Protein AF-A0AAW2H7B2-F1 (afdb_monomer_lite)

Radius of gyration: 36.47 Å; chains: 1; bounding box: 105×86×102 Å

pLDDT: mean 75.3, std 17.26, range [23.2, 92.69]

Sequence (728 aa):
MREEAESSTGAAVFDEYGAVTRKVAEHLLRHSHSSLSQVACATRLSHADVSAAISLLLHIRCATYARAKGGKIFYSATVHEKRLFFATYCDFVAKCLGRTHGDVFRRILVGGITNTSRIQSAESLELLAARGFVSVGSRGEVRSALLERDTGFRDAVQDGRASGAGRADAKRTKLCRDGETYAYVNYAEVEKRIFDCCFCVYLDNRYNGTMAALFLRILRLRCVAACDLPVDAGTYVEYLVADRVVESLPSGDVRLGRGWRDALKRDVLSRFLENSEGKALRRIFNTILRRGTVPDKEIARAAMVGAAQTRCLMLRLQQTGCAGVFANFVPSAFYSKANLSWRVDWARSAPKFGAAKKSPSMSVYAMEKLESICTAAAEGAKRKQETLEVQVCLKGYDLKRDKKFDGSVVLPFQKRKNERVLVVGDKKLEEMAADAGLPFVSFDEVTGKTKDKKTMKKKLAAKHHAIITTSAFHKHFEIFFFNRKRTPFYIFDANGGDLKKFYEEVARTVKFKLRQTNVVSFPAGTLDMSTAEISQNVQAGLEFLFTLLKKGAQNVDTIFLKTPMEIDIYDVEGLAIADEAGTALYHVTFSDFCPAALYRSAVQAQDEISIIDERLVLLHRLDEISVILYARDNRNEILLSRALEGFSAALQKVLKKCTKLYVLKKYDLVCLLVREFVFNGVICERNTDALVKSVPVRSFEGLETMNIPQGFLSFFADPKGSLKRRSG

Secondary structure (DSSP, 8-state):
-HHHHHHHHHHHTTGGGHHHHHHHHHHHHHSSSEEHHHHHHHHT--HHHHHHHHHHHHHTTSEEEEE-TTS-EEEEEPPTHHHHTHHHHHHHHHHHH-HHHHHHHHHHHHHSSEEGGG-S-HHHHHHHHHTTSEEEEEHHHHHHHHB---SS------------SSSSSSSS----SSS-EEEEE-HHHHHHHHHHHHHHHHHHHHS-HHHHHHHHHHHHHSEE-GGGS-TTHHHHHHHHHHTTSEEE-TTS-EEE-TTHHHHHHHHHHHHHHHHHH-HHHHHHHHHHHHHSEEEHHHHHHHHT--HHHHHHHHHHHHHTTSSEEEE---TT--STT--EEEE--HHHHS---S---------S--HHHHHHHHHHHHHT-S-TTPEEEEEEEE-S--TTTS---EEEEE-SS-S-TT--EEEEE-HHHHHHHHHTT--EEEHHHH----HHHHHHHHHHHHH-SEEEE-TTHHHH--THHHHHHT--EEE--TTT--HHHHHHHHHHEEEEE--SSSEEEEEEEETTS-HHHHHHHHHHHHHHHHHHSTTGGGGEEEEEEE-SS-S-S-S-SEEEEEETT--EEEEEESSS--THHHHHHHHHH--SEEEETTEEEEEEEETTEEEEEEEETTS-HHHHHHHHHHHHHHHHHHHSS-SHHHHHHTHHHHHHHHHHHEETTEE----HHHHHHHSPPPTTTTGGG----GGGGGGS------------

Organism: NCBI:txid328185

Foldseek 3Di:
DVVVVLLVVQLVLCVVVPPLLSLLLSVLAVDPFAFLVRSCVVSVHDSVSSVVSVVVCLQLLQKAWEAADPRTITIHGDRPVVVVCLVVLLVVVCVVPNNVLSVLLSCQNVRAKAWPVPRPDPPSLVVCVVLPQKPKDAPVVSNVVRYDPDDPRDDPDDDPDPDDPDPPPPPSPDPDPDGTMIMHGDSVSSVVVVLLVVVLVVCCVVPRNVLSVQVVVCVVVQKAQQVRDDPPCPVSLVVCVVLQQWDQDPNRMIHGGPCNSVSSLLVVLLVVQCVPPHDLLSLLLVQQAVVQKAWLVCSCVSSVHDNVVSVVSVVVCVVLQQKDWDWPDDVVDDPPDTRIMMGGDCDRNSDPDDDPPPDPDDPPDDLVRLLVVLVVVLVPDPDQQWFKKKKFFFPPDDPVPDDWDKDKDFFPDFLHPDAFEEEEEDPLVVVLCVVVVHHYDYLVQLADDDPVSLVVLLVVLQVHQEYEYAPCCVVRDDCVSNVVSVYYYDHDDSPDDRPNVVVVRRSRMDIWTDDNHSMTMDTQHGSNDRSSSSSSSVVRVLQVVLVRDPNRCVRTDDMDTDIPDDDDQALFQKKFKAFLQLHTLDIDGLDPDDCSVVSNVVSVVVDQWDQDPQKIWGWDDDPGMIMITIDHPPHDPVVVNLQSVLLVLLVCVQQVHPDSVSCVVCVVLVVQLVCCQDDSNHGNDRHSVVSNVSRDDDPPVPVVPPPDPPVVVVVPDDPPDDDDDDDD

InterPro domains:
  IPR011012 Longin-like domain superfamily [SSF64356] (605-700)
  IPR013197 RNA polymerase III subunit RPC82-related, helix-turn-helix [PF08221] (16-66)
  IPR016095 Large ribosomal subunit protein uL1, 3-layer alpha/beta-sandwich domain [G3DSA:3.40.50.790] (422-510)
  IPR023674 Ribosomal protein uL1-like [SSF56808] (368-567)
  IPR028364 Ribosomal protein uL1/ribosomal biogenesis protein [PF00687] (381-565)
  IPR036388 Winged helix-like DNA-binding domain superfamily [G3DSA:1.10.10.10] (8-78)
  IPR036388 Winged helix-like DNA-binding domain superfamily [G3DSA:1.10.10.10] (261-345)
  IPR039652 Coatomer subunit zeta [PTHR11043] (570-710)

Structure (mmCIF, N/CA/C/O backbone):
data_AF-A0AAW2H7B2-F1
#
_entry.id   AF-A0AAW2H7B2-F1
#
loop_
_atom_site.group_PDB
_atom_site.id
_atom_site.type_symbol
_atom_site.label_atom_id
_atom_site.label_alt_id
_atom_site.label_comp_id
_atom_site.label_asym_id
_atom_site.label_entity_id
_atom_site.label_seq_id
_atom_site.pdbx_PDB_ins_code
_atom_site.Cartn_x
_atom_site.Cartn_y
_atom_site.Cartn_z
_atom_site.occupancy
_atom_site.B_iso_or_equiv
_atom_site.auth_seq_id
_atom_site.auth_comp_id
_atom_site.auth_asym_id
_atom_site.auth_atom_id
_atom_site.pdbx_PDB_model_num
ATOM 1 N N . MET A 1 1 ? -17.524 -0.697 -1.406 1.00 24.98 1 MET A N 1
ATOM 2 C CA . MET A 1 1 ? -18.289 -0.853 -0.147 1.00 24.98 1 MET A CA 1
ATOM 3 C C . MET A 1 1 ? -17.512 -0.529 1.137 1.00 24.98 1 MET A C 1
ATOM 5 O O . MET A 1 1 ? -17.944 0.379 1.828 1.00 24.98 1 MET A O 1
ATOM 9 N N . ARG A 1 2 ? -16.405 -1.203 1.522 1.00 25.73 2 ARG A N 1
ATOM 10 C CA . ARG A 1 2 ? -15.700 -0.875 2.797 1.00 25.73 2 ARG A CA 1
ATOM 11 C C . ARG A 1 2 ? -14.736 0.323 2.730 1.00 25.73 2 ARG A C 1
ATOM 13 O O . ARG A 1 2 ? -14.695 1.084 3.686 1.00 25.73 2 ARG A O 1
ATOM 20 N N . GLU A 1 3 ? -14.045 0.550 1.610 1.00 27.53 3 GLU A N 1
ATOM 21 C CA . GLU A 1 3 ? -13.236 1.775 1.417 1.00 27.53 3 GLU A CA 1
ATOM 22 C C . GLU A 1 3 ? -14.108 3.038 1.304 1.00 27.53 3 GLU A C 1
ATOM 24 O O . GLU A 1 3 ? -13.737 4.103 1.791 1.00 27.53 3 GLU A O 1
ATOM 29 N N . GLU A 1 4 ? -15.324 2.910 0.763 1.00 26.75 4 GLU A N 1
ATOM 30 C CA . GLU A 1 4 ? -16.316 3.994 0.762 1.00 26.75 4 GLU A CA 1
ATOM 31 C C . GLU A 1 4 ? -16.775 4.341 2.187 1.00 26.75 4 GLU A C 1
ATOM 33 O O . GLU A 1 4 ? -16.876 5.522 2.514 1.00 26.75 4 GLU A O 1
ATOM 38 N N . ALA A 1 5 ? -16.956 3.342 3.063 1.00 28.06 5 ALA A N 1
ATOM 39 C CA . ALA A 1 5 ? -17.376 3.542 4.453 1.00 28.06 5 ALA A CA 1
ATOM 40 C C . ALA A 1 5 ? -16.299 4.231 5.320 1.00 28.06 5 ALA A C 1
ATOM 42 O O . ALA A 1 5 ? -16.622 5.126 6.110 1.00 28.06 5 ALA A O 1
ATOM 43 N N . GLU A 1 6 ? -15.020 3.886 5.132 1.00 35.09 6 GLU A N 1
ATOM 44 C CA . GLU A 1 6 ? -13.888 4.567 5.789 1.00 35.09 6 GLU A CA 1
ATOM 45 C C . GLU A 1 6 ? -13.724 6.007 5.270 1.00 35.09 6 GLU A C 1
ATOM 47 O O . GLU A 1 6 ? -13.492 6.927 6.055 1.00 35.09 6 GLU A O 1
ATOM 52 N N . SER A 1 7 ? -13.959 6.246 3.972 1.00 38.22 7 SER A N 1
ATOM 53 C CA . SER A 1 7 ? -13.943 7.604 3.408 1.00 38.22 7 SER A CA 1
ATOM 54 C C . SER A 1 7 ? -15.120 8.473 3.880 1.00 38.22 7 SER A C 1
ATOM 56 O O . SER A 1 7 ? -14.952 9.677 4.071 1.00 38.22 7 SER A O 1
ATOM 58 N N . SER A 1 8 ? -16.295 7.871 4.120 1.00 37.59 8 SER A N 1
ATOM 59 C CA . SER A 1 8 ? -17.501 8.592 4.549 1.00 37.59 8 SER A CA 1
ATOM 60 C C . SER A 1 8 ? -17.507 8.946 6.038 1.00 37.59 8 SER A C 1
ATOM 62 O O . SER A 1 8 ? -17.998 10.007 6.414 1.00 37.59 8 SER A O 1
ATOM 64 N N . THR A 1 9 ? -16.928 8.097 6.895 1.00 46.44 9 THR A N 1
ATOM 65 C CA . THR A 1 9 ? -16.899 8.327 8.351 1.00 46.44 9 THR A CA 1
ATOM 66 C C . THR A 1 9 ? -15.813 9.326 8.754 1.00 46.44 9 THR A C 1
ATOM 68 O O . THR A 1 9 ? -16.037 10.145 9.644 1.00 46.44 9 THR A O 1
ATOM 71 N N . GLY A 1 10 ? -14.671 9.338 8.057 1.00 50.69 10 GLY A N 1
ATOM 72 C CA . GLY A 1 10 ? -13.617 10.331 8.274 1.00 50.69 10 GLY A CA 1
ATOM 73 C C . GLY A 1 10 ? -13.973 11.748 7.817 1.00 50.69 10 GLY A C 1
ATOM 74 O O . GLY A 1 10 ? -13.505 12.715 8.417 1.00 50.69 10 GLY A O 1
ATOM 75 N N . ALA A 1 11 ? -14.825 11.884 6.795 1.00 50.44 11 ALA A N 1
ATOM 76 C CA . ALA A 1 11 ? -15.272 13.179 6.276 1.00 50.44 11 ALA A CA 1
ATOM 77 C C . ALA A 1 11 ? -16.211 13.920 7.248 1.00 50.44 11 ALA A C 1
ATOM 79 O O . ALA A 1 11 ? -16.080 15.135 7.405 1.00 50.44 11 ALA A O 1
ATOM 80 N N . ALA A 1 12 ? -17.079 13.189 7.959 1.00 60.56 12 ALA A N 1
ATOM 81 C CA . ALA A 1 12 ? -18.041 13.761 8.908 1.00 60.56 12 ALA A CA 1
ATOM 82 C C . ALA A 1 12 ? -17.370 14.466 10.104 1.00 60.56 12 ALA A C 1
ATOM 84 O O . ALA A 1 12 ? -17.861 15.472 10.607 1.00 60.56 12 ALA A O 1
ATOM 85 N N . VAL A 1 13 ? -16.194 13.992 10.535 1.00 67.56 13 VAL A N 1
ATOM 86 C CA . VAL A 1 13 ? -15.444 14.572 11.668 1.00 67.56 13 VAL A CA 1
ATOM 87 C C . VAL A 1 13 ? -14.987 16.012 11.392 1.00 67.56 13 VAL A C 1
ATOM 89 O O . VAL A 1 13 ? -14.764 16.786 12.323 1.00 67.56 13 VAL A O 1
ATOM 92 N N . PHE A 1 14 ? -14.840 16.392 10.121 1.00 73.56 14 PHE A N 1
ATOM 93 C CA . PHE A 1 14 ? -14.396 17.730 9.731 1.00 73.56 14 PHE A CA 1
ATOM 94 C C . PHE A 1 14 ? -15.545 18.679 9.373 1.00 73.56 14 PHE A C 1
ATOM 96 O O . PHE A 1 14 ? -15.274 19.847 9.085 1.00 73.56 14 PHE A O 1
ATOM 103 N N . ASP A 1 15 ? -16.802 18.226 9.438 1.00 74.88 15 ASP A N 1
ATOM 104 C CA . ASP A 1 15 ? -17.976 19.081 9.210 1.00 74.88 15 ASP A CA 1
ATOM 105 C C . ASP A 1 15 ? -18.040 20.237 10.224 1.00 74.88 15 ASP A C 1
ATOM 107 O O . ASP A 1 15 ? -18.359 21.367 9.852 1.00 74.88 15 ASP A O 1
ATOM 111 N N . GLU A 1 16 ? -17.618 19.996 11.472 1.00 76.94 16 GLU A N 1
ATOM 112 C CA . GLU A 1 16 ? -17.544 21.002 12.548 1.00 76.94 16 GLU A CA 1
ATOM 113 C C . GLU A 1 16 ? -16.620 22.191 12.220 1.00 76.94 16 GLU A C 1
ATOM 115 O O . GLU A 1 16 ? -16.742 23.263 12.810 1.00 76.94 16 GLU A O 1
ATOM 120 N N . TYR A 1 17 ? -15.693 22.018 11.273 1.00 80.94 17 TYR A N 1
ATOM 121 C CA . TYR A 1 17 ? -14.671 23.005 10.908 1.00 80.94 17 TYR A CA 1
ATOM 122 C C . TYR A 1 17 ? -14.946 23.724 9.584 1.00 80.94 17 TYR A C 1
ATOM 124 O O . TYR A 1 17 ? -14.090 24.461 9.079 1.00 80.94 17 TYR A O 1
ATOM 132 N N . GLY A 1 18 ? -16.138 23.516 9.025 1.00 86.75 18 GLY A N 1
ATOM 133 C CA . GLY A 1 18 ? -16.597 24.149 7.799 1.00 86.75 18 GLY A CA 1
ATOM 134 C C . GLY A 1 18 ? -16.185 23.413 6.522 1.00 86.75 18 GLY A C 1
ATOM 135 O O . GLY A 1 18 ? -15.220 22.647 6.461 1.00 86.75 18 GLY A O 1
ATOM 136 N N . ALA A 1 19 ? -16.926 23.696 5.448 1.00 86.50 19 ALA A N 1
ATOM 137 C CA . ALA A 1 19 ? -16.820 22.981 4.176 1.00 86.50 19 ALA A CA 1
ATOM 138 C C . ALA A 1 19 ? -15.434 23.087 3.509 1.00 86.50 19 ALA A C 1
ATOM 140 O O . ALA A 1 19 ? -14.999 22.152 2.835 1.00 86.50 19 ALA A O 1
ATOM 141 N N . VAL A 1 20 ? -14.732 24.211 3.696 1.00 89.00 20 VAL A N 1
ATOM 142 C CA . VAL A 1 20 ? -13.384 24.446 3.149 1.00 89.00 20 VAL A CA 1
ATOM 143 C C . VAL A 1 20 ? -12.370 23.513 3.814 1.00 89.00 20 VAL A C 1
ATOM 145 O O . VAL A 1 20 ? -11.643 22.794 3.126 1.00 89.00 20 VAL A O 1
ATOM 148 N N . THR A 1 21 ? -12.368 23.464 5.149 1.00 87.81 21 THR A N 1
ATOM 149 C CA . THR A 1 21 ? -11.468 22.611 5.935 1.00 87.81 21 THR A CA 1
ATOM 150 C C . THR A 1 21 ? -11.709 21.136 5.645 1.00 87.81 21 THR A C 1
ATOM 152 O O . THR A 1 21 ? -10.750 20.390 5.456 1.00 87.81 21 THR A O 1
ATOM 155 N N . ARG A 1 22 ? -12.978 20.729 5.518 1.00 87.75 22 ARG A N 1
ATOM 156 C CA . ARG A 1 22 ? -13.354 19.361 5.143 1.00 87.75 22 ARG A CA 1
ATOM 157 C C . ARG A 1 22 ? -12.791 18.953 3.785 1.00 87.75 22 ARG A C 1
ATOM 159 O O . ARG A 1 22 ? -12.138 17.920 3.690 1.00 87.75 22 ARG A O 1
ATOM 166 N N . LYS A 1 23 ? -12.973 19.779 2.748 1.00 87.94 23 LYS A N 1
ATOM 167 C CA . LYS A 1 23 ? -12.441 19.497 1.400 1.00 87.94 23 LYS A CA 1
ATOM 168 C C . LYS A 1 23 ? -10.919 19.336 1.401 1.00 87.94 23 LYS A C 1
ATOM 170 O O . LYS A 1 23 ? -10.392 18.443 0.740 1.00 87.94 23 LYS A O 1
ATOM 175 N N . VAL A 1 24 ? -10.215 20.181 2.156 1.00 89.25 24 VAL A N 1
ATOM 176 C CA . VAL A 1 24 ? -8.755 20.094 2.310 1.00 89.25 24 VAL A CA 1
ATOM 177 C C . VAL A 1 24 ? -8.351 18.827 3.071 1.00 89.25 24 VAL A C 1
ATOM 179 O O . VAL A 1 24 ? -7.438 18.125 2.637 1.00 89.25 24 VAL A O 1
ATOM 182 N N . ALA A 1 25 ? -9.042 18.494 4.163 1.00 86.56 25 ALA A N 1
ATOM 183 C CA . ALA A 1 25 ? -8.774 17.298 4.958 1.00 86.56 25 ALA A CA 1
ATOM 184 C C . ALA A 1 25 ? -9.026 16.002 4.167 1.00 86.56 25 ALA A C 1
ATOM 186 O O . ALA A 1 25 ? -8.167 15.124 4.160 1.00 86.56 25 ALA A O 1
ATOM 187 N N . GLU A 1 26 ? -10.143 15.900 3.440 1.00 85.62 26 GLU A N 1
ATOM 188 C CA . GLU A 1 26 ? -10.444 14.757 2.565 1.00 85.62 26 GLU A CA 1
ATOM 189 C C . GLU A 1 26 ? -9.361 14.549 1.505 1.00 85.62 26 GLU A C 1
ATOM 191 O O . GLU A 1 26 ? -8.932 13.421 1.254 1.00 85.62 26 GLU A O 1
ATOM 196 N N . HIS A 1 27 ? -8.887 15.638 0.894 1.00 87.00 27 HIS A N 1
ATOM 197 C CA . HIS A 1 27 ? -7.818 15.556 -0.091 1.00 87.00 27 HIS A CA 1
ATOM 198 C C . HIS A 1 27 ? -6.517 15.028 0.530 1.00 87.00 27 HIS A C 1
ATOM 200 O O . HIS A 1 27 ? -5.906 14.124 -0.039 1.00 87.00 27 HIS A O 1
ATOM 206 N N . LEU A 1 28 ? -6.130 15.537 1.705 1.00 86.31 28 LEU A N 1
ATOM 207 C CA . LEU A 1 28 ? -4.928 15.108 2.430 1.00 86.31 28 LEU A CA 1
ATOM 208 C C . LEU A 1 28 ? -5.020 13.677 2.987 1.00 86.31 28 LEU A C 1
ATOM 210 O O . LEU A 1 28 ? -3.985 13.037 3.165 1.00 86.31 28 LEU A O 1
ATOM 214 N N . LEU A 1 29 ? -6.229 13.177 3.266 1.00 83.94 29 LEU A N 1
ATOM 215 C CA . LEU A 1 29 ? -6.464 11.785 3.670 1.00 83.94 29 LEU A CA 1
ATOM 216 C C . LEU A 1 29 ? -6.341 10.820 2.487 1.00 83.94 29 LEU A C 1
ATOM 218 O O . LEU A 1 29 ? -5.792 9.734 2.646 1.00 83.94 29 LEU A O 1
ATOM 222 N N . ARG A 1 30 ? -6.818 11.218 1.300 1.00 82.56 30 ARG A N 1
ATOM 223 C CA . ARG A 1 30 ? -6.682 10.416 0.071 1.00 82.56 30 ARG A CA 1
ATOM 224 C C . ARG A 1 30 ? -5.263 10.471 -0.508 1.00 82.56 30 ARG A C 1
ATOM 226 O O . ARG A 1 30 ? -4.802 9.485 -1.071 1.00 82.56 30 ARG A O 1
ATOM 233 N N . HIS A 1 31 ? -4.571 11.603 -0.365 1.00 81.19 31 HIS A N 1
ATOM 234 C CA . HIS A 1 31 ? -3.246 11.844 -0.944 1.00 81.19 31 HIS A CA 1
ATOM 235 C C . HIS A 1 31 ? -2.266 12.339 0.126 1.00 81.19 31 HIS A C 1
ATOM 237 O O . HIS A 1 31 ? -2.195 13.536 0.431 1.00 81.19 31 HIS A O 1
ATOM 243 N N . SER A 1 32 ? -1.480 11.416 0.683 1.00 74.94 32 SER A N 1
ATOM 244 C CA . SER A 1 32 ? -0.434 11.755 1.649 1.00 74.94 32 SER A CA 1
ATOM 245 C C . SER A 1 32 ? 0.688 12.585 1.006 1.00 74.94 32 SER A C 1
ATOM 247 O O . SER A 1 32 ? 1.020 12.422 -0.167 1.00 74.94 32 SER A O 1
ATOM 249 N N . HIS A 1 33 ? 1.288 13.484 1.792 1.00 82.12 33 HIS A N 1
ATOM 250 C CA . HIS A 1 33 ? 2.418 14.339 1.398 1.00 82.12 33 HIS A CA 1
ATOM 251 C C . HIS A 1 33 ? 2.136 15.281 0.217 1.00 82.12 33 HIS A C 1
ATOM 253 O O . HIS A 1 33 ? 2.916 15.367 -0.733 1.00 82.12 33 HIS A O 1
ATOM 259 N N . SER A 1 34 ? 1.053 16.050 0.302 1.00 86.50 34 SER A N 1
ATOM 260 C CA . SER A 1 34 ? 0.701 17.055 -0.706 1.00 86.50 34 SER A CA 1
ATOM 261 C C . SER A 1 34 ? 1.262 18.436 -0.340 1.00 86.50 34 SER A C 1
ATOM 263 O O . SER A 1 34 ? 1.216 18.861 0.814 1.00 86.50 34 SER A O 1
ATOM 265 N N . SER A 1 35 ? 1.819 19.163 -1.313 1.00 89.44 35 SER A N 1
ATOM 266 C CA . SER A 1 35 ? 2.253 20.559 -1.125 1.00 89.44 35 SER A CA 1
ATOM 267 C C . SER A 1 35 ? 1.071 21.528 -1.195 1.00 89.44 35 SER A C 1
ATOM 269 O O . SER A 1 35 ? 0.068 21.238 -1.842 1.00 89.44 35 SER A O 1
ATOM 271 N N . LEU A 1 36 ? 1.198 22.717 -0.598 1.00 89.19 36 LEU A N 1
ATOM 272 C CA . LEU A 1 36 ? 0.113 23.710 -0.561 1.00 89.19 36 LEU A CA 1
ATOM 273 C C . LEU A 1 36 ? -0.448 24.052 -1.957 1.00 89.19 36 LEU A C 1
ATOM 275 O O . LEU A 1 36 ? -1.660 24.144 -2.127 1.00 89.19 36 LEU A O 1
ATOM 279 N N . SER A 1 37 ? 0.411 24.167 -2.976 1.00 87.25 37 SER A N 1
ATOM 280 C CA . SER A 1 37 ? -0.020 24.410 -4.362 1.00 87.25 37 SER A CA 1
ATOM 281 C C . SER A 1 37 ? -0.745 23.223 -4.995 1.00 87.25 37 SER A C 1
ATOM 283 O O . SER A 1 37 ? -1.666 23.423 -5.781 1.00 87.25 37 SER A O 1
ATOM 285 N N . GLN A 1 38 ? -0.357 21.992 -4.653 1.00 87.69 38 GLN A N 1
ATOM 286 C CA . GLN A 1 38 ? -1.050 20.792 -5.130 1.00 87.69 38 GLN A CA 1
ATOM 287 C C . GLN A 1 38 ? -2.442 20.686 -4.511 1.00 87.69 38 GLN A C 1
ATOM 289 O O . GLN A 1 38 ? -3.402 20.433 -5.233 1.00 87.69 38 GLN A O 1
ATOM 294 N N . VAL A 1 39 ? -2.560 20.964 -3.209 1.00 89.38 39 VAL A N 1
ATOM 295 C CA . VAL A 1 39 ? -3.851 20.976 -2.509 1.00 89.38 39 VAL A CA 1
ATOM 296 C C . VAL A 1 39 ? -4.772 22.048 -3.098 1.00 89.38 39 VAL A C 1
ATOM 298 O O . VAL A 1 39 ? -5.930 21.757 -3.386 1.00 89.38 39 VAL A O 1
ATOM 301 N N . ALA A 1 40 ? -4.269 23.263 -3.343 1.00 90.50 40 ALA A N 1
ATOM 302 C CA . ALA A 1 40 ? -5.054 24.340 -3.955 1.00 90.50 40 ALA A CA 1
ATOM 303 C C . ALA A 1 40 ? -5.545 23.983 -5.365 1.00 90.50 40 ALA A C 1
ATOM 305 O O . ALA A 1 40 ? -6.728 24.138 -5.663 1.00 90.50 40 ALA A O 1
ATOM 306 N N . CYS A 1 41 ? -4.671 23.413 -6.200 1.00 89.19 41 CYS A N 1
ATOM 307 C CA . CYS A 1 41 ? -5.033 22.964 -7.545 1.00 89.19 41 CYS A CA 1
ATOM 308 C C . CYS A 1 41 ? -6.093 21.848 -7.516 1.00 89.19 41 CYS A C 1
ATOM 310 O O . CYS A 1 41 ? -7.095 21.922 -8.224 1.00 89.19 41 CYS A O 1
ATOM 312 N N . ALA A 1 42 ? -5.913 20.843 -6.654 1.00 87.50 42 ALA A N 1
ATOM 313 C CA . ALA A 1 42 ? -6.816 19.699 -6.569 1.00 87.50 42 ALA A CA 1
ATOM 314 C C . ALA A 1 42 ? -8.188 20.051 -5.971 1.00 87.50 42 ALA A C 1
ATOM 316 O O . ALA A 1 42 ? -9.204 19.503 -6.391 1.00 87.50 42 ALA A O 1
ATOM 317 N N . THR A 1 43 ? -8.234 20.966 -4.998 1.00 87.62 43 THR A N 1
ATOM 318 C CA . THR A 1 43 ? -9.481 21.366 -4.321 1.00 87.62 43 THR A CA 1
ATOM 319 C C . THR A 1 43 ? -10.209 22.525 -5.007 1.00 87.62 43 THR A C 1
ATOM 321 O O . THR A 1 43 ? -11.354 22.805 -4.650 1.00 87.62 43 THR A O 1
ATOM 324 N N . ARG A 1 44 ? -9.578 23.178 -6.000 1.00 89.56 44 ARG A N 1
ATOM 325 C CA . ARG A 1 44 ? -10.060 24.404 -6.668 1.00 89.56 44 ARG A CA 1
ATOM 326 C C . ARG A 1 44 ? -10.375 25.544 -5.684 1.00 89.56 44 ARG A C 1
ATOM 328 O O . ARG A 1 44 ? -11.287 26.332 -5.913 1.00 89.56 44 ARG A O 1
ATOM 335 N N . LEU A 1 45 ? -9.639 25.606 -4.576 1.00 91.94 45 LEU A N 1
ATOM 336 C CA . LEU A 1 45 ? -9.756 26.643 -3.548 1.00 91.94 45 LEU A CA 1
ATOM 337 C C . LEU A 1 45 ? -8.636 27.677 -3.697 1.00 91.94 45 LEU A C 1
ATOM 339 O O . LEU A 1 45 ? -7.581 27.386 -4.267 1.00 91.94 45 LEU A O 1
ATOM 343 N N . SER A 1 46 ? -8.845 28.883 -3.159 1.00 92.38 46 SER A N 1
ATOM 344 C CA . SER A 1 46 ? -7.798 29.904 -3.162 1.00 92.38 46 SER A CA 1
ATOM 345 C C . SER A 1 46 ? -6.617 29.482 -2.278 1.00 92.38 46 SER A C 1
ATOM 347 O O . SER A 1 46 ? -6.764 28.752 -1.294 1.00 92.38 46 SER A O 1
ATOM 349 N N . HIS A 1 47 ? -5.418 29.969 -2.602 1.00 90.50 47 HIS A N 1
ATOM 350 C CA . HIS A 1 47 ? -4.228 29.708 -1.788 1.00 90.50 47 HIS A CA 1
ATOM 351 C C . HIS A 1 47 ? -4.378 30.199 -0.338 1.00 90.50 47 HIS A C 1
ATOM 353 O O . HIS A 1 47 ? -3.834 29.571 0.572 1.00 90.50 47 HIS A O 1
ATOM 359 N N . ALA A 1 48 ? -5.121 31.290 -0.121 1.00 92.56 48 ALA A N 1
ATOM 360 C CA . ALA A 1 48 ? -5.395 31.831 1.207 1.00 92.56 48 ALA A CA 1
ATOM 361 C C . ALA A 1 48 ? -6.301 30.891 2.016 1.00 92.56 48 ALA A C 1
ATOM 363 O O . ALA A 1 48 ? -5.962 30.547 3.149 1.00 92.56 48 ALA A O 1
ATOM 364 N N . ASP A 1 49 ? -7.380 30.398 1.405 1.00 91.75 49 ASP A N 1
ATOM 365 C CA . ASP A 1 49 ? -8.334 29.489 2.052 1.00 91.75 49 ASP A CA 1
ATOM 366 C C . ASP A 1 49 ? -7.679 28.158 2.418 1.00 91.75 49 ASP A C 1
ATOM 368 O O . ASP A 1 49 ? -7.852 27.646 3.525 1.00 91.75 49 ASP A O 1
ATOM 372 N N . VAL A 1 50 ? -6.857 27.615 1.515 1.00 91.81 50 VAL A N 1
ATOM 373 C CA . VAL A 1 50 ? -6.096 26.386 1.771 1.00 91.81 50 VAL A CA 1
ATOM 374 C C . VAL A 1 50 ? -5.072 26.599 2.883 1.00 91.81 50 VAL A C 1
ATOM 376 O O . VAL A 1 50 ? -4.929 25.744 3.755 1.00 91.81 50 VAL A O 1
ATOM 379 N N . SER A 1 51 ? -4.383 27.743 2.901 1.00 92.69 51 SER A N 1
ATOM 380 C CA . SER A 1 51 ? -3.439 28.078 3.972 1.00 92.69 51 SER A CA 1
ATOM 381 C C . SER A 1 51 ? -4.136 28.198 5.331 1.00 92.69 51 SER A C 1
ATOM 383 O O . SER A 1 51 ? -3.627 27.678 6.328 1.00 92.69 51 SER A O 1
ATOM 385 N N . ALA A 1 52 ? -5.305 28.840 5.385 1.00 92.44 52 ALA A N 1
ATOM 386 C CA . ALA A 1 52 ? -6.104 28.965 6.602 1.00 92.44 52 ALA A CA 1
ATOM 387 C C . ALA A 1 52 ? -6.605 27.596 7.091 1.00 92.44 52 ALA A C 1
ATOM 389 O O . ALA A 1 52 ? -6.426 27.257 8.263 1.00 92.44 52 ALA A O 1
ATOM 390 N N . ALA A 1 53 ? -7.132 26.770 6.183 1.00 91.19 53 ALA A N 1
ATOM 391 C CA . ALA A 1 53 ? -7.594 25.418 6.483 1.00 91.19 53 ALA A CA 1
ATOM 392 C C . ALA A 1 53 ? -6.463 24.519 7.007 1.00 91.19 53 ALA A C 1
ATOM 394 O O . ALA A 1 53 ? -6.613 23.870 8.040 1.00 91.19 53 ALA A O 1
ATOM 395 N N . ILE A 1 54 ? -5.298 24.511 6.350 1.00 91.06 54 ILE A N 1
ATOM 396 C CA . ILE A 1 54 ? -4.133 23.734 6.805 1.00 91.06 54 ILE A CA 1
ATOM 397 C C . ILE A 1 54 ? -3.634 24.245 8.162 1.00 91.06 54 ILE A C 1
ATOM 399 O O . ILE A 1 54 ? -3.290 23.444 9.030 1.00 91.06 54 ILE A O 1
ATOM 403 N N . SER A 1 55 ? -3.624 25.562 8.379 1.00 91.00 55 SER A N 1
ATOM 404 C CA . SER A 1 55 ? -3.225 26.149 9.666 1.00 91.00 55 SER A CA 1
ATOM 405 C C . SER A 1 55 ? -4.150 25.704 10.799 1.00 91.00 55 SER A C 1
ATOM 407 O O . SER A 1 55 ? -3.670 25.326 11.868 1.00 91.00 55 SER A O 1
ATOM 409 N N . LEU A 1 56 ? -5.461 25.670 10.547 1.00 90.12 56 LEU A N 1
ATOM 410 C CA . LEU A 1 56 ? -6.450 25.151 11.487 1.00 90.12 56 LEU A CA 1
ATOM 411 C C . LEU A 1 56 ? -6.230 23.657 11.766 1.00 90.12 56 LEU A C 1
ATOM 413 O O . LEU A 1 56 ? -6.194 23.259 12.929 1.00 90.12 56 LEU A O 1
ATOM 417 N N . LEU A 1 57 ? -6.002 22.844 10.727 1.00 88.69 57 LEU A N 1
ATOM 418 C CA . LEU A 1 57 ? -5.733 21.406 10.857 1.00 88.69 57 LEU A CA 1
ATOM 419 C C . LEU A 1 57 ? -4.451 21.107 11.654 1.00 88.69 57 LEU A C 1
ATOM 421 O O . LEU A 1 57 ? -4.421 20.159 12.442 1.00 88.69 57 LEU A O 1
ATOM 425 N N . LEU A 1 58 ? -3.401 21.915 11.489 1.00 88.81 58 LEU A N 1
ATOM 426 C CA . LEU A 1 58 ? -2.171 21.824 12.283 1.00 88.81 58 LEU A CA 1
ATOM 427 C C . LEU A 1 58 ? -2.411 22.234 13.740 1.00 88.81 58 LEU A C 1
ATOM 429 O O . LEU A 1 58 ? -1.923 21.570 14.654 1.00 88.81 58 LEU A O 1
ATOM 433 N N . HIS A 1 59 ? -3.188 23.297 13.962 1.00 88.19 59 HIS A N 1
ATOM 434 C CA . HIS A 1 59 ? -3.522 23.797 15.295 1.00 88.19 59 HIS A CA 1
ATOM 435 C C . HIS A 1 59 ? -4.296 22.763 16.122 1.00 88.19 59 HIS A C 1
ATOM 437 O O . HIS A 1 59 ? -3.965 22.515 17.279 1.00 88.19 59 HIS A O 1
ATOM 443 N N . ILE A 1 60 ? -5.276 22.093 15.511 1.00 86.00 60 ILE A N 1
ATOM 444 C CA . ILE A 1 60 ? -6.037 21.005 16.149 1.00 86.00 60 ILE A CA 1
ATOM 445 C C . ILE A 1 60 ? -5.293 19.659 16.140 1.00 86.00 60 ILE A C 1
ATOM 447 O O . ILE A 1 60 ? -5.794 18.677 16.684 1.00 86.00 60 ILE A O 1
ATOM 451 N N . ARG A 1 61 ? -4.093 19.605 15.543 1.00 84.88 61 ARG A N 1
ATOM 452 C CA . ARG A 1 61 ? -3.241 18.410 15.419 1.00 84.88 61 ARG A CA 1
ATOM 453 C C . ARG A 1 61 ? -3.884 17.253 14.645 1.00 84.88 61 ARG A C 1
ATOM 455 O O . ARG A 1 61 ? -3.631 16.089 14.947 1.00 84.88 61 ARG A O 1
ATOM 462 N N . CYS A 1 62 ? -4.698 17.577 13.644 1.00 83.75 62 CYS A N 1
ATOM 463 C CA . CYS A 1 62 ? -5.233 16.616 12.675 1.00 83.75 62 CYS A CA 1
ATOM 464 C C . CYS A 1 62 ? -4.364 16.507 11.415 1.00 83.75 62 CYS A C 1
ATOM 466 O O . CYS A 1 62 ? -4.502 15.545 10.663 1.00 83.75 62 CYS A O 1
ATOM 468 N N . ALA A 1 63 ? -3.461 17.462 11.194 1.00 86.38 63 ALA A N 1
ATOM 469 C CA . ALA A 1 63 ? -2.444 17.392 10.157 1.00 86.38 63 ALA A CA 1
ATOM 470 C C . ALA A 1 63 ? -1.037 17.396 10.758 1.00 86.38 63 ALA A C 1
ATOM 472 O O . ALA A 1 63 ? -0.782 17.969 11.821 1.00 86.38 63 ALA A O 1
ATOM 473 N N . THR A 1 64 ? -0.123 16.787 10.026 1.00 86.69 64 THR A N 1
ATOM 474 C CA . THR A 1 64 ? 1.319 16.810 10.235 1.00 86.69 64 THR A CA 1
ATOM 475 C C . THR A 1 64 ? 1.978 17.398 8.993 1.00 86.69 64 THR A C 1
ATOM 477 O O . THR A 1 64 ? 1.361 17.551 7.933 1.00 86.69 64 THR A O 1
ATOM 480 N N . TYR A 1 65 ? 3.238 17.800 9.128 1.00 87.81 65 TYR A N 1
ATOM 481 C CA . TYR A 1 65 ? 4.009 18.255 7.980 1.00 87.81 65 TYR A CA 1
ATOM 482 C C . TYR A 1 65 ? 5.382 17.594 7.936 1.00 87.81 65 TYR A C 1
ATOM 484 O O . TYR A 1 65 ? 5.973 17.262 8.963 1.00 87.81 65 TYR A O 1
ATOM 492 N N . ALA A 1 66 ? 5.905 17.443 6.726 1.00 83.75 66 ALA A N 1
ATOM 493 C CA . ALA A 1 66 ? 7.248 16.973 6.442 1.00 83.75 66 ALA A CA 1
ATOM 494 C C . ALA A 1 66 ? 8.000 18.048 5.652 1.00 83.75 66 ALA A C 1
ATOM 496 O O . ALA A 1 66 ? 7.438 18.721 4.783 1.00 83.75 66 ALA A O 1
ATOM 497 N N . ARG A 1 67 ? 9.286 18.230 5.953 1.00 81.19 67 ARG A N 1
ATOM 498 C CA . ARG A 1 67 ? 10.171 19.108 5.179 1.00 81.19 67 ARG A CA 1
ATOM 499 C C . ARG A 1 67 ? 11.035 18.249 4.272 1.00 81.19 67 ARG A C 1
ATOM 501 O O . ARG A 1 67 ? 11.721 17.356 4.750 1.00 81.19 67 ARG A O 1
ATOM 508 N N . ALA A 1 68 ? 11.010 18.524 2.973 1.00 75.25 68 ALA A N 1
ATOM 509 C CA . ALA A 1 68 ? 11.914 17.869 2.037 1.00 75.25 68 ALA A CA 1
ATOM 510 C C . ALA A 1 68 ? 13.211 18.666 1.858 1.00 75.25 68 ALA A C 1
ATOM 512 O O . ALA A 1 68 ? 13.233 19.896 1.983 1.00 75.25 68 ALA A O 1
ATOM 513 N N . LYS A 1 69 ? 14.280 17.962 1.469 1.00 54.75 69 LYS A N 1
ATOM 514 C CA . LYS A 1 69 ? 15.556 18.561 1.050 1.00 54.75 69 LYS A CA 1
ATOM 515 C C . LYS A 1 69 ? 15.301 19.501 -0.135 1.00 54.75 69 LYS A C 1
ATOM 517 O O . LYS A 1 69 ? 14.970 19.049 -1.229 1.00 54.75 69 LYS A O 1
ATOM 522 N N . GLY A 1 70 ? 15.372 20.808 0.123 1.00 61.91 70 GLY A N 1
ATOM 523 C CA . GLY A 1 70 ? 14.947 21.876 -0.793 1.00 61.91 70 GLY A CA 1
ATOM 524 C C . GLY A 1 70 ? 13.957 22.887 -0.194 1.00 61.91 70 GLY A C 1
ATOM 525 O O . GLY A 1 70 ? 13.469 23.748 -0.919 1.00 61.91 70 GLY A O 1
ATOM 526 N N . GLY A 1 71 ? 13.621 22.781 1.098 1.00 73.50 71 GLY A N 1
ATOM 527 C CA . GLY A 1 71 ? 12.816 23.779 1.823 1.00 73.50 71 GLY A CA 1
ATOM 528 C C . GLY A 1 71 ? 11.308 23.712 1.558 1.00 73.50 71 GLY A C 1
ATOM 529 O O . GLY A 1 71 ? 10.544 24.468 2.154 1.00 73.50 71 GLY A O 1
ATOM 530 N N . LYS A 1 72 ? 10.860 22.790 0.698 1.00 78.75 72 LYS A N 1
ATOM 531 C CA . LYS A 1 72 ? 9.436 22.561 0.428 1.00 78.75 72 LYS A CA 1
ATOM 532 C C . LYS A 1 72 ? 8.780 21.799 1.575 1.00 78.75 72 LYS A C 1
ATOM 534 O O . LYS A 1 72 ? 9.342 20.828 2.087 1.00 78.75 72 LYS A O 1
ATOM 539 N N . ILE A 1 73 ? 7.583 22.247 1.940 1.00 87.38 73 ILE A N 1
ATOM 540 C CA . ILE A 1 73 ? 6.763 21.667 3.002 1.00 87.38 73 ILE A CA 1
ATOM 541 C C . ILE A 1 73 ? 5.660 20.831 2.357 1.00 87.38 73 ILE A C 1
ATOM 543 O O . ILE A 1 73 ? 4.963 21.298 1.453 1.00 87.38 73 ILE A O 1
ATOM 547 N N . PHE A 1 74 ? 5.523 19.602 2.834 1.00 88.25 74 PHE A N 1
ATOM 548 C CA . PHE A 1 74 ? 4.463 18.678 2.466 1.00 88.25 74 PHE A CA 1
ATOM 549 C C . PHE A 1 74 ? 3.570 18.445 3.672 1.00 88.25 74 PHE A C 1
ATOM 551 O O . PHE A 1 74 ? 4.068 18.339 4.791 1.00 88.25 74 PHE A O 1
ATOM 558 N N . TYR A 1 75 ? 2.269 18.366 3.436 1.00 89.25 75 TYR A N 1
ATOM 559 C CA . TYR A 1 75 ? 1.271 18.147 4.469 1.00 89.25 75 TYR A CA 1
ATOM 560 C C . TYR A 1 75 ? 0.654 16.765 4.310 1.00 89.25 75 TYR A C 1
ATOM 562 O O . TYR A 1 75 ? 0.470 16.263 3.198 1.00 89.25 75 TYR A O 1
ATOM 570 N N . SER A 1 76 ? 0.321 16.165 5.437 1.00 85.19 76 SER A N 1
ATOM 571 C CA . SER A 1 76 ? -0.375 14.889 5.536 1.00 85.19 76 SER A CA 1
ATOM 572 C C . SER A 1 76 ? -1.430 15.018 6.623 1.00 85.19 76 SER A C 1
ATOM 574 O O . SER A 1 76 ? -1.207 15.640 7.661 1.00 85.19 76 SER A O 1
ATOM 576 N N . ALA A 1 77 ? -2.614 14.468 6.375 1.00 81.62 77 ALA A N 1
ATOM 577 C CA . ALA A 1 77 ? -3.620 14.348 7.416 1.00 81.62 77 ALA A CA 1
ATOM 578 C C . ALA A 1 77 ? -3.344 13.068 8.210 1.00 81.62 77 ALA A C 1
ATOM 580 O O . ALA A 1 77 ? -3.247 11.982 7.642 1.00 81.62 77 ALA A O 1
ATOM 581 N N . THR A 1 78 ? -3.215 13.193 9.528 1.00 68.19 78 THR A N 1
ATOM 582 C CA . THR A 1 78 ? -3.179 12.038 10.430 1.00 68.19 78 THR A CA 1
ATOM 583 C C . THR A 1 78 ? -4.595 11.593 10.763 1.00 68.19 78 THR A C 1
ATOM 585 O O . THR A 1 78 ? -5.512 12.410 10.841 1.00 68.19 78 THR A O 1
ATOM 588 N N . VAL A 1 79 ? -4.759 10.288 10.979 1.00 59.56 79 VAL A N 1
ATOM 589 C CA . VAL A 1 79 ? -6.058 9.640 11.177 1.00 59.56 79 VAL A CA 1
ATOM 590 C C . VAL A 1 79 ? -6.871 10.315 12.299 1.00 59.56 79 VAL A C 1
ATOM 592 O O . VAL A 1 79 ? -6.421 10.482 13.433 1.00 59.56 79 VAL A O 1
ATOM 595 N N . HIS A 1 80 ? -8.089 10.703 11.929 1.00 61.56 80 HIS A N 1
ATOM 596 C CA . HIS A 1 80 ? -9.105 11.501 12.632 1.00 61.56 80 HIS A CA 1
ATOM 597 C C . HIS A 1 80 ? -9.824 10.750 13.769 1.00 61.56 80 HIS A C 1
ATOM 599 O O . HIS A 1 80 ? -10.593 11.350 14.519 1.00 61.56 80 HIS A O 1
ATOM 605 N N . GLU A 1 81 ? -9.542 9.459 13.942 1.00 66.44 81 GLU A N 1
ATOM 606 C CA . GLU A 1 81 ? -10.175 8.574 14.930 1.00 66.44 81 GLU A CA 1
ATOM 607 C C . GLU A 1 81 ? -10.070 9.096 16.367 1.00 66.44 81 GLU A C 1
ATOM 609 O O . GLU A 1 81 ? -10.994 8.931 17.156 1.00 66.44 81 GLU A O 1
ATOM 614 N N . LYS A 1 82 ? -8.985 9.800 16.714 1.00 76.44 82 LYS A N 1
ATOM 615 C CA . LYS A 1 82 ? -8.780 10.324 18.076 1.00 76.44 82 LYS A CA 1
ATOM 616 C C . LYS A 1 82 ? -9.861 11.305 18.510 1.00 76.44 82 LYS A C 1
ATOM 618 O O . LYS A 1 82 ? -10.128 11.405 19.703 1.00 76.44 82 LYS A O 1
ATOM 623 N N . ARG A 1 83 ? -10.481 12.011 17.559 1.00 80.31 83 ARG A N 1
ATOM 624 C CA . ARG A 1 83 ? -11.559 12.966 17.847 1.00 80.31 83 ARG A CA 1
ATOM 625 C C . ARG A 1 83 ? -12.836 12.280 18.302 1.00 80.31 83 ARG A C 1
ATOM 627 O O . ARG A 1 83 ? -13.496 12.786 19.203 1.00 80.31 83 ARG A O 1
ATOM 634 N N . LEU A 1 84 ? -13.126 11.098 17.756 1.00 82.00 84 LEU A N 1
ATOM 635 C CA . LEU A 1 84 ? -14.274 10.284 18.165 1.00 82.00 84 LEU A CA 1
ATOM 636 C C . LEU A 1 84 ? -14.201 9.919 19.658 1.00 82.00 84 LEU A C 1
ATOM 638 O O . LEU A 1 84 ? -15.227 9.776 20.315 1.00 82.00 84 LEU A O 1
ATOM 642 N N . PHE A 1 85 ? -12.988 9.834 20.213 1.00 85.69 85 PHE A N 1
ATOM 643 C CA . PHE A 1 85 ? -12.741 9.464 21.607 1.00 85.69 85 PHE A CA 1
ATOM 644 C C . PHE A 1 85 ? -12.574 10.656 22.562 1.00 85.69 85 PHE A C 1
ATOM 646 O O . PHE A 1 85 ? -12.233 10.457 23.728 1.00 85.69 85 PHE A O 1
ATOM 653 N N . PHE A 1 86 ? -12.836 11.898 22.132 1.00 88.44 86 PHE A N 1
ATOM 654 C CA . PHE A 1 86 ? -12.668 13.079 22.994 1.00 88.44 86 PHE A CA 1
ATOM 655 C C . PHE A 1 86 ? -13.514 13.016 24.265 1.00 88.44 86 PHE A C 1
ATOM 657 O O . PHE A 1 86 ? -13.016 13.329 25.347 1.00 88.44 86 PHE A O 1
ATOM 664 N N . ALA A 1 87 ? -14.765 12.565 24.156 1.00 89.00 87 ALA A N 1
ATOM 665 C CA . ALA A 1 87 ? -15.633 12.381 25.315 1.00 89.00 87 ALA A CA 1
ATOM 666 C C . ALA A 1 87 ? -15.028 11.379 26.313 1.00 89.00 87 ALA A C 1
ATOM 668 O O . ALA A 1 87 ? -14.958 11.657 27.509 1.00 89.00 87 ALA A O 1
ATOM 669 N N . THR A 1 88 ? -14.508 10.257 25.811 1.00 90.25 88 THR A N 1
ATOM 670 C CA . THR A 1 88 ? -13.851 9.224 26.620 1.00 90.25 88 THR A CA 1
ATOM 671 C C . THR A 1 88 ? -12.587 9.749 27.298 1.00 90.25 88 THR A C 1
ATOM 673 O O . THR A 1 88 ? -12.351 9.453 28.466 1.00 90.25 88 THR A O 1
ATOM 676 N N . TYR A 1 89 ? -11.784 10.558 26.602 1.00 91.06 89 TYR A N 1
ATOM 677 C CA . TYR A 1 89 ? -10.576 11.162 27.171 1.00 91.06 89 TYR A CA 1
ATOM 678 C C . TYR A 1 89 ? -10.908 12.146 28.294 1.00 91.06 89 TYR A C 1
ATOM 680 O O . TYR A 1 89 ? -10.280 12.101 29.351 1.00 91.06 89 TYR A O 1
ATOM 688 N N . CYS A 1 90 ? -11.914 12.997 28.091 1.00 91.06 90 CYS A N 1
ATOM 689 C CA . CYS A 1 90 ? -12.374 13.940 29.107 1.00 91.06 90 CYS A CA 1
ATOM 690 C C . CYS A 1 90 ? -12.927 13.222 30.344 1.00 91.06 90 CYS A C 1
ATOM 692 O O . CYS A 1 90 ? -12.538 13.565 31.459 1.00 91.06 90 CYS A O 1
ATOM 694 N N . ASP A 1 91 ? -13.777 12.208 30.159 1.00 91.75 91 ASP A N 1
ATOM 695 C CA . ASP A 1 91 ? -14.334 11.421 31.265 1.00 91.75 91 ASP A CA 1
ATOM 696 C C . ASP A 1 91 ? -13.233 10.679 32.039 1.00 91.75 91 ASP A C 1
ATOM 698 O O . ASP A 1 91 ? -13.197 10.705 33.269 1.00 91.75 91 ASP A O 1
ATOM 702 N N . PHE A 1 92 ? -12.261 10.094 31.332 1.00 91.00 92 PHE A N 1
ATOM 703 C CA . PHE A 1 92 ? -11.126 9.420 31.961 1.00 91.00 92 PHE A CA 1
ATOM 704 C C . PHE A 1 92 ? -10.281 10.374 32.816 1.00 91.00 92 PHE A C 1
ATOM 706 O O . PHE A 1 92 ? -10.000 10.084 33.979 1.00 91.00 92 PHE A O 1
ATOM 713 N N . VAL A 1 93 ? -9.902 11.538 32.278 1.00 89.81 93 VAL A N 1
ATOM 714 C CA . VAL A 1 93 ? -9.096 12.517 33.024 1.00 89.81 93 VAL A CA 1
ATOM 715 C C . VAL A 1 93 ? -9.883 13.097 34.202 1.00 89.81 93 VAL A C 1
ATOM 717 O O . VAL A 1 93 ? -9.323 13.233 35.292 1.00 89.81 93 VAL A O 1
ATOM 720 N N . ALA A 1 94 ? -11.181 13.367 34.026 1.00 91.25 94 ALA A N 1
ATOM 721 C CA . ALA A 1 94 ? -12.052 13.835 35.102 1.00 91.25 94 ALA A CA 1
ATOM 722 C C . ALA A 1 94 ? -12.190 12.801 36.231 1.00 91.25 94 ALA A C 1
ATOM 724 O O . ALA A 1 94 ? -12.191 13.180 37.401 1.00 91.25 94 ALA A O 1
ATOM 725 N N . LYS A 1 95 ? -12.236 11.501 35.911 1.00 90.12 95 LYS A N 1
ATOM 726 C CA . LYS A 1 95 ? -12.216 10.416 36.907 1.00 90.12 95 LYS A CA 1
ATOM 727 C C . LYS A 1 95 ? -10.876 10.307 37.636 1.00 90.12 95 LYS A C 1
ATOM 729 O O . LYS A 1 95 ? -10.860 10.015 38.826 1.00 90.12 95 LYS A O 1
ATOM 734 N N . CYS A 1 96 ? -9.755 10.536 36.950 1.00 86.81 96 CYS A N 1
ATOM 735 C CA . CYS A 1 96 ? -8.425 10.402 37.551 1.00 86.81 96 CYS A CA 1
ATOM 736 C C . CYS A 1 96 ? -7.995 11.592 38.419 1.00 86.81 96 CYS A C 1
ATOM 738 O O . CYS A 1 96 ? -7.253 11.391 39.379 1.00 86.81 96 CYS A O 1
ATOM 740 N N . LEU A 1 97 ? -8.365 12.818 38.040 1.00 87.56 97 LEU A N 1
ATOM 741 C CA . LEU A 1 97 ? -7.879 14.044 38.686 1.00 87.56 97 LEU A CA 1
ATOM 742 C C . LEU A 1 97 ? -9.001 14.899 39.287 1.00 87.56 97 LEU A C 1
ATOM 744 O O . LEU A 1 97 ? -8.710 15.774 40.085 1.00 87.56 97 LEU A O 1
ATOM 748 N N . GLY A 1 98 ? -10.268 14.647 38.961 1.00 89.62 98 GLY A N 1
ATOM 749 C CA . GLY A 1 98 ? -11.400 15.474 39.382 1.00 89.62 98 GLY A CA 1
ATOM 750 C C . GLY A 1 98 ? -11.897 16.413 38.277 1.00 89.62 98 GLY A C 1
ATOM 751 O O . GLY A 1 98 ? -11.232 16.645 37.263 1.00 89.62 98 GLY A O 1
ATOM 752 N N . ARG A 1 99 ? -13.108 16.956 38.465 1.00 88.44 99 ARG A N 1
ATOM 753 C CA . ARG A 1 99 ? -13.830 17.725 37.431 1.00 88.44 99 ARG A CA 1
ATOM 754 C C . ARG A 1 99 ? -13.124 19.025 37.033 1.00 88.44 99 ARG A C 1
ATOM 756 O O . ARG A 1 99 ? -13.061 19.332 35.849 1.00 88.44 99 ARG A O 1
ATOM 763 N N . THR A 1 100 ? -12.539 19.738 37.993 1.00 87.06 100 THR A N 1
ATOM 764 C CA . THR A 1 100 ? -11.841 21.019 37.776 1.00 87.06 100 THR A CA 1
ATOM 765 C C . THR A 1 100 ? -10.671 20.879 36.799 1.00 87.06 100 THR A C 1
ATOM 767 O O . THR A 1 100 ? -10.578 21.611 35.814 1.00 87.06 100 THR A O 1
ATOM 770 N N . HIS A 1 101 ? -9.809 19.884 37.017 1.00 88.25 101 HIS A N 1
ATOM 771 C CA . HIS A 1 101 ? -8.683 19.587 36.132 1.00 88.25 101 HIS A CA 1
ATOM 772 C C . HIS A 1 101 ? -9.143 18.977 34.798 1.00 88.25 101 HIS A C 1
ATOM 774 O O . HIS A 1 101 ? -8.555 19.262 33.753 1.00 88.25 101 HIS A O 1
ATOM 780 N N . GLY A 1 102 ? -10.225 18.189 34.813 1.00 88.88 102 GLY A N 1
ATOM 781 C CA . GLY A 1 102 ? -10.873 17.670 33.606 1.00 88.88 102 GLY A CA 1
ATOM 782 C C . GLY A 1 102 ? -11.392 18.774 32.678 1.00 88.88 102 GLY A C 1
ATOM 783 O O . GLY A 1 102 ? -11.223 18.681 31.463 1.00 88.88 102 GLY A O 1
ATOM 784 N N . ASP A 1 103 ? -11.945 19.860 33.223 1.00 88.94 103 ASP A N 1
ATOM 785 C CA . ASP A 1 103 ? -12.406 21.005 32.431 1.00 88.94 103 ASP A CA 1
ATOM 786 C C . ASP A 1 103 ? -11.258 21.775 31.774 1.00 88.94 103 ASP A C 1
ATOM 788 O O . ASP A 1 103 ? -11.359 22.165 30.606 1.00 88.94 103 ASP A O 1
ATOM 792 N N . VAL A 1 104 ? -10.138 21.954 32.483 1.00 89.50 104 VAL A N 1
ATOM 793 C CA . VAL A 1 104 ? -8.920 22.543 31.903 1.00 89.50 104 VAL A CA 1
ATOM 794 C C . VAL A 1 104 ? -8.386 21.651 30.780 1.00 89.50 104 VAL A C 1
ATOM 796 O O . VAL A 1 104 ? -8.092 22.146 29.691 1.00 89.50 104 VAL A O 1
ATOM 799 N N . PHE A 1 105 ? -8.345 20.333 30.995 1.00 91.12 105 PHE A N 1
ATOM 800 C CA . PHE A 1 105 ? -7.968 19.368 29.963 1.00 91.12 105 PHE A CA 1
ATOM 801 C C . PHE A 1 105 ? -8.890 19.440 28.739 1.00 91.12 105 PHE A C 1
ATOM 803 O O . PHE A 1 105 ? -8.399 19.492 27.614 1.00 91.12 105 PHE A O 1
ATOM 810 N N . ARG A 1 106 ? -10.211 19.524 28.937 1.00 91.19 106 ARG A N 1
ATOM 811 C CA . ARG A 1 106 ? -11.201 19.671 27.859 1.00 91.19 106 ARG A CA 1
ATOM 812 C C . ARG A 1 106 ? -10.966 20.934 27.033 1.00 91.19 106 ARG A C 1
ATOM 814 O O . ARG A 1 106 ? -11.015 20.871 25.806 1.00 91.19 106 ARG A O 1
ATOM 821 N N . ARG A 1 107 ? -10.676 22.071 27.678 1.00 89.38 107 ARG A N 1
ATOM 822 C CA . ARG A 1 107 ? -10.360 23.331 26.979 1.00 89.38 107 ARG A CA 1
ATOM 823 C C . ARG A 1 107 ? -9.098 23.203 26.121 1.00 89.38 107 ARG A C 1
ATOM 825 O O . ARG A 1 107 ? -9.104 23.665 24.985 1.00 89.38 107 ARG A O 1
ATOM 832 N N . ILE A 1 108 ? -8.055 22.540 26.626 1.00 89.56 108 ILE A N 1
ATOM 833 C CA . ILE A 1 108 ? -6.821 22.274 25.863 1.00 89.56 108 ILE A CA 1
ATOM 834 C C . ILE A 1 108 ? -7.095 21.285 24.720 1.00 89.56 108 ILE A C 1
ATOM 836 O O . ILE A 1 108 ? -6.608 21.478 23.613 1.00 89.56 108 ILE A O 1
ATOM 840 N N . LEU A 1 109 ? -7.905 20.249 24.952 1.00 89.06 109 LEU A N 1
ATOM 841 C CA . LEU A 1 109 ? -8.249 19.237 23.951 1.00 89.06 109 LEU A CA 1
ATOM 842 C C . LEU A 1 109 ? -9.020 19.837 22.765 1.00 89.06 109 LEU A C 1
ATOM 844 O O . LEU A 1 109 ? -8.662 19.589 21.616 1.00 89.06 109 LEU A O 1
ATOM 848 N N . VAL A 1 110 ? -10.040 20.657 23.036 1.00 87.75 110 VAL A N 1
ATOM 849 C CA . VAL A 1 110 ? -10.826 21.354 21.999 1.00 87.75 110 VAL A CA 1
ATOM 850 C C . VAL A 1 110 ? -10.001 22.460 21.338 1.00 87.75 110 VAL A C 1
ATOM 852 O O . VAL A 1 110 ? -10.057 22.638 20.122 1.00 87.75 110 VAL A O 1
ATOM 855 N N . GLY A 1 111 ? -9.207 23.179 22.135 1.00 84.44 111 GLY A N 1
ATOM 856 C CA . GLY A 1 111 ? -8.329 24.248 21.671 1.00 84.44 111 GLY A CA 1
ATOM 857 C C . GLY A 1 111 ? -7.091 23.767 20.911 1.00 84.44 111 GLY A C 1
ATOM 858 O O . GLY A 1 111 ? -6.458 24.577 20.251 1.00 84.44 111 GLY A O 1
ATOM 859 N N . GLY A 1 112 ? -6.730 22.484 20.958 1.00 86.56 112 GLY A N 1
ATOM 860 C CA . GLY A 1 112 ? -5.557 21.945 20.270 1.00 86.56 112 GLY A CA 1
ATOM 861 C C . GLY A 1 112 ? -4.234 22.432 20.871 1.00 86.56 112 GLY A C 1
ATOM 862 O O . GLY A 1 112 ? -3.786 21.923 21.900 1.00 86.56 112 GLY A O 1
ATOM 863 N N . ILE A 1 113 ? -3.568 23.371 20.195 1.00 87.56 113 ILE A N 1
ATOM 864 C CA . ILE A 1 113 ? -2.305 23.977 20.639 1.00 87.56 113 ILE A CA 1
ATOM 865 C C . ILE A 1 113 ? -2.616 25.321 21.297 1.00 87.56 113 ILE A C 1
ATOM 867 O O . ILE A 1 113 ? -2.768 26.342 20.635 1.00 87.56 113 ILE A O 1
ATOM 871 N N . THR A 1 114 ? -2.679 25.332 22.624 1.00 87.50 114 THR A N 1
ATOM 872 C CA . THR A 1 114 ? -3.058 26.523 23.395 1.00 87.50 114 THR A CA 1
ATOM 873 C C . THR A 1 114 ? -1.843 27.175 24.041 1.00 87.50 114 THR A C 1
ATOM 875 O O . THR A 1 114 ? -1.011 26.483 24.622 1.00 87.50 114 THR A O 1
ATOM 878 N N . ASN A 1 115 ? -1.741 28.503 23.980 1.00 87.31 115 ASN A N 1
ATOM 879 C CA . ASN A 1 115 ? -0.723 29.237 24.736 1.00 87.31 115 ASN A CA 1
ATOM 880 C C . ASN A 1 115 ? -1.020 29.133 26.242 1.00 87.31 115 ASN A C 1
ATOM 882 O O . ASN A 1 115 ? -2.175 29.272 26.653 1.00 87.31 115 ASN A O 1
ATOM 886 N N . THR A 1 116 ? 0.008 28.890 27.052 1.00 83.25 116 THR A N 1
ATOM 887 C CA . THR A 1 116 ? -0.112 28.728 28.509 1.00 83.25 116 THR A CA 1
ATOM 888 C C . THR A 1 116 ? -0.672 29.971 29.202 1.00 83.25 116 THR A C 1
ATOM 890 O O . THR A 1 116 ? -1.419 29.827 30.164 1.00 83.25 116 THR A O 1
ATOM 893 N N . SER A 1 117 ? -0.429 31.174 28.668 1.00 81.75 117 SER A N 1
ATOM 894 C CA . SER A 1 117 ? -0.958 32.434 29.217 1.00 81.75 117 SER A CA 1
ATOM 895 C C . SER A 1 117 ? -2.483 32.554 29.139 1.00 81.75 117 SER A C 1
ATOM 897 O O . SER A 1 117 ? -3.090 33.281 29.919 1.00 81.75 117 SER A O 1
ATOM 899 N N . ARG A 1 118 ? -3.124 31.828 28.214 1.00 80.69 118 ARG A N 1
ATOM 900 C CA . ARG A 1 118 ? -4.588 31.822 28.049 1.00 80.69 118 ARG A CA 1
ATOM 901 C C . ARG A 1 118 ? -5.286 30.831 28.984 1.00 80.69 118 ARG A C 1
ATOM 903 O O . ARG A 1 118 ? -6.515 30.773 29.005 1.00 80.69 118 ARG A O 1
ATOM 910 N N . ILE A 1 119 ? -4.528 30.025 29.728 1.00 82.31 119 ILE A N 1
ATOM 911 C CA . ILE A 1 119 ? -5.062 28.991 30.614 1.00 82.31 119 ILE A CA 1
ATOM 912 C C . ILE A 1 119 ? -5.221 29.584 32.017 1.00 82.31 119 ILE A C 1
ATOM 914 O O . ILE A 1 119 ? -4.246 29.906 32.681 1.00 82.31 119 ILE A O 1
ATOM 918 N N . GLN A 1 120 ? -6.469 29.701 32.476 1.00 73.81 120 GLN A N 1
ATOM 919 C CA . GLN A 1 120 ? -6.828 30.390 33.726 1.00 73.81 120 GLN A CA 1
ATOM 920 C C . GLN A 1 120 ? -6.284 29.731 35.012 1.00 73.81 120 GLN A C 1
ATOM 922 O O . GLN A 1 120 ? -6.197 30.402 36.032 1.00 73.81 120 GLN A O 1
ATOM 927 N N . SER A 1 121 ? -5.937 28.437 34.998 1.00 82.38 121 SER A N 1
ATOM 928 C CA . SER A 1 121 ? -5.460 27.704 36.186 1.00 82.38 121 SER A CA 1
ATOM 929 C C . SER A 1 121 ? -4.088 27.078 35.926 1.00 82.38 121 SER A C 1
ATOM 931 O O . SER A 1 121 ? -3.990 26.024 35.291 1.00 82.38 121 SER A O 1
ATOM 933 N N . ALA A 1 122 ? -3.033 27.730 36.427 1.00 80.81 122 ALA A N 1
ATOM 934 C CA . ALA A 1 122 ? -1.651 27.259 36.316 1.00 80.81 122 ALA A CA 1
ATOM 935 C C . ALA A 1 122 ? -1.418 25.954 37.099 1.00 80.81 122 ALA A C 1
ATOM 937 O O . ALA A 1 122 ? -0.837 25.016 36.562 1.00 80.81 122 ALA A O 1
ATOM 938 N N . GLU A 1 123 ? -1.974 25.839 38.308 1.00 84.81 123 GLU A N 1
ATOM 939 C CA . GLU A 1 123 ? -1.875 24.636 39.153 1.00 84.81 123 GLU A CA 1
ATOM 940 C C . GLU A 1 123 ? -2.426 23.384 38.453 1.00 84.81 123 GLU A C 1
ATOM 942 O O . GLU A 1 123 ? -1.811 22.317 38.447 1.00 84.81 123 GLU A O 1
ATOM 947 N N . SER A 1 124 ? -3.579 23.524 37.791 1.00 84.81 124 SER A N 1
ATOM 948 C CA . SER A 1 124 ? -4.184 22.432 37.024 1.00 84.81 124 SER A CA 1
ATOM 949 C C . SER A 1 124 ? -3.308 22.005 35.851 1.00 84.81 124 SER A C 1
ATOM 951 O O . SER A 1 124 ? -3.208 20.815 35.552 1.00 84.81 124 SER A O 1
ATOM 953 N N . LEU A 1 125 ? -2.682 22.970 35.176 1.00 86.50 125 LEU A N 1
ATOM 954 C CA . LEU A 1 125 ? -1.796 22.708 34.050 1.00 86.50 125 LEU A CA 1
ATOM 955 C C . LEU A 1 125 ? -0.524 21.983 34.503 1.00 86.50 125 LEU A C 1
ATOM 957 O O . LEU A 1 125 ? -0.118 21.017 33.857 1.00 86.50 125 LEU A O 1
ATOM 961 N N . GLU A 1 126 ? 0.068 22.403 35.621 1.00 85.94 126 GLU A N 1
ATOM 962 C CA . GLU A 1 126 ? 1.238 21.753 36.213 1.00 85.94 126 GLU A CA 1
ATOM 963 C C . GLU A 1 126 ? 0.933 20.316 36.626 1.00 85.94 126 GLU A C 1
ATOM 965 O O . GLU A 1 126 ? 1.697 19.411 36.293 1.00 85.94 126 GLU A O 1
ATOM 970 N N . LEU A 1 127 ? -0.215 20.065 37.262 1.00 87.50 127 LEU A N 1
ATOM 971 C CA . LEU A 1 127 ? -0.622 18.714 37.648 1.00 87.50 127 LEU A CA 1
ATOM 972 C C . LEU A 1 127 ? -0.866 17.814 36.425 1.00 87.50 127 LEU A C 1
ATOM 974 O O . LEU A 1 127 ? -0.421 16.662 36.393 1.00 87.50 127 LEU A O 1
ATOM 978 N N . LEU A 1 128 ? -1.537 18.336 35.393 1.00 88.00 128 LEU A N 1
ATOM 979 C CA . LEU A 1 128 ? -1.763 17.624 34.131 1.00 88.00 128 LEU A CA 1
ATOM 980 C C . LEU A 1 128 ? -0.447 17.310 33.405 1.00 88.00 128 LEU A C 1
ATOM 982 O O . LEU A 1 128 ? -0.308 16.224 32.830 1.00 88.00 128 LEU A O 1
ATOM 986 N N . ALA A 1 129 ? 0.519 18.231 33.452 1.00 87.56 129 ALA A N 1
ATOM 987 C CA . ALA A 1 129 ? 1.844 18.062 32.868 1.00 87.56 129 ALA A CA 1
ATOM 988 C C . ALA A 1 129 ? 2.718 17.088 33.669 1.00 87.56 129 ALA A C 1
ATOM 990 O O . ALA A 1 129 ? 3.325 16.189 33.087 1.00 87.56 129 ALA A O 1
ATOM 991 N N . ALA A 1 130 ? 2.714 17.184 35.001 1.00 85.44 130 ALA A N 1
ATOM 992 C CA . ALA A 1 130 ? 3.417 16.270 35.900 1.00 85.44 130 ALA A CA 1
ATOM 993 C C . ALA A 1 130 ? 2.907 14.833 35.745 1.00 85.44 130 ALA A C 1
ATOM 995 O O . ALA A 1 130 ? 3.679 13.874 35.732 1.00 85.44 130 ALA A O 1
ATOM 996 N N . ARG A 1 131 ? 1.593 14.674 35.547 1.00 83.88 131 ARG A N 1
ATOM 997 C CA . ARG A 1 131 ? 0.978 13.385 35.224 1.00 83.88 131 ARG A CA 1
ATOM 998 C C . ARG A 1 131 ? 1.132 13.002 33.754 1.00 83.88 131 ARG A C 1
ATOM 1000 O O . ARG A 1 131 ? 0.715 11.905 33.415 1.00 83.88 131 ARG A O 1
ATOM 1007 N N . GLY A 1 132 ? 1.725 13.819 32.888 1.00 83.19 132 GLY A N 1
ATOM 1008 C CA . GLY A 1 132 ? 2.016 13.480 31.491 1.00 83.19 132 GLY A CA 1
ATOM 1009 C C . GLY A 1 132 ? 0.810 13.454 30.544 1.00 83.19 132 GLY A C 1
ATOM 1010 O O . GLY A 1 132 ? 0.962 13.027 29.400 1.00 83.19 132 GLY A O 1
ATOM 1011 N N . PHE A 1 133 ? -0.369 13.907 30.988 1.00 86.94 133 PHE A N 1
ATOM 1012 C CA . PHE A 1 133 ? -1.565 14.018 30.141 1.00 86.94 133 PHE A CA 1
ATOM 1013 C C . PHE A 1 133 ? -1.455 15.178 29.147 1.00 86.94 133 PHE A C 1
ATOM 1015 O O . PHE A 1 133 ? -1.934 15.091 28.015 1.00 86.94 133 PHE A O 1
ATOM 1022 N N . VAL A 1 134 ? -0.787 16.253 29.563 1.00 88.50 134 VAL A N 1
ATOM 1023 C CA . VAL A 1 134 ? -0.501 17.433 28.745 1.00 88.50 134 VAL A CA 1
ATOM 1024 C C . VAL A 1 134 ? 1.011 17.581 28.621 1.00 88.50 134 VAL A C 1
ATOM 1026 O O . VAL A 1 134 ? 1.754 17.335 29.564 1.00 88.50 134 VAL A O 1
ATOM 1029 N N . SER A 1 135 ? 1.482 17.946 27.436 1.00 86.69 135 SER A N 1
ATOM 1030 C CA . SER A 1 135 ? 2.868 18.342 27.204 1.00 86.69 135 SER A CA 1
ATOM 1031 C C . SER A 1 135 ? 2.924 19.856 27.071 1.00 86.69 135 SER A C 1
ATOM 1033 O O . SER A 1 135 ? 2.147 20.442 26.317 1.00 86.69 135 SER A O 1
ATOM 1035 N N . VAL A 1 136 ? 3.836 20.477 27.813 1.00 86.88 136 VAL A N 1
ATOM 1036 C CA . VAL A 1 136 ? 4.134 21.907 27.726 1.00 86.88 136 VAL A CA 1
ATOM 1037 C C . VAL A 1 136 ? 5.503 22.041 27.083 1.00 86.88 136 VAL A C 1
ATOM 1039 O O . VAL A 1 136 ? 6.439 21.360 27.497 1.00 86.88 136 VAL A O 1
ATOM 1042 N N . GLY A 1 137 ? 5.608 22.875 26.054 1.00 83.56 137 GLY A N 1
ATOM 1043 C CA . GLY A 1 137 ? 6.864 23.057 25.342 1.00 83.56 137 GLY A CA 1
ATOM 1044 C C . GLY A 1 137 ? 6.976 24.388 24.617 1.00 83.56 137 GLY A C 1
ATOM 1045 O O . GLY A 1 137 ? 6.004 25.129 24.451 1.00 83.56 137 GLY A O 1
ATOM 1046 N N . SER A 1 138 ? 8.191 24.689 24.173 1.00 82.25 138 SER A N 1
ATOM 1047 C CA . SER A 1 138 ? 8.487 25.862 23.351 1.00 82.25 138 SER A CA 1
ATOM 1048 C C . SER A 1 138 ? 7.948 25.702 21.922 1.00 82.25 138 SER A C 1
ATOM 1050 O O . SER A 1 138 ? 7.648 24.599 21.450 1.00 82.25 138 SER A O 1
ATOM 1052 N N . ARG A 1 139 ? 7.896 26.803 21.162 1.00 77.06 139 ARG A N 1
ATOM 1053 C CA . ARG A 1 139 ? 7.496 26.791 19.741 1.00 77.06 139 ARG A CA 1
ATOM 1054 C C . ARG A 1 139 ? 8.292 25.781 18.893 1.00 77.06 139 ARG A C 1
ATOM 1056 O O . ARG A 1 139 ? 7.746 25.205 17.951 1.00 77.06 139 ARG A O 1
ATOM 1063 N N . GLY A 1 140 ? 9.572 25.563 19.207 1.00 72.56 140 GLY A N 1
ATOM 1064 C CA . GLY A 1 140 ? 10.429 24.591 18.515 1.00 72.56 140 GLY A CA 1
ATOM 1065 C C . GLY A 1 140 ? 10.054 23.136 18.809 1.00 72.56 140 GLY A C 1
ATOM 1066 O O . GLY A 1 140 ? 10.048 22.297 17.905 1.00 72.56 140 GLY A O 1
ATOM 1067 N N . GLU A 1 141 ? 9.665 22.845 20.048 1.00 75.44 141 GLU A N 1
ATOM 1068 C CA . GLU A 1 141 ? 9.233 21.510 20.474 1.00 75.44 141 GLU A CA 1
ATOM 1069 C C . GLU A 1 141 ? 7.865 21.155 19.893 1.00 75.44 141 GLU A C 1
ATOM 1071 O O . GLU A 1 141 ? 7.678 20.042 19.408 1.00 75.44 141 GLU A O 1
ATOM 1076 N N . VAL A 1 142 ? 6.939 22.119 19.836 1.00 79.06 142 VAL A N 1
ATOM 1077 C CA . VAL A 1 142 ? 5.624 21.938 19.194 1.00 79.06 142 VAL A CA 1
ATOM 1078 C C . VAL A 1 142 ? 5.789 21.648 17.700 1.00 79.06 142 VAL A C 1
ATOM 1080 O O . VAL A 1 142 ? 5.196 20.706 17.175 1.00 79.06 142 VAL A O 1
ATOM 1083 N N . ARG A 1 143 ? 6.666 22.391 17.011 1.00 77.12 143 ARG A N 1
ATOM 1084 C CA . ARG A 1 143 ? 7.024 22.122 15.606 1.00 77.12 143 ARG A CA 1
ATOM 1085 C C . ARG A 1 143 ? 7.627 20.730 15.420 1.00 77.12 143 ARG A C 1
ATOM 1087 O O . ARG A 1 143 ? 7.279 20.039 14.471 1.00 77.12 143 ARG A O 1
ATOM 1094 N N . SER A 1 144 ? 8.482 20.298 16.342 1.00 73.94 144 SER A N 1
ATOM 1095 C CA . SER A 1 144 ? 9.093 18.961 16.322 1.00 73.94 144 SER A CA 1
ATOM 1096 C C . SER A 1 144 ? 8.115 17.831 16.670 1.00 73.94 144 SER A C 1
ATOM 1098 O O . SER A 1 144 ? 8.408 16.667 16.389 1.00 73.94 144 SER A O 1
ATOM 1100 N N . ALA A 1 145 ? 6.981 18.153 17.301 1.00 69.94 145 ALA A N 1
ATOM 1101 C CA . ALA A 1 145 ? 5.895 17.221 17.598 1.00 69.94 145 ALA A CA 1
ATOM 1102 C C . ALA A 1 145 ? 4.890 17.088 16.440 1.00 69.94 145 ALA A C 1
ATOM 1104 O O . ALA A 1 145 ? 4.238 16.054 16.324 1.00 69.94 145 ALA A O 1
ATOM 1105 N N . LEU A 1 146 ? 4.767 18.119 15.596 1.00 75.19 146 LEU A N 1
ATOM 1106 C CA . LEU A 1 146 ? 3.975 18.108 14.356 1.00 75.19 146 LEU A CA 1
ATOM 1107 C C . LEU A 1 146 ? 4.755 17.582 13.140 1.00 75.19 146 LEU A C 1
ATOM 1109 O O . LEU A 1 146 ? 4.156 17.292 12.103 1.00 75.19 146 LEU A O 1
ATOM 1113 N N . LEU A 1 147 ? 6.081 17.488 13.259 1.00 75.31 147 LEU A N 1
ATOM 1114 C CA . LEU A 1 147 ? 6.954 16.950 12.225 1.00 75.31 147 LEU A CA 1
ATOM 1115 C C . LEU A 1 147 ? 6.834 15.424 12.172 1.00 75.31 147 LEU A C 1
ATOM 1117 O O . LEU A 1 147 ? 7.064 14.739 13.173 1.00 75.31 147 LEU A O 1
ATOM 1121 N N . GLU A 1 148 ? 6.543 14.880 10.994 1.00 64.00 148 GLU A N 1
ATOM 1122 C CA . GLU A 1 148 ? 6.603 13.433 10.789 1.00 64.00 148 GLU A CA 1
ATOM 1123 C C . GLU A 1 148 ? 8.052 12.945 10.845 1.00 64.00 148 GLU A C 1
ATOM 1125 O O . GLU A 1 148 ? 8.895 13.378 10.062 1.00 64.00 148 GLU A O 1
ATOM 1130 N N . ARG A 1 149 ? 8.348 12.029 11.774 1.00 53.12 149 ARG A N 1
ATOM 1131 C CA . ARG A 1 149 ? 9.703 11.481 11.968 1.00 53.12 149 ARG A CA 1
ATOM 1132 C C . ARG A 1 149 ? 10.006 10.245 11.114 1.00 53.12 149 ARG A C 1
ATOM 1134 O O . ARG A 1 149 ? 11.150 9.811 11.090 1.00 53.12 149 ARG A O 1
ATOM 1141 N N . ASP A 1 150 ? 9.003 9.686 10.435 1.00 42.78 150 ASP A N 1
ATOM 1142 C CA . ASP A 1 150 ? 9.025 8.299 9.942 1.00 42.78 150 ASP A CA 1
ATOM 1143 C C . ASP A 1 150 ? 8.702 8.135 8.442 1.00 42.78 150 ASP A C 1
ATOM 1145 O O . ASP A 1 150 ? 8.272 7.070 8.002 1.00 42.78 150 ASP A O 1
ATOM 1149 N N . THR A 1 151 ? 8.974 9.143 7.612 1.00 33.75 151 THR A N 1
ATOM 1150 C CA . THR A 1 151 ? 9.108 8.914 6.163 1.00 33.75 151 THR A CA 1
ATOM 1151 C C . THR A 1 151 ? 10.583 8.888 5.798 1.00 33.75 151 THR A C 1
ATOM 1153 O O . THR A 1 151 ? 11.373 9.621 6.380 1.00 33.75 151 THR A O 1
ATOM 1156 N N . GLY A 1 152 ? 10.988 8.020 4.864 1.00 38.38 152 GLY A N 1
ATOM 1157 C CA . GLY A 1 152 ? 12.382 7.742 4.468 1.00 38.38 152 GLY A CA 1
ATOM 1158 C C . GLY A 1 152 ? 13.226 8.929 3.962 1.00 38.38 152 GLY A C 1
ATOM 1159 O O . GLY A 1 152 ? 14.269 8.726 3.347 1.00 38.38 152 GLY A O 1
ATOM 1160 N N . PHE A 1 153 ? 12.820 10.164 4.233 1.00 34.41 153 PHE A N 1
ATOM 1161 C CA . PHE A 1 153 ? 13.624 11.370 4.163 1.00 34.41 153 PHE A CA 1
ATOM 1162 C C . PHE A 1 153 ? 14.480 11.504 5.431 1.00 34.41 153 PHE A C 1
ATOM 1164 O O . PHE A 1 153 ? 14.222 12.330 6.301 1.00 34.41 153 PHE A O 1
ATOM 1171 N N . ARG A 1 154 ? 15.542 10.692 5.531 1.00 30.25 154 ARG A N 1
ATOM 1172 C CA . ARG A 1 154 ? 16.625 10.954 6.491 1.00 30.25 154 ARG A CA 1
ATOM 1173 C C . ARG A 1 154 ? 17.334 12.251 6.097 1.00 30.25 154 ARG A C 1
ATOM 1175 O O . ARG A 1 154 ? 18.109 12.288 5.131 1.00 30.25 154 ARG A O 1
ATOM 1182 N N . ASP A 1 155 ? 17.090 13.312 6.852 1.00 27.77 155 ASP A N 1
ATOM 1183 C CA . ASP A 1 155 ? 18.072 14.377 6.993 1.00 27.77 155 ASP A CA 1
ATOM 1184 C C . ASP A 1 155 ? 19.263 13.819 7.770 1.00 27.77 155 ASP A C 1
ATOM 1186 O O . ASP A 1 155 ? 19.127 13.266 8.860 1.00 27.77 155 ASP A O 1
ATOM 1190 N N . ALA A 1 156 ? 20.434 13.908 7.144 1.00 28.03 156 ALA A N 1
ATOM 1191 C CA . ALA A 1 156 ? 21.703 13.659 7.792 1.00 28.03 156 ALA A CA 1
ATOM 1192 C C . ALA A 1 156 ? 21.964 14.843 8.728 1.00 28.03 156 ALA A C 1
ATOM 1194 O O . ALA A 1 156 ? 22.542 15.848 8.327 1.00 28.03 156 ALA A O 1
ATOM 1195 N N . VAL A 1 157 ? 21.477 14.737 9.958 1.00 30.73 157 VAL A N 1
ATOM 1196 C CA . VAL A 1 157 ? 22.044 15.459 11.094 1.00 30.73 157 VAL A CA 1
ATOM 1197 C C . VAL A 1 157 ? 22.776 14.401 11.902 1.00 30.73 157 VAL A C 1
ATOM 1199 O O . VAL A 1 157 ? 22.197 13.368 12.224 1.00 30.73 157 VAL A O 1
ATOM 1202 N N . GLN A 1 158 ? 24.071 14.641 12.098 1.00 27.98 158 GLN A N 1
ATOM 1203 C CA . GLN A 1 158 ? 25.067 13.756 12.699 1.00 27.98 158 GLN A CA 1
ATOM 1204 C C . GLN A 1 158 ? 24.513 12.796 13.757 1.00 27.98 158 GLN A C 1
ATOM 1206 O O . GLN A 1 158 ? 23.861 13.208 14.718 1.00 27.98 158 GLN A O 1
ATOM 1211 N N . ASP A 1 159 ? 24.873 11.523 13.590 1.00 26.12 159 ASP A N 1
ATOM 1212 C CA . ASP A 1 159 ? 24.761 10.462 14.581 1.00 26.12 159 ASP A CA 1
ATOM 1213 C C . ASP A 1 159 ? 25.484 10.850 15.884 1.00 26.12 159 ASP A C 1
ATOM 1215 O O . ASP A 1 159 ? 26.648 10.526 16.118 1.00 26.12 159 ASP A O 1
ATOM 1219 N N . GLY A 1 160 ? 24.768 11.529 16.775 1.00 24.22 160 GLY A N 1
ATOM 1220 C CA . GLY A 1 160 ? 25.039 11.505 18.202 1.00 24.22 160 GLY A CA 1
ATOM 1221 C C . GLY A 1 160 ? 24.361 10.273 18.784 1.00 24.22 160 GLY A C 1
ATOM 1222 O O . GLY A 1 160 ? 23.142 10.262 18.938 1.00 24.22 160 GLY A O 1
ATOM 1223 N N . ARG A 1 161 ? 25.150 9.232 19.071 1.00 23.64 161 ARG A N 1
ATOM 1224 C CA . ARG A 1 161 ? 24.764 8.006 19.792 1.00 23.64 161 ARG A CA 1
ATOM 1225 C C . ARG A 1 161 ? 23.602 8.252 20.766 1.00 23.64 161 ARG A C 1
ATOM 1227 O O . ARG A 1 161 ? 23.789 8.877 21.808 1.00 23.64 161 ARG A O 1
ATOM 1234 N N . ALA A 1 162 ? 22.427 7.700 20.461 1.00 24.97 162 ALA A N 1
ATOM 1235 C CA . ALA A 1 162 ? 21.373 7.513 21.449 1.00 24.97 162 ALA A CA 1
ATOM 1236 C C . ALA A 1 162 ? 21.833 6.413 22.414 1.00 24.97 162 ALA A C 1
ATOM 1238 O O . ALA A 1 162 ? 21.601 5.223 22.203 1.00 24.97 162 ALA A O 1
ATOM 1239 N N . SER A 1 163 ? 22.563 6.830 23.446 1.00 24.64 163 SER A N 1
ATOM 1240 C CA . SER A 1 163 ? 22.775 6.037 24.644 1.00 24.64 163 SER A CA 1
ATOM 1241 C C . SER A 1 163 ? 21.424 5.733 25.285 1.00 24.64 163 SER A C 1
ATOM 1243 O O . SER A 1 163 ? 20.485 6.533 25.256 1.00 24.64 163 SER A O 1
ATOM 1245 N N . GLY A 1 164 ? 21.329 4.507 25.787 1.00 23.20 164 GLY A N 1
ATOM 1246 C CA . GLY A 1 164 ? 20.106 3.905 26.271 1.00 23.20 164 GLY A CA 1
ATOM 1247 C C . GLY A 1 164 ? 19.421 4.658 27.408 1.00 23.20 164 GLY A C 1
ATOM 1248 O O . GLY A 1 164 ? 19.958 5.559 28.051 1.00 23.20 164 GLY A O 1
ATOM 1249 N N . ALA A 1 165 ? 18.183 4.215 27.618 1.00 28.47 165 ALA A N 1
ATOM 1250 C CA . ALA A 1 165 ? 17.380 4.368 28.819 1.00 28.47 165 ALA A CA 1
ATOM 1251 C C . ALA A 1 165 ? 18.215 4.681 30.075 1.00 28.47 165 ALA A C 1
ATOM 1253 O O . ALA A 1 165 ? 19.027 3.864 30.498 1.00 28.47 165 ALA A O 1
ATOM 1254 N N . GLY A 1 166 ? 18.002 5.857 30.673 1.00 25.41 166 GLY A N 1
ATOM 1255 C CA . GLY A 1 166 ? 18.633 6.194 31.954 1.00 25.41 166 GLY A CA 1
ATOM 1256 C C . GLY A 1 166 ? 18.727 7.678 32.317 1.00 25.41 166 GLY A C 1
ATOM 1257 O O . GLY A 1 166 ? 19.062 7.986 33.452 1.00 25.41 166 GLY A O 1
ATOM 1258 N N . ARG A 1 167 ? 18.430 8.626 31.413 1.00 24.64 167 ARG A N 1
ATOM 1259 C CA . ARG A 1 167 ? 18.629 10.067 31.706 1.00 24.64 167 ARG A CA 1
ATOM 1260 C C . ARG A 1 167 ? 17.485 11.012 31.321 1.00 24.64 167 ARG A C 1
ATOM 1262 O O . ARG A 1 167 ? 17.696 12.218 31.245 1.00 24.64 167 ARG A O 1
ATOM 1269 N N . ALA A 1 168 ? 16.278 10.488 31.098 1.00 27.58 168 ALA A N 1
ATOM 1270 C CA . ALA A 1 168 ? 15.112 11.295 30.713 1.00 27.58 168 ALA A CA 1
ATOM 1271 C C . ALA A 1 168 ? 14.275 11.828 31.897 1.00 27.58 168 ALA A C 1
ATOM 1273 O O . ALA A 1 168 ? 13.474 12.739 31.697 1.00 27.58 168 ALA A O 1
ATOM 1274 N N . ASP A 1 169 ? 14.478 11.323 33.119 1.00 28.88 169 ASP A N 1
ATOM 1275 C CA . ASP A 1 169 ? 13.573 11.605 34.248 1.00 28.88 169 ASP A CA 1
ATOM 1276 C C . ASP A 1 169 ? 14.062 12.680 35.239 1.00 28.88 169 ASP A C 1
ATOM 1278 O O . ASP A 1 169 ? 13.315 13.061 36.130 1.00 28.88 169 ASP A O 1
ATOM 1282 N N . ALA A 1 170 ? 15.253 13.267 35.055 1.00 26.59 170 ALA A N 1
ATOM 1283 C CA . ALA A 1 170 ? 15.803 14.270 35.990 1.00 26.59 170 ALA A CA 1
ATOM 1284 C C . ALA A 1 170 ? 15.978 15.694 35.412 1.00 26.59 170 ALA A C 1
ATOM 1286 O O . ALA A 1 170 ? 16.524 16.570 36.074 1.00 26.59 170 ALA A O 1
ATOM 1287 N N . LYS A 1 171 ? 15.518 15.959 34.179 1.00 28.52 171 LYS A N 1
ATOM 1288 C CA . LYS A 1 171 ? 15.550 17.304 33.552 1.00 28.52 171 LYS A CA 1
ATOM 1289 C C . LYS A 1 171 ? 14.169 17.843 33.148 1.00 28.52 171 LYS A C 1
ATOM 1291 O O . LYS A 1 171 ? 14.090 18.824 32.418 1.00 28.52 171 LYS A O 1
ATOM 1296 N N . ARG A 1 172 ? 13.080 17.227 33.624 1.00 34.75 172 ARG A N 1
ATOM 1297 C CA . ARG A 1 172 ? 11.691 17.634 33.319 1.00 34.75 172 ARG A CA 1
ATOM 1298 C C . ARG A 1 172 ? 11.144 18.777 34.184 1.00 34.75 172 ARG A C 1
ATOM 1300 O O . ARG A 1 172 ? 10.046 19.248 33.927 1.00 34.75 172 ARG A O 1
ATOM 1307 N N . THR A 1 173 ? 11.915 19.270 35.148 1.00 33.22 173 THR A N 1
ATOM 1308 C CA . THR A 1 173 ? 11.536 20.365 36.055 1.00 33.22 173 THR A CA 1
ATOM 1309 C C . THR A 1 173 ? 12.566 21.492 36.018 1.00 33.22 173 THR A C 1
ATOM 1311 O O . THR A 1 173 ? 13.241 21.805 36.992 1.00 33.22 173 THR A O 1
ATOM 1314 N N . LYS A 1 174 ? 12.690 22.138 34.861 1.00 32.06 174 LYS A N 1
ATOM 1315 C CA . LYS A 1 174 ? 13.097 23.544 34.803 1.00 32.06 174 LYS A CA 1
ATOM 1316 C C . LYS A 1 174 ? 12.110 24.237 33.879 1.00 32.06 174 LYS A C 1
ATOM 1318 O O . LYS A 1 174 ? 12.189 24.054 32.669 1.00 32.06 174 LYS A O 1
ATOM 1323 N N . LEU A 1 175 ? 11.166 24.985 34.456 1.00 39.94 175 LEU A N 1
ATOM 1324 C CA . LEU A 1 175 ? 10.410 25.983 33.705 1.00 39.94 175 LEU A CA 1
ATOM 1325 C C . LEU A 1 175 ? 11.436 26.879 32.999 1.00 39.94 175 LEU A C 1
ATOM 1327 O O . LEU A 1 175 ? 12.192 27.603 33.648 1.00 39.94 175 LEU A O 1
ATOM 1331 N N . CYS A 1 176 ? 11.523 26.762 31.676 1.00 34.69 176 CYS A N 1
ATOM 1332 C CA . CYS A 1 176 ? 12.341 27.648 30.867 1.00 34.69 176 CYS A CA 1
ATOM 1333 C C . CYS A 1 176 ? 11.758 29.061 30.963 1.00 34.69 176 CYS A C 1
ATOM 1335 O O . CYS A 1 176 ? 10.592 29.275 30.634 1.00 34.69 176 CYS A O 1
ATOM 1337 N N . ARG A 1 177 ? 12.579 30.003 31.436 1.00 38.59 177 ARG A N 1
ATOM 1338 C CA . ARG A 1 177 ? 12.302 31.439 31.392 1.00 38.59 177 ARG A CA 1
ATOM 1339 C C . ARG A 1 177 ? 12.380 31.946 29.946 1.00 38.59 177 ARG A C 1
ATOM 1341 O O . ARG A 1 177 ? 13.222 31.490 29.175 1.00 38.59 177 ARG A O 1
ATOM 1348 N N . ASP A 1 178 ? 11.489 32.887 29.649 1.00 42.00 178 ASP A N 1
ATOM 1349 C CA . ASP A 1 178 ? 11.516 33.853 28.543 1.00 42.00 178 ASP A CA 1
ATOM 1350 C C . ASP A 1 178 ? 11.282 33.326 27.115 1.00 42.00 178 ASP A C 1
ATOM 1352 O O . ASP A 1 178 ? 12.043 33.578 26.182 1.00 42.00 178 ASP A O 1
ATOM 1356 N N . GLY A 1 179 ? 10.146 32.647 26.919 1.00 55.41 179 GLY A N 1
ATOM 1357 C CA . GLY A 1 179 ? 9.546 32.418 25.601 1.00 55.41 179 GLY A CA 1
ATOM 1358 C C . GLY A 1 179 ? 8.079 31.988 25.699 1.00 55.41 179 GLY A C 1
ATOM 1359 O O . GLY A 1 179 ? 7.675 31.384 26.691 1.00 55.41 179 GLY A O 1
ATOM 1360 N N . GLU A 1 180 ? 7.265 32.280 24.677 1.00 69.75 180 GLU A N 1
ATOM 1361 C CA . GLU A 1 180 ? 5.882 31.784 24.608 1.00 69.75 180 GLU A CA 1
ATOM 1362 C C . GLU A 1 180 ? 5.861 30.249 24.673 1.00 69.75 180 GLU A C 1
ATOM 1364 O O . GLU A 1 180 ? 6.395 29.561 23.791 1.00 69.75 180 GLU A O 1
ATOM 1369 N N . THR A 1 181 ? 5.238 29.708 25.720 1.00 83.69 181 THR A N 1
ATOM 1370 C CA . THR A 1 181 ? 5.057 28.267 25.901 1.00 83.69 181 THR A CA 1
ATOM 1371 C C . THR A 1 181 ? 3.666 27.846 25.447 1.00 83.69 181 THR A C 1
ATOM 1373 O O . THR A 1 181 ? 2.677 28.564 25.603 1.00 83.69 181 THR A O 1
ATOM 1376 N N . TYR A 1 182 ? 3.590 26.656 24.861 1.00 88.12 182 TYR A N 1
ATOM 1377 C CA . TYR A 1 182 ? 2.359 26.087 24.333 1.00 88.12 182 TYR A CA 1
ATOM 1378 C C . TYR A 1 182 ? 2.086 24.746 25.010 1.00 88.12 182 TYR A C 1
ATOM 1380 O O . TYR A 1 182 ? 2.982 23.913 25.159 1.00 88.12 182 TYR A O 1
ATOM 1388 N N . ALA A 1 183 ? 0.834 24.543 25.402 1.00 87.94 183 ALA A N 1
ATOM 1389 C CA . ALA A 1 183 ? 0.316 23.310 25.966 1.00 87.94 183 ALA A CA 1
ATOM 1390 C C . ALA A 1 183 ? -0.495 22.551 24.910 1.00 87.94 183 ALA A C 1
ATOM 1392 O O . ALA A 1 183 ? -1.300 23.142 24.187 1.00 87.94 183 ALA A O 1
ATOM 1393 N N . TYR A 1 184 ? -0.290 21.238 24.832 1.00 88.81 184 TYR A N 1
ATOM 1394 C CA . TYR A 1 184 ? -1.056 20.344 23.965 1.00 88.81 184 TYR A CA 1
ATOM 1395 C C . TYR A 1 184 ? -1.203 18.952 24.592 1.00 88.81 184 TYR A C 1
ATOM 1397 O O . TYR A 1 184 ? -0.360 18.501 25.368 1.00 88.81 184 TYR A O 1
ATOM 1405 N N . VAL A 1 185 ? -2.271 18.234 24.242 1.00 88.62 185 VAL A N 1
ATOM 1406 C CA . VAL A 1 185 ? -2.577 16.912 24.820 1.00 88.62 185 VAL A CA 1
ATOM 1407 C C . VAL A 1 185 ? -1.607 15.830 24.333 1.00 88.62 185 VAL A C 1
ATOM 1409 O O . VAL A 1 185 ? -1.341 15.698 23.137 1.00 88.62 185 VAL A O 1
ATOM 1412 N N . ASN A 1 186 ? -1.107 14.990 25.239 1.00 87.69 186 ASN A N 1
ATOM 1413 C CA . ASN A 1 186 ? -0.326 13.811 24.876 1.00 87.69 186 ASN A CA 1
ATOM 1414 C C . ASN A 1 186 ? -1.236 12.587 24.689 1.00 87.69 186 ASN A C 1
ATOM 1416 O O . ASN A 1 186 ? -1.420 11.783 25.602 1.00 87.69 186 ASN A O 1
ATOM 1420 N N . TYR A 1 187 ? -1.786 12.436 23.481 1.00 85.50 187 TYR A N 1
ATOM 1421 C CA . TYR A 1 187 ? -2.699 11.337 23.150 1.00 85.50 187 TYR A CA 1
ATOM 1422 C C . TYR A 1 187 ? -2.121 9.950 23.452 1.00 85.50 187 TYR A C 1
ATOM 1424 O O . TYR A 1 187 ? -2.832 9.102 23.972 1.00 85.50 187 TYR A O 1
ATOM 1432 N N . ALA A 1 188 ? -0.831 9.727 23.178 1.00 84.38 188 ALA A N 1
ATOM 1433 C CA . ALA A 1 188 ? -0.211 8.414 23.354 1.00 84.38 188 ALA A CA 1
ATOM 1434 C C . ALA A 1 188 ? -0.191 7.968 24.826 1.00 84.38 188 ALA A C 1
ATOM 1436 O O . ALA A 1 188 ? -0.405 6.795 25.118 1.00 84.38 188 ALA A O 1
ATOM 1437 N N . GLU A 1 189 ? 0.043 8.896 25.758 1.00 84.62 189 GLU A N 1
ATOM 1438 C CA . GLU A 1 189 ? 0.042 8.583 27.192 1.00 84.62 189 GLU A CA 1
ATOM 1439 C C . GLU A 1 189 ? -1.386 8.410 27.732 1.00 84.62 189 GLU A C 1
ATOM 1441 O O . GLU A 1 189 ? -1.627 7.506 28.532 1.00 84.62 189 GLU A O 1
ATOM 1446 N N . VAL A 1 190 ? -2.345 9.218 27.261 1.00 87.12 190 VAL A N 1
ATOM 1447 C CA . VAL A 1 190 ? -3.772 9.072 27.610 1.00 87.12 190 VAL A CA 1
ATOM 1448 C C . VAL A 1 190 ? -4.296 7.707 27.151 1.00 87.12 190 VAL A C 1
ATOM 1450 O O . VAL A 1 190 ? -4.803 6.939 27.966 1.00 87.12 190 VAL A O 1
ATOM 1453 N N . GLU A 1 191 ? -4.114 7.369 25.872 1.00 87.69 191 GLU A N 1
ATOM 1454 C CA . GLU A 1 191 ? -4.543 6.097 25.273 1.00 87.69 191 GLU A CA 1
ATOM 1455 C C . GLU A 1 191 ? -3.888 4.900 25.968 1.00 87.69 191 GLU A C 1
ATOM 1457 O O . GLU A 1 191 ? -4.551 3.904 26.264 1.00 87.69 191 GLU A O 1
ATOM 1462 N N . LYS A 1 192 ? -2.593 5.006 26.290 1.00 86.44 192 LYS A N 1
ATOM 1463 C CA . LYS A 1 192 ? -1.875 3.971 27.035 1.00 86.44 192 LYS A CA 1
ATOM 1464 C C . LYS A 1 192 ? -2.510 3.726 28.403 1.00 86.44 192 LYS A C 1
ATOM 1466 O O . LYS A 1 192 ? -2.748 2.573 28.738 1.00 86.44 192 LYS A O 1
ATOM 1471 N N . ARG A 1 193 ? -2.824 4.777 29.164 1.00 86.19 193 ARG A N 1
ATOM 1472 C CA . ARG A 1 193 ? -3.430 4.633 30.497 1.00 86.19 193 ARG A CA 1
ATOM 1473 C C . ARG A 1 193 ? -4.856 4.117 30.456 1.00 86.19 193 ARG A C 1
ATOM 1475 O O . ARG A 1 193 ? -5.209 3.289 31.287 1.00 86.19 193 ARG A O 1
ATOM 1482 N N . ILE A 1 194 ? -5.650 4.564 29.485 1.00 88.44 194 ILE A N 1
ATOM 1483 C CA . ILE A 1 194 ? -6.990 4.015 29.259 1.00 88.44 194 ILE A CA 1
ATOM 1484 C C . ILE A 1 194 ? -6.880 2.516 28.987 1.00 88.44 194 ILE A C 1
ATOM 1486 O O . ILE A 1 194 ? -7.576 1.729 29.622 1.00 88.44 194 ILE A O 1
ATOM 1490 N N . PHE A 1 195 ? -5.955 2.109 28.113 1.00 87.50 195 PHE A N 1
ATOM 1491 C CA . PHE A 1 195 ? -5.714 0.698 27.824 1.00 87.50 195 PHE A CA 1
ATOM 1492 C C . PHE A 1 195 ? -5.290 -0.087 29.072 1.00 87.50 195 PHE A C 1
ATOM 1494 O O . PHE A 1 195 ? -5.812 -1.173 29.315 1.00 87.50 195 PHE A O 1
ATOM 1501 N N . ASP A 1 196 ? -4.376 0.462 29.874 1.00 86.44 196 ASP A N 1
ATOM 1502 C CA . ASP A 1 196 ? -3.908 -0.172 31.108 1.00 86.44 196 ASP A CA 1
ATOM 1503 C C . ASP A 1 196 ? -5.076 -0.358 32.104 1.00 86.44 196 ASP A C 1
ATOM 1505 O O . ASP A 1 196 ? -5.229 -1.436 32.679 1.00 86.44 196 ASP A O 1
ATOM 1509 N N . CYS A 1 197 ? -5.972 0.630 32.238 1.00 86.00 197 CYS A N 1
ATOM 1510 C CA . CYS A 1 197 ? -7.193 0.520 33.045 1.00 86.00 197 CYS A CA 1
ATOM 1511 C C . CYS A 1 197 ? -8.184 -0.515 32.489 1.00 86.00 197 CYS A C 1
ATOM 1513 O O . CYS A 1 197 ? -8.698 -1.335 33.250 1.00 86.00 197 CYS A O 1
ATOM 1515 N N . CYS A 1 198 ? -8.426 -0.532 31.175 1.00 85.69 198 CYS A N 1
ATOM 1516 C CA . CYS A 1 198 ? -9.270 -1.547 30.538 1.00 85.69 198 CYS A CA 1
ATOM 1517 C C . CYS A 1 198 ? -8.723 -2.961 30.767 1.00 85.69 198 CYS A C 1
ATOM 1519 O O . CYS A 1 198 ? -9.490 -3.895 30.992 1.00 85.69 198 CYS A O 1
ATOM 1521 N N . PHE A 1 199 ? -7.399 -3.121 30.750 1.00 87.69 199 PHE A N 1
ATOM 1522 C CA . PHE A 1 199 ? -6.766 -4.402 31.037 1.00 87.69 199 PHE A CA 1
ATOM 1523 C C . PHE A 1 199 ? -6.944 -4.829 32.497 1.00 87.69 199 PHE A C 1
ATOM 1525 O O . PHE A 1 199 ? -7.173 -6.005 32.764 1.00 87.69 199 PHE A O 1
ATOM 1532 N N . CYS A 1 200 ? -6.907 -3.885 33.438 1.00 86.25 200 CYS A N 1
ATOM 1533 C CA . CYS A 1 200 ? -7.188 -4.170 34.846 1.00 86.25 200 CYS A CA 1
ATOM 1534 C C . CYS A 1 200 ? -8.620 -4.670 35.043 1.00 86.25 200 CYS A C 1
ATOM 1536 O O . CYS A 1 200 ? -8.818 -5.675 35.713 1.00 86.25 200 CYS A O 1
ATOM 1538 N N . VAL A 1 201 ? -9.601 -4.038 34.390 1.00 86.31 201 VAL A N 1
ATOM 1539 C CA . VAL A 1 201 ? -11.003 -4.498 34.404 1.00 86.31 201 VAL A CA 1
ATOM 1540 C C . VAL A 1 201 ? -11.134 -5.891 33.784 1.00 86.31 201 VAL A C 1
ATOM 1542 O O . VAL A 1 201 ? -11.922 -6.715 34.241 1.00 86.31 201 VAL A O 1
ATOM 1545 N N . TYR A 1 202 ? -10.361 -6.188 32.741 1.00 86.50 202 TYR A N 1
ATOM 1546 C CA . TYR A 1 202 ? -10.317 -7.528 32.162 1.00 86.50 202 TYR A CA 1
ATOM 1547 C C . TYR A 1 202 ? -9.764 -8.574 33.144 1.00 86.50 202 TYR A C 1
ATOM 1549 O O . TYR A 1 202 ? -10.361 -9.642 33.278 1.00 86.50 202 TYR A O 1
ATOM 1557 N N . LEU A 1 203 ? -8.669 -8.269 33.848 1.00 85.94 203 LEU A N 1
ATOM 1558 C CA . LEU A 1 203 ? -8.099 -9.167 34.856 1.00 85.94 203 LEU A CA 1
ATOM 1559 C C . LEU A 1 203 ? -9.035 -9.365 36.048 1.00 85.94 203 LEU A C 1
ATOM 1561 O O . LEU A 1 203 ? -9.174 -10.492 36.511 1.00 85.94 203 LEU A O 1
ATOM 1565 N N . ASP A 1 204 ? -9.700 -8.301 36.492 1.00 86.88 204 ASP A N 1
ATOM 1566 C CA . ASP A 1 204 ? -10.661 -8.340 37.595 1.00 86.88 204 ASP A CA 1
ATOM 1567 C C . ASP A 1 204 ? -11.851 -9.253 37.265 1.00 86.88 204 ASP A C 1
ATOM 1569 O O . ASP A 1 204 ? -12.182 -10.157 38.023 1.00 86.88 204 ASP A O 1
ATOM 1573 N N . ASN A 1 205 ? -12.410 -9.123 36.056 1.00 84.94 205 ASN A N 1
ATOM 1574 C CA . ASN A 1 205 ? -13.516 -9.970 35.599 1.00 84.94 205 ASN A CA 1
ATOM 1575 C C . ASN A 1 205 ? -13.129 -11.438 35.361 1.00 84.94 205 ASN A C 1
ATOM 1577 O O . ASN A 1 205 ? -13.999 -12.308 35.378 1.00 84.94 205 ASN A O 1
ATOM 1581 N N . ARG A 1 206 ? -11.862 -11.722 35.037 1.00 81.81 206 ARG A N 1
ATOM 1582 C CA . ARG A 1 206 ? -11.403 -13.086 34.724 1.00 81.81 206 ARG A CA 1
ATOM 1583 C C . ARG A 1 206 ? -10.875 -13.828 35.950 1.00 81.81 206 ARG A C 1
ATOM 1585 O O . ARG A 1 206 ? -11.014 -15.047 36.010 1.00 81.81 206 ARG A O 1
ATOM 1592 N N . TYR A 1 207 ? -10.249 -13.104 36.870 1.00 83.31 207 TYR A N 1
ATOM 1593 C CA . TYR A 1 207 ? -9.635 -13.633 38.080 1.00 83.31 207 TYR A CA 1
ATOM 1594 C C . TYR A 1 207 ? -10.218 -12.918 39.304 1.00 83.31 207 TYR A C 1
ATOM 1596 O O . TYR A 1 207 ? -11.244 -13.348 39.822 1.00 83.31 207 TYR A O 1
ATOM 1604 N N . ASN A 1 208 ? -9.561 -11.856 39.777 1.00 83.88 208 ASN A N 1
ATOM 1605 C CA . ASN A 1 208 ? -9.946 -11.082 40.954 1.00 83.88 208 ASN A CA 1
ATOM 1606 C C . ASN A 1 208 ? -9.259 -9.700 40.981 1.00 83.88 208 ASN A C 1
ATOM 1608 O O . ASN A 1 208 ? -8.289 -9.439 40.259 1.00 83.88 208 ASN A O 1
ATOM 1612 N N . GLY A 1 209 ? -9.717 -8.822 41.877 1.00 82.38 209 GLY A N 1
ATOM 1613 C CA . GLY A 1 209 ? -9.173 -7.467 42.014 1.00 82.38 209 GLY A CA 1
ATOM 1614 C C . GLY A 1 209 ? -7.726 -7.418 42.516 1.00 82.38 209 GLY A C 1
ATOM 1615 O O . GLY A 1 209 ? -6.979 -6.496 42.178 1.00 82.38 209 GLY A O 1
ATOM 1616 N N . THR A 1 210 ? -7.278 -8.430 43.267 1.00 82.69 210 THR A N 1
ATOM 1617 C CA . THR A 1 210 ? -5.886 -8.523 43.741 1.00 82.69 210 THR A CA 1
ATOM 1618 C C . THR A 1 210 ? -4.912 -8.785 42.589 1.00 82.69 210 THR A C 1
ATOM 1620 O O . THR A 1 210 ? -3.842 -8.174 42.554 1.00 82.69 210 THR A O 1
ATOM 1623 N N . MET A 1 211 ? -5.301 -9.582 41.587 1.00 82.88 211 MET A N 1
ATOM 1624 C CA . MET A 1 211 ? -4.544 -9.764 40.340 1.00 82.88 211 MET A CA 1
ATOM 1625 C C . MET A 1 211 ? -4.406 -8.469 39.545 1.00 82.88 211 MET A C 1
ATOM 1627 O O . MET A 1 211 ? -3.325 -8.164 39.038 1.00 82.88 211 MET A O 1
ATOM 1631 N N . ALA A 1 212 ? -5.476 -7.678 39.456 1.00 83.62 212 ALA A N 1
ATOM 1632 C CA . ALA A 1 212 ? -5.429 -6.379 38.792 1.00 83.62 212 ALA A CA 1
ATOM 1633 C C . ALA A 1 212 ? -4.469 -5.410 39.513 1.00 83.62 212 ALA A C 1
ATOM 1635 O O . ALA A 1 212 ? -3.662 -4.736 38.867 1.00 83.62 212 ALA A O 1
ATOM 1636 N N . ALA A 1 213 ? -4.487 -5.388 40.850 1.00 82.12 213 ALA A N 1
ATOM 1637 C CA . ALA A 1 213 ? -3.559 -4.591 41.656 1.00 82.12 213 ALA A CA 1
ATOM 1638 C C . ALA A 1 213 ? -2.093 -5.040 41.490 1.00 82.12 213 ALA A C 1
ATOM 1640 O O . ALA A 1 213 ? -1.198 -4.202 41.337 1.00 82.12 213 ALA A O 1
ATOM 1641 N N . LEU A 1 214 ? -1.847 -6.352 41.456 1.00 83.19 214 LEU A N 1
ATOM 1642 C CA . LEU A 1 214 ? -0.525 -6.925 41.206 1.00 83.19 214 LEU A CA 1
ATOM 1643 C C . LEU A 1 214 ? -0.016 -6.565 39.804 1.00 83.19 214 LEU A C 1
ATOM 1645 O O . LEU A 1 214 ? 1.116 -6.100 39.658 1.00 83.19 214 LEU A O 1
ATOM 1649 N N . PHE A 1 215 ? -0.866 -6.673 38.781 1.00 84.38 215 PHE A N 1
ATOM 1650 C CA . PHE A 1 215 ? -0.530 -6.256 37.422 1.00 84.38 215 PHE A CA 1
ATOM 1651 C C . PHE A 1 215 ? -0.185 -4.762 37.341 1.00 84.38 215 PHE A C 1
ATOM 1653 O O . PHE A 1 215 ? 0.807 -4.398 36.710 1.00 84.38 215 PHE A O 1
ATOM 1660 N N . LEU A 1 216 ? -0.933 -3.888 38.023 1.00 82.62 216 LEU A N 1
ATOM 1661 C CA . LEU A 1 216 ? -0.617 -2.455 38.090 1.00 82.62 216 LEU A CA 1
ATOM 1662 C C . LEU A 1 216 ? 0.749 -2.187 38.729 1.00 82.62 216 LEU A C 1
ATOM 1664 O O . LEU A 1 216 ? 1.480 -1.309 38.263 1.00 82.62 216 LEU A O 1
ATOM 1668 N N . ARG A 1 217 ? 1.115 -2.940 39.773 1.00 80.44 217 ARG A N 1
ATOM 1669 C CA . ARG A 1 217 ? 2.438 -2.843 40.406 1.00 80.44 217 ARG A CA 1
ATOM 1670 C C . ARG A 1 217 ? 3.544 -3.258 39.433 1.00 80.44 217 ARG A C 1
ATOM 1672 O O . ARG A 1 217 ? 4.511 -2.512 39.271 1.00 80.44 217 ARG A O 1
ATOM 1679 N N . ILE A 1 218 ? 3.352 -4.366 38.713 1.00 82.88 218 ILE A N 1
ATOM 1680 C CA . ILE A 1 218 ? 4.272 -4.824 37.660 1.00 82.88 218 ILE A CA 1
ATOM 1681 C C . ILE A 1 218 ? 4.384 -3.787 36.535 1.00 82.88 218 ILE A C 1
ATOM 1683 O O . ILE A 1 218 ? 5.480 -3.498 36.057 1.00 82.88 218 ILE A O 1
ATOM 1687 N N . LEU A 1 219 ? 3.274 -3.170 36.134 1.00 82.69 219 LEU A N 1
ATOM 1688 C CA . LEU A 1 219 ? 3.251 -2.186 35.055 1.00 82.69 219 LEU A CA 1
ATOM 1689 C C . LEU A 1 219 ? 3.983 -0.887 35.419 1.00 82.69 219 LEU A C 1
ATOM 1691 O O . LEU A 1 219 ? 4.640 -0.293 34.559 1.00 82.69 219 LEU A O 1
ATOM 1695 N N . ARG A 1 220 ? 3.925 -0.471 36.690 1.00 79.88 220 ARG A N 1
ATOM 1696 C CA . ARG A 1 220 ? 4.672 0.688 37.206 1.00 79.88 220 ARG A CA 1
ATOM 1697 C C . ARG A 1 220 ? 6.173 0.423 37.276 1.00 79.88 220 ARG A C 1
ATOM 1699 O O . ARG A 1 220 ? 6.949 1.256 36.817 1.00 79.88 220 ARG A O 1
ATOM 1706 N N . LEU A 1 221 ? 6.569 -0.726 37.820 1.00 78.50 221 LEU A N 1
ATOM 1707 C CA . LEU A 1 221 ? 7.976 -1.060 38.064 1.00 78.50 221 LEU A CA 1
ATOM 1708 C C . LEU A 1 221 ? 8.678 -1.652 36.830 1.00 78.50 221 LEU A C 1
ATOM 1710 O O . LEU A 1 221 ? 9.903 -1.665 36.767 1.00 78.50 221 LEU A O 1
ATOM 1714 N N . ARG A 1 222 ? 7.917 -2.088 35.814 1.00 71.69 222 ARG A N 1
ATOM 1715 C CA . ARG A 1 222 ? 8.344 -2.784 34.577 1.00 71.69 222 ARG A CA 1
ATOM 1716 C C . ARG A 1 222 ? 9.012 -4.147 34.796 1.00 71.69 222 ARG A C 1
ATOM 1718 O O . ARG A 1 222 ? 8.868 -5.014 33.933 1.00 71.69 222 ARG A O 1
ATOM 1725 N N . CYS A 1 223 ? 9.714 -4.322 35.909 1.00 72.88 223 CYS A N 1
ATOM 1726 C CA . CYS A 1 223 ? 10.283 -5.559 36.420 1.00 72.88 223 CYS A CA 1
ATOM 1727 C C . CYS A 1 223 ? 10.107 -5.547 37.941 1.00 72.88 223 CYS A C 1
ATOM 1729 O O . CYS A 1 223 ? 10.402 -4.535 38.574 1.00 72.88 223 CYS A O 1
ATOM 1731 N N . VAL A 1 224 ? 9.594 -6.632 38.511 1.00 75.88 224 VAL A N 1
ATOM 1732 C CA . VAL A 1 224 ? 9.409 -6.772 39.960 1.00 75.88 224 VAL A CA 1
ATOM 1733 C C . VAL A 1 224 ? 10.298 -7.908 40.427 1.00 75.88 224 VAL A C 1
ATOM 1735 O O . VAL A 1 224 ? 10.232 -9.000 39.859 1.00 75.88 224 VAL A O 1
ATOM 1738 N N . ALA A 1 225 ? 11.141 -7.628 41.418 1.00 73.25 225 ALA A N 1
ATOM 1739 C CA . ALA A 1 225 ? 11.974 -8.646 42.031 1.00 73.25 225 ALA A CA 1
ATOM 1740 C C . ALA A 1 225 ? 11.109 -9.629 42.824 1.00 73.25 225 ALA A C 1
ATOM 1742 O O . ALA A 1 225 ? 10.066 -9.245 43.361 1.00 73.25 225 ALA A O 1
ATOM 1743 N N . ALA A 1 226 ? 11.546 -10.884 42.935 1.00 65.25 226 ALA A N 1
ATOM 1744 C CA . ALA A 1 226 ? 10.798 -11.908 43.669 1.00 65.25 226 ALA A CA 1
ATOM 1745 C C . ALA A 1 226 ? 10.474 -11.498 45.125 1.00 65.25 226 ALA A C 1
ATOM 1747 O O . ALA A 1 226 ? 9.413 -11.834 45.642 1.00 65.25 226 ALA A O 1
ATOM 1748 N N . CYS A 1 227 ? 11.353 -10.714 45.759 1.00 64.75 227 CYS A N 1
ATOM 1749 C CA . CYS A 1 227 ? 11.194 -10.200 47.122 1.00 64.75 227 CYS A CA 1
ATOM 1750 C C . CYS A 1 227 ? 10.145 -9.083 47.274 1.00 64.75 227 CYS A C 1
ATOM 1752 O O . CYS A 1 227 ? 9.631 -8.880 48.370 1.00 64.75 227 CYS A O 1
ATOM 1754 N N . ASP A 1 228 ? 9.814 -8.368 46.194 1.00 69.56 228 ASP A N 1
ATOM 1755 C CA . ASP A 1 228 ? 8.848 -7.262 46.206 1.00 69.56 228 ASP A CA 1
ATOM 1756 C C . ASP A 1 228 ? 7.409 -7.726 45.927 1.00 69.56 228 ASP A C 1
ATOM 1758 O O . ASP A 1 228 ? 6.463 -6.925 45.966 1.00 69.56 228 ASP A O 1
ATOM 1762 N N . LEU A 1 229 ? 7.227 -9.010 45.610 1.00 70.12 229 LEU A N 1
ATOM 1763 C CA . LEU A 1 229 ? 5.920 -9.608 45.377 1.00 70.12 229 LEU A CA 1
ATOM 1764 C C . LEU A 1 229 ? 5.204 -9.879 46.714 1.00 70.12 229 LEU A C 1
ATOM 1766 O O . LEU A 1 229 ? 5.840 -10.269 47.690 1.00 70.12 229 LEU A O 1
ATOM 1770 N N . PRO A 1 230 ? 3.874 -9.680 46.785 1.00 72.12 230 PRO A N 1
ATOM 1771 C CA . PRO A 1 230 ? 3.082 -10.109 47.938 1.00 72.12 230 PRO A CA 1
ATOM 1772 C C . PRO A 1 230 ? 3.306 -11.597 48.258 1.00 72.12 230 PRO A C 1
ATOM 1774 O O . PRO A 1 230 ? 3.487 -12.391 47.342 1.00 72.12 230 PRO A O 1
ATOM 1777 N N . VAL A 1 231 ? 3.238 -11.986 49.534 1.00 62.88 231 VAL A N 1
ATOM 1778 C CA . VAL A 1 231 ? 3.556 -13.357 49.994 1.00 62.88 231 VAL A CA 1
ATOM 1779 C C . VAL A 1 231 ? 2.684 -14.430 49.311 1.00 62.88 231 VAL A C 1
ATOM 1781 O O . VAL A 1 231 ? 3.175 -15.508 48.995 1.00 62.88 231 VAL A O 1
ATOM 1784 N N . ASP A 1 232 ? 1.441 -14.095 48.947 1.00 66.25 232 ASP A N 1
ATOM 1785 C CA . ASP A 1 232 ? 0.506 -14.992 48.244 1.00 66.25 232 ASP A CA 1
ATOM 1786 C C . ASP A 1 232 ? 0.562 -14.873 46.705 1.00 66.25 232 ASP A C 1
ATOM 1788 O O . ASP A 1 232 ? -0.291 -15.400 45.988 1.00 66.25 232 ASP A O 1
ATOM 1792 N N . ALA A 1 233 ? 1.535 -14.137 46.157 1.00 67.31 233 ALA A N 1
ATOM 1793 C CA . ALA A 1 233 ? 1.603 -13.817 44.731 1.00 67.31 233 ALA A CA 1
ATOM 1794 C C . ALA A 1 233 ? 2.063 -14.971 43.834 1.00 67.31 233 ALA A C 1
ATOM 1796 O O . ALA A 1 233 ? 1.879 -14.876 42.622 1.00 67.31 233 ALA A O 1
ATOM 1797 N N . GLY A 1 234 ? 2.642 -16.041 44.388 1.00 70.50 234 GLY A N 1
ATOM 1798 C CA . GLY A 1 234 ? 3.201 -17.153 43.608 1.00 70.50 234 GLY A CA 1
ATOM 1799 C C . GLY A 1 234 ? 2.183 -17.763 42.640 1.00 70.50 234 GLY A C 1
ATOM 1800 O O . GLY A 1 234 ? 2.381 -17.734 41.426 1.00 70.50 234 GLY A O 1
ATOM 1801 N N . THR A 1 235 ? 1.029 -18.187 43.159 1.00 77.50 235 THR A N 1
ATOM 1802 C CA . THR A 1 235 ? -0.059 -18.783 42.365 1.00 77.50 235 THR A CA 1
ATOM 1803 C C . THR A 1 235 ? -0.612 -17.806 41.323 1.00 77.50 235 THR A C 1
ATOM 1805 O O . THR A 1 235 ? -0.942 -18.175 40.198 1.00 77.50 235 THR A O 1
ATOM 1808 N N . TYR A 1 236 ? -0.694 -16.523 41.675 1.00 78.62 236 TYR A N 1
ATOM 1809 C CA . TYR A 1 236 ? -1.159 -15.464 40.781 1.00 78.62 236 TYR A CA 1
ATOM 1810 C C . TYR A 1 236 ? -0.196 -15.228 39.611 1.00 78.62 236 TYR A C 1
ATOM 1812 O O . TYR A 1 236 ? -0.630 -15.080 38.466 1.00 78.62 236 TYR A O 1
ATOM 1820 N N . VAL A 1 237 ? 1.112 -15.245 39.871 1.00 77.38 237 VAL A N 1
ATOM 1821 C CA . VAL A 1 237 ? 2.140 -15.121 38.832 1.00 77.38 237 VAL A CA 1
ATOM 1822 C C . VAL A 1 237 ? 2.088 -16.319 37.885 1.00 77.38 237 VAL A C 1
ATOM 1824 O O . VAL A 1 237 ? 2.115 -16.110 36.674 1.00 77.38 237 VAL A O 1
ATOM 1827 N N . GLU A 1 238 ? 1.907 -17.542 38.387 1.00 79.69 238 GLU A N 1
ATOM 1828 C CA . GLU A 1 238 ? 1.749 -18.736 37.543 1.00 79.69 238 GLU A CA 1
ATOM 1829 C C . GLU A 1 238 ? 0.574 -18.609 36.561 1.00 79.69 238 GLU A C 1
ATOM 1831 O O . GLU A 1 238 ? 0.732 -18.863 35.362 1.00 79.69 238 GLU A O 1
ATOM 1836 N N . TYR A 1 239 ? -0.586 -18.127 37.023 1.00 80.44 239 TYR A N 1
ATOM 1837 C CA . TYR A 1 239 ? -1.735 -17.883 36.146 1.00 80.44 239 TYR A CA 1
ATOM 1838 C C . TYR A 1 239 ? -1.450 -16.819 35.075 1.00 80.44 239 TYR A C 1
ATOM 1840 O O . TYR A 1 239 ? -1.839 -16.993 33.916 1.00 80.44 239 TYR A O 1
ATOM 1848 N N . LEU A 1 240 ? -0.756 -15.730 35.425 1.00 78.69 240 LEU A N 1
ATOM 1849 C CA . LEU A 1 240 ? -0.384 -14.684 34.462 1.00 78.69 240 LEU A CA 1
ATOM 1850 C C . LEU A 1 240 ? 0.665 -15.162 33.448 1.00 78.69 240 LEU A C 1
ATOM 1852 O O . LEU A 1 240 ? 0.638 -14.727 32.290 1.00 78.69 240 LEU A O 1
ATOM 1856 N N . VAL A 1 241 ? 1.565 -16.057 33.862 1.00 81.00 241 VAL A N 1
ATOM 1857 C CA . VAL A 1 241 ? 2.552 -16.704 32.988 1.00 81.00 241 VAL A CA 1
ATOM 1858 C C . VAL A 1 241 ? 1.860 -17.651 32.007 1.00 81.00 241 VAL A C 1
ATOM 1860 O O . VAL A 1 241 ? 2.127 -17.580 30.805 1.00 81.00 241 VAL A O 1
ATOM 1863 N N . ALA A 1 242 ? 0.903 -18.461 32.471 1.00 75.94 242 ALA A N 1
ATOM 1864 C CA . ALA A 1 242 ? 0.121 -19.356 31.612 1.00 75.94 242 ALA A CA 1
ATOM 1865 C C . ALA A 1 242 ? -0.633 -18.594 30.504 1.00 75.94 242 ALA A C 1
ATOM 1867 O O . ALA A 1 242 ? -0.668 -19.017 29.345 1.00 75.94 242 ALA A O 1
ATOM 1868 N N . ASP A 1 243 ? -1.172 -17.420 30.834 1.00 72.94 243 ASP A N 1
ATOM 1869 C CA . ASP A 1 243 ? -1.879 -16.548 29.893 1.00 72.94 243 ASP A CA 1
ATOM 1870 C C . ASP A 1 243 ? -0.949 -15.677 29.016 1.00 72.94 243 ASP A C 1
ATOM 1872 O O . ASP A 1 243 ? -1.426 -14.948 28.134 1.00 72.94 243 ASP A O 1
ATOM 1876 N N . ARG A 1 244 ? 0.378 -15.785 29.207 1.00 73.75 244 ARG A N 1
ATOM 1877 C CA . ARG A 1 244 ? 1.436 -15.003 28.534 1.00 73.75 244 ARG A CA 1
ATOM 1878 C C . ARG A 1 244 ? 1.329 -13.490 28.753 1.00 73.75 244 ARG A C 1
ATOM 1880 O O . ARG A 1 244 ? 1.758 -12.698 27.910 1.00 73.75 244 ARG A O 1
ATOM 1887 N N . VAL A 1 245 ? 0.732 -13.077 29.868 1.00 79.12 245 VAL A N 1
ATOM 1888 C CA . VAL A 1 245 ? 0.679 -11.667 30.290 1.00 79.12 245 VAL A CA 1
ATOM 1889 C C . VAL A 1 245 ? 2.019 -11.258 30.897 1.00 79.12 245 VAL A C 1
ATOM 1891 O O . VAL A 1 245 ? 2.480 -10.128 30.727 1.00 79.12 245 VAL A O 1
ATOM 1894 N N . VAL A 1 246 ? 2.661 -12.202 31.575 1.00 81.56 246 VAL A N 1
ATOM 1895 C CA . VAL A 1 246 ? 3.884 -12.013 32.341 1.00 81.56 246 VAL A CA 1
ATOM 1896 C C . VAL A 1 246 ? 4.889 -13.103 31.964 1.00 81.56 246 VAL A C 1
ATOM 1898 O O . VAL A 1 246 ? 4.508 -14.228 31.658 1.00 81.56 246 VAL A O 1
ATOM 1901 N N . GLU A 1 247 ? 6.170 -12.759 31.952 1.00 80.50 247 GLU A N 1
ATOM 1902 C CA . GLU A 1 247 ? 7.292 -13.676 31.760 1.00 80.50 247 GLU A CA 1
ATOM 1903 C C . GLU A 1 247 ? 8.060 -13.766 33.087 1.00 80.50 247 GLU A C 1
ATOM 1905 O O . GLU A 1 247 ? 8.461 -12.739 33.645 1.00 80.50 247 GLU A O 1
ATOM 1910 N N . SER A 1 248 ? 8.239 -14.987 33.596 1.00 81.00 248 SER A N 1
ATOM 1911 C CA . SER A 1 248 ? 9.119 -15.258 34.735 1.00 81.00 248 SER A CA 1
ATOM 1912 C C . SER A 1 248 ? 10.541 -15.472 34.218 1.00 81.00 248 SER A C 1
ATOM 1914 O O . SER A 1 248 ? 10.763 -16.243 33.280 1.00 81.00 248 SER A O 1
ATOM 1916 N N . LEU A 1 249 ? 11.494 -14.733 34.781 1.00 80.44 249 LEU A N 1
ATOM 1917 C CA . LEU A 1 249 ? 12.914 -14.872 34.489 1.00 80.44 249 LEU A CA 1
ATOM 1918 C C . LEU A 1 249 ? 13.514 -16.018 35.318 1.00 80.44 249 LEU A C 1
ATOM 1920 O O . LEU A 1 249 ? 13.021 -16.307 36.407 1.00 80.44 249 LEU A O 1
ATOM 1924 N N . PRO A 1 250 ? 14.626 -16.627 34.867 1.00 71.75 250 PRO A N 1
ATOM 1925 C CA . PRO A 1 250 ? 15.316 -17.675 35.627 1.00 71.75 250 PRO A CA 1
ATOM 1926 C C . PRO A 1 250 ? 15.763 -17.246 37.035 1.00 71.75 250 PRO A C 1
ATOM 1928 O O . PRO A 1 250 ? 15.963 -18.098 37.891 1.00 71.75 250 PRO A O 1
ATOM 1931 N N . SER A 1 251 ? 15.908 -15.938 37.282 1.00 70.62 251 SER A N 1
ATOM 1932 C CA . SER A 1 251 ? 16.218 -15.351 38.593 1.00 70.62 251 SER A CA 1
ATOM 1933 C C . SER A 1 251 ? 15.030 -15.321 39.568 1.00 70.62 251 SER A C 1
ATOM 1935 O O . SER A 1 251 ? 15.204 -14.918 40.712 1.00 70.62 251 SER A O 1
ATOM 1937 N N . GLY A 1 252 ? 13.826 -15.710 39.132 1.00 69.44 252 GLY A N 1
ATOM 1938 C CA . GLY A 1 252 ? 12.578 -15.553 39.887 1.00 69.44 252 GLY A CA 1
ATOM 1939 C C . GLY A 1 252 ? 11.903 -14.190 39.689 1.00 69.44 252 GLY A C 1
ATOM 1940 O O . GLY A 1 252 ? 10.772 -13.995 40.131 1.00 69.44 252 GLY A O 1
ATOM 1941 N N . ASP A 1 253 ? 12.556 -13.259 38.989 1.00 79.38 253 ASP A N 1
ATOM 1942 C CA . ASP A 1 253 ? 12.002 -11.935 38.708 1.00 79.38 253 ASP A CA 1
ATOM 1943 C C . ASP A 1 253 ? 10.881 -11.992 37.671 1.00 79.38 253 ASP A C 1
ATOM 1945 O O . ASP A 1 253 ? 10.845 -12.838 36.774 1.00 79.38 253 ASP A O 1
ATOM 1949 N N . VAL A 1 254 ? 9.969 -11.032 37.768 1.00 80.50 254 VAL A N 1
ATOM 1950 C CA . VAL A 1 254 ? 8.726 -11.028 37.008 1.00 80.50 254 VAL A CA 1
ATOM 1951 C C . VAL A 1 254 ? 8.663 -9.799 36.105 1.00 80.50 254 VAL A C 1
ATOM 1953 O O . VAL A 1 254 ? 8.733 -8.657 36.570 1.00 80.50 254 VAL A O 1
ATOM 1956 N N . ARG A 1 255 ? 8.500 -10.015 34.793 1.00 82.31 255 ARG A N 1
ATOM 1957 C CA . ARG A 1 255 ? 8.439 -8.953 33.775 1.00 82.31 255 ARG A CA 1
ATOM 1958 C C . ARG A 1 255 ? 7.157 -9.034 32.946 1.00 82.31 255 ARG A C 1
ATOM 1960 O O . ARG A 1 255 ? 6.617 -10.105 32.711 1.00 82.31 255 ARG A O 1
ATOM 1967 N N . LEU A 1 256 ? 6.687 -7.897 32.427 1.00 81.06 256 LEU A N 1
ATOM 1968 C CA . LEU A 1 256 ? 5.618 -7.875 31.418 1.00 81.06 256 LEU A CA 1
ATOM 1969 C C . LEU A 1 256 ? 6.014 -8.650 30.150 1.00 81.06 256 LEU A C 1
ATOM 1971 O O . LEU A 1 256 ? 7.034 -8.337 29.527 1.00 81.06 256 LEU A O 1
ATOM 1975 N N . GLY A 1 257 ? 5.169 -9.594 29.731 1.00 74.69 257 GLY A N 1
ATOM 1976 C CA . GLY A 1 257 ? 5.389 -10.393 28.526 1.00 74.69 257 GLY A CA 1
ATOM 1977 C C . GLY A 1 257 ? 5.203 -9.588 27.239 1.00 74.69 257 GLY A C 1
ATOM 1978 O O . GLY A 1 257 ? 4.388 -8.671 27.176 1.00 74.69 257 GLY A O 1
ATOM 1979 N N . ARG A 1 258 ? 5.931 -9.898 26.162 1.00 69.06 258 ARG A N 1
ATOM 1980 C CA . ARG A 1 258 ? 5.946 -9.028 24.955 1.00 69.06 258 ARG A CA 1
ATOM 1981 C C . ARG A 1 258 ? 4.590 -8.878 24.245 1.00 69.06 258 ARG A C 1
ATOM 1983 O O . ARG A 1 258 ? 4.390 -7.897 23.534 1.00 69.06 258 ARG A O 1
ATOM 1990 N N . GLY A 1 259 ? 3.671 -9.824 24.447 1.00 69.62 259 GLY A N 1
ATOM 1991 C CA . GLY A 1 259 ? 2.361 -9.895 23.787 1.00 69.62 259 GLY A CA 1
ATOM 1992 C C . GLY A 1 259 ? 1.157 -9.720 24.716 1.00 69.62 259 GLY A C 1
ATOM 1993 O O . GLY A 1 259 ? 0.044 -10.068 24.326 1.00 69.62 259 GLY A O 1
ATOM 1994 N N . TRP A 1 260 ? 1.328 -9.200 25.938 1.00 77.69 260 TRP A N 1
ATOM 1995 C CA . TRP A 1 260 ? 0.232 -9.146 26.921 1.00 77.69 260 TRP A CA 1
ATOM 1996 C C . TRP A 1 260 ? -1.001 -8.367 26.425 1.00 77.69 260 TRP A C 1
ATOM 1998 O O . TRP A 1 260 ? -2.138 -8.719 26.738 1.00 77.69 260 TRP A O 1
ATOM 2008 N N . ARG A 1 261 ? -0.796 -7.360 25.564 1.00 78.25 261 ARG A N 1
ATOM 2009 C CA . ARG A 1 261 ? -1.876 -6.574 24.939 1.00 78.25 261 ARG A CA 1
ATOM 2010 C C . ARG A 1 261 ? -2.773 -7.405 24.021 1.00 78.25 261 ARG A C 1
ATOM 2012 O O . ARG A 1 261 ? -3.946 -7.075 23.850 1.00 78.25 261 ARG A O 1
ATOM 2019 N N . ASP A 1 262 ? -2.249 -8.484 23.444 1.00 77.44 262 ASP A N 1
ATOM 2020 C CA . ASP A 1 262 ? -3.021 -9.358 22.565 1.00 77.44 262 ASP A CA 1
ATOM 2021 C C . ASP A 1 262 ? -4.011 -10.225 23.351 1.00 77.44 262 ASP A C 1
ATOM 2023 O O . ASP A 1 262 ? -5.002 -10.677 22.788 1.00 77.44 262 ASP A O 1
ATOM 2027 N N . ALA A 1 263 ? -3.815 -10.426 24.660 1.00 79.12 263 ALA A N 1
ATOM 2028 C CA . ALA A 1 263 ? -4.788 -11.128 25.499 1.00 79.12 263 ALA A CA 1
ATOM 2029 C C . ALA A 1 263 ? -6.142 -10.398 25.543 1.00 79.12 263 ALA A C 1
ATOM 2031 O O . ALA A 1 263 ? -7.172 -11.018 25.285 1.00 79.12 263 ALA A O 1
ATOM 2032 N N . LEU A 1 264 ? -6.136 -9.078 25.756 1.00 81.94 264 LEU A N 1
ATOM 2033 C CA . LEU A 1 264 ? -7.365 -8.277 25.768 1.00 81.94 264 LEU A CA 1
ATOM 2034 C C . LEU A 1 264 ? -8.038 -8.251 24.397 1.00 81.94 264 LEU A C 1
ATOM 2036 O O . LEU A 1 264 ? -9.244 -8.446 24.293 1.00 81.94 264 LEU A O 1
ATOM 2040 N N . LYS A 1 265 ? -7.254 -8.068 23.329 1.00 80.12 265 LYS A N 1
ATOM 2041 C CA . LYS A 1 265 ? -7.773 -8.111 21.955 1.00 80.12 265 LYS A CA 1
ATOM 2042 C C . LYS A 1 265 ? -8.452 -9.450 21.649 1.00 80.12 265 LYS A C 1
ATOM 2044 O O . LYS A 1 265 ? -9.511 -9.465 21.026 1.00 80.12 265 LYS A O 1
ATOM 2049 N N . ARG A 1 266 ? -7.862 -10.568 22.098 1.00 79.25 266 ARG A N 1
ATOM 2050 C CA . ARG A 1 266 ? -8.429 -11.916 21.921 1.00 79.25 266 ARG A CA 1
ATOM 2051 C C . ARG A 1 266 ? -9.756 -12.048 22.651 1.00 79.25 266 ARG A C 1
ATOM 2053 O O . ARG A 1 266 ? -10.712 -12.552 22.068 1.00 79.25 266 ARG A O 1
ATOM 2060 N N . ASP A 1 267 ? -9.820 -11.577 23.893 1.00 81.81 267 ASP A N 1
ATOM 2061 C CA . ASP A 1 267 ? -11.046 -11.652 24.680 1.00 81.81 267 ASP A CA 1
ATOM 2062 C C . ASP A 1 267 ? -12.167 -10.800 24.076 1.00 81.81 267 ASP A C 1
ATOM 2064 O O . ASP A 1 267 ? -13.260 -11.318 23.849 1.00 81.81 267 ASP A O 1
ATOM 2068 N N . VAL A 1 268 ? -11.879 -9.543 23.717 1.00 84.06 268 VAL A N 1
ATOM 2069 C CA . VAL A 1 268 ? -12.848 -8.632 23.086 1.00 84.06 268 VAL A CA 1
ATOM 2070 C C . VAL A 1 268 ? -13.393 -9.223 21.788 1.00 84.06 268 VAL A C 1
ATOM 2072 O O . VAL A 1 268 ? -14.608 -9.260 21.603 1.00 84.06 268 VAL A O 1
ATOM 2075 N N . LEU A 1 269 ? -12.523 -9.756 20.923 1.00 82.88 269 LEU A N 1
ATOM 2076 C CA . LEU A 1 269 ? -12.958 -10.411 19.689 1.00 82.88 269 LEU A CA 1
ATOM 2077 C C . LEU A 1 269 ? -13.818 -11.650 19.983 1.00 82.88 269 LEU A C 1
ATOM 2079 O O . LEU A 1 269 ? -14.836 -11.865 19.333 1.00 82.88 269 LEU A O 1
ATOM 2083 N N . SER A 1 270 ? -13.458 -12.439 20.999 1.00 83.19 270 SER A N 1
ATOM 2084 C CA . SER A 1 270 ? -14.242 -13.615 21.389 1.00 83.19 270 SER A CA 1
ATOM 2085 C C . SER A 1 270 ? -15.643 -13.251 21.901 1.00 83.19 270 SER A C 1
ATOM 2087 O O . SER A 1 270 ? -16.602 -13.949 21.574 1.00 83.19 270 SER A O 1
ATOM 2089 N N . ARG A 1 271 ? -15.777 -12.147 22.652 1.00 84.00 271 ARG A N 1
ATOM 2090 C CA . ARG A 1 271 ? -17.067 -11.623 23.138 1.00 84.00 271 ARG A CA 1
ATOM 2091 C C . ARG A 1 271 ? -17.896 -11.032 22.004 1.00 84.00 271 ARG A C 1
ATOM 2093 O O . ARG A 1 271 ? -19.100 -11.245 21.956 1.00 84.00 271 ARG A O 1
ATOM 2100 N N . PHE A 1 272 ? -17.251 -10.335 21.069 1.00 85.75 272 PHE A N 1
ATOM 2101 C CA . PHE A 1 272 ? -17.914 -9.818 19.873 1.00 85.75 272 PHE A CA 1
ATOM 2102 C C . PHE A 1 272 ? -18.543 -10.951 19.050 1.00 85.75 272 PHE A C 1
ATOM 2104 O O . PHE A 1 272 ? -19.718 -10.873 18.705 1.00 85.75 272 PHE A O 1
ATOM 2111 N N . LEU A 1 273 ? -17.791 -12.033 18.817 1.00 83.88 273 LEU A N 1
ATOM 2112 C CA . LEU A 1 273 ? -18.280 -13.213 18.096 1.00 83.88 273 LEU A CA 1
ATOM 2113 C C . LEU A 1 273 ? -19.399 -13.955 18.846 1.00 83.88 273 LEU A C 1
ATOM 2115 O O . LEU A 1 273 ? -20.291 -14.525 18.220 1.00 83.88 273 LEU A O 1
ATOM 2119 N N . GLU A 1 274 ? -19.369 -13.957 20.181 1.00 85.69 274 GLU A N 1
ATOM 2120 C CA . GLU A 1 274 ? -20.464 -14.502 20.990 1.00 85.69 274 GLU A CA 1
ATOM 2121 C C . GLU A 1 274 ? -21.740 -13.669 20.865 1.00 85.69 274 GLU A C 1
ATOM 2123 O O . GLU A 1 274 ? -22.812 -14.245 20.695 1.00 85.69 274 GLU A O 1
ATOM 2128 N N . ASN A 1 275 ? -21.628 -12.340 20.900 1.00 84.31 275 ASN A N 1
ATOM 2129 C CA . ASN A 1 275 ? -22.779 -11.446 20.783 1.00 84.31 275 ASN A CA 1
ATOM 2130 C C . ASN A 1 275 ? -23.421 -11.497 19.393 1.00 84.31 275 ASN A C 1
ATOM 2132 O O . ASN A 1 275 ? -24.630 -11.322 19.284 1.00 84.31 275 ASN A O 1
ATOM 2136 N N . SER A 1 276 ? -22.636 -11.729 18.337 1.00 77.31 276 SER A N 1
ATOM 2137 C CA . SER A 1 276 ? -23.164 -11.776 16.972 1.00 77.31 276 SER A CA 1
ATOM 2138 C C . SER A 1 276 ? -23.882 -13.089 16.651 1.00 77.31 276 SER A C 1
ATOM 2140 O O . SER A 1 276 ? -24.899 -13.082 15.971 1.00 77.31 276 SER A O 1
ATOM 2142 N N . GLU A 1 277 ? -23.331 -14.224 17.090 1.00 72.00 277 GLU A N 1
ATOM 2143 C CA . GLU A 1 277 ? -23.658 -15.548 16.522 1.00 72.00 277 GLU A CA 1
ATOM 2144 C C . GLU A 1 277 ? -23.715 -16.671 17.578 1.00 72.00 277 GLU A C 1
ATOM 2146 O O . GLU A 1 277 ? -23.858 -17.858 17.267 1.00 72.00 277 GLU A O 1
ATOM 2151 N N . GLY A 1 278 ? -23.603 -16.308 18.857 1.00 83.88 278 GLY A N 1
ATOM 2152 C CA . GLY A 1 278 ? -23.779 -17.200 19.994 1.00 83.88 278 GLY A CA 1
ATOM 2153 C C . GLY A 1 278 ? -22.533 -17.977 20.433 1.00 83.88 278 GLY A C 1
ATOM 2154 O O . GLY A 1 278 ? -21.454 -17.967 19.834 1.00 83.88 278 GLY A O 1
ATOM 2155 N N . LYS A 1 279 ? -22.700 -18.717 21.536 1.00 87.12 279 LYS A N 1
ATOM 2156 C CA . LYS A 1 279 ? -21.621 -19.419 22.258 1.00 87.12 279 LYS A CA 1
ATOM 2157 C C . LYS A 1 279 ? -20.900 -20.487 21.427 1.00 87.12 279 LYS A C 1
ATOM 2159 O O . LYS A 1 279 ? -19.731 -20.770 21.684 1.00 87.12 279 LYS A O 1
ATOM 2164 N N . ALA A 1 280 ? -21.574 -21.087 20.445 1.00 86.38 280 ALA A N 1
ATOM 2165 C CA . ALA A 1 280 ? -20.992 -22.124 19.591 1.00 86.38 280 ALA A CA 1
ATOM 2166 C C . ALA A 1 280 ? -19.870 -21.572 18.691 1.00 86.38 280 ALA A C 1
ATOM 2168 O O . ALA A 1 280 ? -18.827 -22.214 18.557 1.00 86.38 280 ALA A O 1
ATOM 2169 N N . LEU A 1 281 ? -20.035 -20.354 18.154 1.00 87.12 281 LEU A N 1
ATOM 2170 C CA . LEU A 1 281 ? -19.010 -19.687 17.348 1.00 87.12 281 LEU A CA 1
ATOM 2171 C C . LEU A 1 281 ? -17.763 -19.380 18.183 1.00 87.12 281 LEU A C 1
ATOM 2173 O O . LEU A 1 281 ? -16.644 -19.684 17.770 1.00 87.12 281 LEU A O 1
ATOM 2177 N N . ARG A 1 282 ? -17.963 -18.855 19.401 1.00 87.69 282 ARG A N 1
ATOM 2178 C CA . ARG A 1 282 ? -16.879 -18.579 20.355 1.00 87.69 282 ARG A CA 1
ATOM 2179 C C . ARG A 1 282 ? -16.089 -19.839 20.704 1.00 87.69 282 ARG A C 1
ATOM 2181 O O . ARG A 1 282 ? -14.864 -19.778 20.770 1.00 87.69 282 ARG A O 1
ATOM 2188 N N . ARG A 1 283 ? -16.756 -20.986 20.895 1.00 87.19 283 ARG A N 1
ATOM 2189 C CA . ARG A 1 283 ? -16.072 -22.271 21.138 1.00 87.19 283 ARG A CA 1
ATOM 2190 C C . ARG A 1 283 ? -15.187 -22.659 19.962 1.00 87.19 283 ARG A C 1
ATOM 2192 O O . ARG A 1 283 ? -14.009 -22.911 20.177 1.00 87.19 283 ARG A O 1
ATOM 2199 N N . ILE A 1 284 ? -15.720 -22.651 18.738 1.00 87.81 284 ILE A N 1
ATOM 2200 C CA . ILE A 1 284 ? -14.951 -22.991 17.530 1.00 87.81 284 ILE A CA 1
ATOM 2201 C C . ILE A 1 284 ? -13.752 -22.047 17.375 1.00 87.81 284 ILE A C 1
ATOM 2203 O O . ILE A 1 284 ? -12.623 -22.511 17.220 1.00 87.81 284 ILE A O 1
ATOM 2207 N N . PHE A 1 285 ? -13.971 -20.736 17.499 1.00 88.12 285 PHE A N 1
ATOM 2208 C CA . PHE A 1 285 ? -12.913 -19.731 17.416 1.00 88.12 285 PHE A CA 1
ATOM 2209 C C . PHE A 1 285 ? -11.815 -19.957 18.467 1.00 88.12 285 PHE A C 1
ATOM 2211 O O . PHE A 1 285 ? -10.635 -20.015 18.125 1.00 88.12 285 PHE A O 1
ATOM 2218 N N . ASN A 1 286 ? -12.189 -20.164 19.733 1.00 86.50 286 ASN A N 1
ATOM 2219 C CA . ASN A 1 286 ? -11.237 -20.421 20.814 1.00 86.50 286 ASN A CA 1
ATOM 2220 C C . ASN A 1 286 ? -10.497 -21.755 20.641 1.00 86.50 286 ASN A C 1
ATOM 2222 O O . ASN A 1 286 ? -9.317 -21.844 20.982 1.00 86.50 286 ASN A O 1
ATOM 2226 N N . THR A 1 287 ? -11.150 -22.782 20.093 1.00 87.44 287 THR A N 1
ATOM 2227 C CA . THR A 1 287 ? -10.517 -24.068 19.773 1.00 87.44 287 THR A CA 1
ATOM 2228 C C . THR A 1 287 ? -9.445 -23.902 18.699 1.00 87.44 287 THR A C 1
ATOM 2230 O O . THR A 1 287 ? -8.326 -24.387 18.884 1.00 87.44 287 THR A O 1
ATOM 2233 N N . ILE A 1 288 ? -9.743 -23.171 17.618 1.00 87.19 288 ILE A N 1
ATOM 2234 C CA . ILE A 1 288 ? -8.760 -22.865 16.566 1.00 87.19 288 ILE A CA 1
ATOM 2235 C C . ILE A 1 288 ? -7.624 -22.012 17.146 1.00 87.19 288 ILE A C 1
ATOM 2237 O O . ILE A 1 288 ? -6.456 -22.296 16.899 1.00 87.19 288 ILE A O 1
ATOM 2241 N N . LEU A 1 289 ? -7.943 -21.021 17.983 1.00 83.56 289 LEU A N 1
ATOM 2242 C CA . LEU A 1 289 ? -6.954 -20.129 18.588 1.00 83.56 289 LEU A CA 1
ATOM 2243 C C . LEU A 1 289 ? -5.984 -20.857 19.530 1.00 83.56 289 LEU A C 1
ATOM 2245 O O . LEU A 1 289 ? -4.791 -20.564 19.520 1.00 83.56 289 LEU A O 1
ATOM 2249 N N . ARG A 1 290 ? -6.472 -21.812 20.332 1.00 80.81 290 ARG A N 1
ATOM 2250 C CA . ARG A 1 290 ? -5.635 -22.605 21.251 1.00 80.81 290 ARG A CA 1
ATOM 2251 C C . ARG A 1 290 ? -4.716 -23.575 20.517 1.00 80.81 290 ARG A C 1
ATOM 2253 O O . ARG A 1 290 ? -3.573 -23.747 20.921 1.00 80.81 290 ARG A O 1
ATOM 2260 N N . ARG A 1 291 ? -5.218 -24.216 19.459 1.00 80.50 291 ARG A N 1
ATOM 2261 C CA . ARG A 1 291 ? -4.472 -25.221 18.685 1.00 80.50 291 ARG A CA 1
ATOM 2262 C C . ARG A 1 291 ? -3.619 -24.612 17.567 1.00 80.50 291 ARG A C 1
ATOM 2264 O O . ARG A 1 291 ? -2.767 -25.291 17.005 1.00 80.50 291 ARG A O 1
ATOM 2271 N N . GLY A 1 292 ? -3.831 -23.339 17.239 1.00 81.06 292 GLY A N 1
ATOM 2272 C CA . GLY A 1 292 ? -3.107 -22.597 16.209 1.00 81.06 292 GLY A CA 1
ATOM 2273 C C . GLY A 1 292 ? -3.534 -22.968 14.788 1.00 81.06 292 GLY A C 1
ATOM 2274 O O . GLY A 1 292 ? -3.990 -22.103 14.045 1.00 81.06 292 GLY A O 1
ATOM 2275 N N . THR A 1 293 ? -3.396 -24.239 14.404 1.00 82.19 293 THR A N 1
ATOM 2276 C CA . THR A 1 293 ? -3.824 -24.755 13.093 1.00 82.19 293 THR A CA 1
ATOM 2277 C C . THR A 1 293 ? -4.621 -26.039 13.301 1.00 82.19 293 THR A C 1
ATOM 2279 O O . THR A 1 293 ? -4.125 -26.957 13.948 1.00 82.19 293 THR A O 1
ATOM 2282 N N . VAL A 1 294 ? -5.853 -26.110 12.791 1.00 84.19 294 VAL A N 1
ATOM 2283 C CA . VAL A 1 294 ? -6.743 -27.266 13.010 1.00 84.19 294 VAL A CA 1
ATOM 2284 C C . VAL A 1 294 ? -7.294 -27.780 11.681 1.00 84.19 294 VAL A C 1
ATOM 2286 O O . VAL A 1 294 ? -7.841 -26.983 10.921 1.00 84.19 294 VAL A O 1
ATOM 2289 N N . PRO A 1 295 ? -7.183 -29.081 11.368 1.00 84.69 295 PRO A N 1
ATOM 2290 C CA . PRO A 1 295 ? -7.771 -29.640 10.156 1.00 84.69 295 PRO A CA 1
ATOM 2291 C C . PRO A 1 295 ? -9.302 -29.668 10.243 1.00 84.69 295 PRO A C 1
ATOM 2293 O O . PRO A 1 295 ? -9.867 -29.918 11.308 1.00 84.69 295 PRO A O 1
ATOM 2296 N N . ASP A 1 296 ? -9.975 -29.472 9.107 1.00 82.44 296 ASP A N 1
ATOM 2297 C CA . ASP A 1 296 ? -11.443 -29.367 9.015 1.00 82.44 296 ASP A CA 1
ATOM 2298 C C . ASP A 1 296 ? -12.185 -30.527 9.713 1.00 82.44 296 ASP A C 1
ATOM 2300 O O . ASP A 1 296 ? -13.123 -30.323 10.486 1.00 82.44 296 ASP A O 1
ATOM 2304 N N . LYS A 1 297 ? -11.674 -31.753 9.536 1.00 81.56 297 LYS A N 1
ATOM 2305 C CA . LYS A 1 297 ? -12.235 -32.996 10.096 1.00 81.56 297 LYS A CA 1
ATOM 2306 C C . LYS A 1 297 ? -12.236 -33.043 11.627 1.00 81.56 297 LYS A C 1
ATOM 2308 O O . LYS A 1 297 ? -13.043 -33.760 12.216 1.00 81.56 297 LYS A O 1
ATOM 2313 N N . GLU A 1 298 ? -11.332 -32.320 12.280 1.00 83.56 298 GLU A N 1
ATOM 2314 C CA . GLU A 1 298 ? -11.167 -32.376 13.734 1.00 83.56 298 GLU A CA 1
ATOM 2315 C C . GLU A 1 298 ? -11.915 -31.269 14.467 1.00 83.56 298 GLU A C 1
ATOM 2317 O O . GLU A 1 298 ? -12.140 -31.396 15.669 1.00 83.56 298 GLU A O 1
ATOM 2322 N N . ILE A 1 299 ? -12.328 -30.200 13.781 1.00 85.31 299 ILE A N 1
ATOM 2323 C CA . ILE A 1 299 ? -12.886 -29.011 14.441 1.00 85.31 299 ILE A CA 1
ATOM 2324 C C . ILE A 1 299 ? -14.210 -29.328 15.131 1.00 85.31 299 ILE A C 1
ATOM 2326 O O . ILE A 1 299 ? -14.397 -28.937 16.281 1.00 85.31 299 ILE A O 1
ATOM 2330 N N . ALA A 1 300 ? -15.100 -30.083 14.481 1.00 85.56 300 ALA A N 1
ATOM 2331 C CA . ALA A 1 300 ? -16.379 -30.478 15.076 1.00 85.56 300 ALA A CA 1
ATOM 2332 C C . ALA A 1 300 ? -16.176 -31.285 16.373 1.00 85.56 300 ALA A C 1
ATOM 2334 O O . ALA A 1 300 ? -16.798 -30.993 17.396 1.00 85.56 300 ALA A O 1
ATOM 2335 N N . ARG A 1 301 ? -15.224 -32.233 16.358 1.00 85.38 301 ARG A N 1
ATOM 2336 C CA . ARG A 1 301 ? -14.854 -33.046 17.527 1.00 85.38 301 ARG A CA 1
ATOM 2337 C C . ARG A 1 301 ? -14.196 -32.199 18.616 1.00 85.38 301 ARG A C 1
ATOM 2339 O O . ARG A 1 301 ? -14.550 -32.310 19.780 1.00 85.38 301 ARG A O 1
ATOM 2346 N N . ALA A 1 302 ? -13.253 -31.338 18.245 1.00 82.81 302 ALA A N 1
ATOM 2347 C CA . ALA A 1 302 ? -12.495 -30.520 19.184 1.00 82.81 302 ALA A CA 1
ATOM 2348 C C . ALA A 1 302 ? -13.337 -29.406 19.830 1.00 82.81 302 ALA A C 1
ATOM 2350 O O . ALA A 1 302 ? -13.059 -29.009 20.958 1.00 82.81 302 ALA A O 1
ATOM 2351 N N . ALA A 1 303 ? -14.345 -28.886 19.125 1.00 83.56 303 ALA A N 1
ATOM 2352 C CA . ALA A 1 303 ? -15.252 -27.857 19.632 1.00 83.56 303 ALA A CA 1
ATOM 2353 C C . ALA A 1 303 ? -16.514 -28.425 20.306 1.00 83.56 303 ALA A C 1
ATOM 2355 O O . ALA A 1 303 ? -17.243 -27.654 20.933 1.00 83.56 303 ALA A O 1
ATOM 2356 N N . MET A 1 304 ? -16.768 -29.736 20.192 1.00 85.12 304 MET A N 1
ATOM 2357 C CA . MET A 1 304 ? -17.994 -30.399 20.662 1.00 85.12 304 MET A CA 1
ATOM 2358 C C . MET A 1 304 ? -19.255 -29.717 20.103 1.00 85.12 304 MET A C 1
ATOM 2360 O O . MET A 1 304 ? -20.173 -29.351 20.838 1.00 85.12 304 MET A O 1
ATOM 2364 N N . VAL A 1 305 ? -19.264 -29.487 18.786 1.00 85.75 305 VAL A N 1
ATOM 2365 C CA . VAL A 1 305 ? -20.378 -28.884 18.035 1.00 85.75 305 VAL A CA 1
ATOM 2366 C C . VAL A 1 305 ? -20.768 -29.834 16.901 1.00 85.75 305 VAL A C 1
ATOM 2368 O O . VAL A 1 305 ? -19.905 -30.479 16.306 1.00 85.75 305 VAL A O 1
ATOM 2371 N N . GLY A 1 306 ? -22.068 -29.952 16.610 1.00 86.62 306 GLY A N 1
ATOM 2372 C CA . GLY A 1 306 ? -22.563 -30.834 15.551 1.00 86.62 306 GLY A CA 1
ATOM 2373 C C . GLY A 1 306 ? -22.001 -30.459 14.175 1.00 86.62 306 GLY A C 1
ATOM 2374 O O . GLY A 1 306 ? -21.920 -29.281 13.836 1.00 86.62 306 GLY A O 1
ATOM 2375 N N . ALA A 1 307 ? -21.653 -31.451 13.352 1.00 82.81 307 ALA A N 1
ATOM 2376 C CA . ALA A 1 307 ? -20.899 -31.242 12.109 1.00 82.81 307 ALA A CA 1
ATOM 2377 C C . ALA A 1 307 ? -21.560 -30.264 11.114 1.00 82.81 307 ALA A C 1
ATOM 2379 O O . ALA A 1 307 ? -20.869 -29.453 10.494 1.00 82.81 307 ALA A O 1
ATOM 2380 N N . ALA A 1 308 ? -22.891 -30.297 10.979 1.00 82.56 308 ALA A N 1
ATOM 2381 C CA . ALA A 1 308 ? -23.627 -29.366 10.118 1.00 82.56 308 ALA A CA 1
ATOM 2382 C C . ALA A 1 308 ? -23.534 -27.915 10.625 1.00 82.56 308 ALA A C 1
ATOM 2384 O O . ALA A 1 308 ? -23.271 -26.990 9.855 1.00 82.56 308 ALA A O 1
ATOM 2385 N N . GLN A 1 309 ? -23.674 -27.728 11.940 1.00 85.19 309 GLN A N 1
ATOM 2386 C CA . GLN A 1 309 ? -23.559 -26.425 12.588 1.00 85.19 309 GLN A CA 1
ATOM 2387 C C . GLN A 1 309 ? -22.120 -25.898 12.518 1.00 85.19 309 GLN A C 1
ATOM 2389 O O . GLN A 1 309 ? -21.913 -24.727 12.209 1.00 85.19 309 GLN A O 1
ATOM 2394 N N . THR A 1 310 ? -21.122 -26.762 12.722 1.00 86.69 310 THR A N 1
ATOM 2395 C CA . THR A 1 310 ? -19.700 -26.416 12.609 1.00 86.69 310 THR A CA 1
ATOM 2396 C C . THR A 1 310 ? -19.359 -25.848 11.233 1.00 86.69 310 THR A C 1
ATOM 2398 O O . THR A 1 310 ? -18.752 -24.783 11.166 1.00 86.69 310 THR A O 1
ATOM 2401 N N . ARG A 1 311 ? -19.809 -26.481 10.141 1.00 83.75 311 ARG A N 1
ATOM 2402 C CA . ARG A 1 311 ? -19.563 -25.982 8.774 1.00 83.75 311 ARG A CA 1
ATOM 2403 C C . ARG A 1 311 ? -20.164 -24.595 8.537 1.00 83.75 311 ARG A C 1
ATOM 2405 O O . ARG A 1 311 ? -19.479 -23.717 8.021 1.00 83.75 311 ARG A O 1
ATOM 2412 N N . CYS A 1 312 ? -21.413 -24.378 8.954 1.00 84.88 312 CYS A N 1
ATOM 2413 C CA . CYS A 1 312 ? -22.078 -23.077 8.824 1.00 84.88 312 CYS A CA 1
ATOM 2414 C C . CYS A 1 312 ? -21.336 -21.978 9.606 1.00 84.88 312 CYS A C 1
ATOM 2416 O O . CYS A 1 312 ? -21.034 -20.914 9.067 1.00 84.88 312 CYS A O 1
ATOM 2418 N N . LEU A 1 313 ? -20.967 -22.261 10.859 1.00 86.44 313 LEU A N 1
ATOM 2419 C CA . LEU A 1 313 ? -20.250 -21.319 11.721 1.00 86.44 313 LEU A CA 1
ATOM 2420 C C . LEU A 1 313 ? -18.828 -21.027 11.221 1.00 86.44 313 LEU A C 1
ATOM 2422 O O . LEU A 1 313 ? -18.353 -19.900 11.340 1.00 86.44 313 LEU A O 1
ATOM 2426 N N . MET A 1 314 ? -18.153 -22.005 10.620 1.00 85.50 314 MET A N 1
ATOM 2427 C CA . MET A 1 314 ? -16.822 -21.813 10.039 1.00 85.50 314 MET A CA 1
ATOM 2428 C C . MET A 1 314 ? -16.850 -20.942 8.781 1.00 85.50 314 MET A C 1
ATOM 2430 O O . MET A 1 314 ? -16.007 -20.058 8.641 1.00 85.50 314 MET A O 1
ATOM 2434 N N . LEU A 1 315 ? -17.858 -21.105 7.919 1.00 84.06 315 LEU A N 1
ATOM 2435 C CA . LEU A 1 315 ? -18.077 -20.191 6.793 1.00 84.06 315 LEU A CA 1
ATOM 2436 C C . LEU A 1 315 ? -18.334 -18.757 7.278 1.00 84.06 315 LEU A C 1
ATOM 2438 O O . LEU A 1 315 ? -17.780 -17.812 6.719 1.00 84.06 315 LEU A O 1
ATOM 2442 N N . ARG A 1 316 ? -19.099 -18.585 8.365 1.00 81.88 316 ARG A N 1
ATOM 2443 C CA . ARG A 1 316 ? -19.306 -17.266 8.987 1.00 81.88 316 ARG A CA 1
ATOM 2444 C C . ARG A 1 316 ? -18.007 -16.681 9.554 1.00 81.88 316 ARG A C 1
ATOM 2446 O O . ARG A 1 316 ? -17.725 -15.515 9.300 1.00 81.88 316 ARG A O 1
ATOM 2453 N N . LEU A 1 317 ? -17.169 -17.477 10.232 1.00 83.75 317 LEU A N 1
ATOM 2454 C CA . LEU A 1 317 ? -15.835 -17.033 10.692 1.00 83.75 317 LEU A CA 1
ATOM 2455 C C . LEU A 1 317 ? -14.927 -16.583 9.543 1.00 83.75 317 LEU A C 1
ATOM 2457 O O . LEU A 1 317 ? -14.097 -15.689 9.722 1.00 83.75 317 LEU A O 1
ATOM 2461 N N . GLN A 1 318 ? -15.066 -17.209 8.376 1.00 83.81 318 GLN A N 1
ATOM 2462 C CA . GLN A 1 318 ? -14.333 -16.817 7.180 1.00 83.81 318 GLN A CA 1
ATOM 2463 C C . GLN A 1 318 ? -14.875 -15.509 6.591 1.00 83.81 318 GLN A C 1
ATOM 2465 O O . GLN A 1 318 ? -14.090 -14.633 6.230 1.00 83.81 318 GLN A O 1
ATOM 2470 N N . GLN A 1 319 ? -16.201 -15.341 6.536 1.00 80.44 319 GLN A N 1
ATOM 2471 C CA . GLN A 1 319 ? -16.849 -14.106 6.074 1.00 80.44 319 GLN A CA 1
ATOM 2472 C C . GLN A 1 319 ? -16.504 -12.900 6.956 1.00 80.44 319 GLN A C 1
ATOM 2474 O O . GLN A 1 319 ? -16.288 -11.803 6.441 1.00 80.44 319 GLN A O 1
ATOM 2479 N N . THR A 1 320 ? -16.392 -13.092 8.273 1.00 75.25 320 THR A N 1
ATOM 2480 C CA . THR A 1 320 ? -15.947 -12.031 9.190 1.00 75.25 320 THR A CA 1
ATOM 2481 C C . THR A 1 320 ? -14.448 -11.738 9.080 1.00 75.25 320 THR A C 1
ATOM 2483 O O . THR A 1 320 ? -13.986 -10.720 9.593 1.00 75.25 320 THR A O 1
ATOM 2486 N N . GLY A 1 321 ? -13.682 -12.595 8.395 1.00 73.88 321 GLY A N 1
ATOM 2487 C CA . GLY A 1 321 ? -12.228 -12.496 8.280 1.00 73.88 321 GLY A CA 1
ATOM 2488 C C . GLY A 1 321 ? -11.483 -12.893 9.555 1.00 73.88 321 GLY A C 1
ATOM 2489 O O . GLY A 1 321 ? -10.285 -12.635 9.650 1.00 73.88 321 GLY A O 1
ATOM 2490 N N . CYS A 1 322 ? -12.168 -13.505 10.530 1.00 75.31 322 CYS A N 1
ATOM 2491 C CA . CYS A 1 322 ? -11.580 -13.898 11.808 1.00 75.31 322 CYS A CA 1
ATOM 2492 C C . CYS A 1 322 ? -10.726 -15.172 11.712 1.00 75.31 322 CYS A C 1
ATOM 2494 O O . CYS A 1 322 ? -9.798 -15.338 12.508 1.00 75.31 322 CYS A O 1
ATOM 2496 N N . ALA A 1 323 ? -11.030 -16.059 10.761 1.00 79.31 323 ALA A N 1
ATOM 2497 C CA . ALA A 1 323 ? -10.268 -17.274 10.483 1.00 79.31 323 ALA A CA 1
ATOM 2498 C C . ALA A 1 323 ? -10.036 -17.449 8.974 1.00 79.31 323 ALA A C 1
ATOM 2500 O O . ALA A 1 323 ? -10.922 -17.181 8.163 1.00 79.31 323 ALA A O 1
ATOM 2501 N N . GLY A 1 324 ? -8.837 -17.902 8.615 1.00 77.88 324 GLY A N 1
ATOM 2502 C CA . GLY A 1 324 ? -8.430 -18.225 7.254 1.00 77.88 324 GLY A CA 1
ATOM 2503 C C . GLY A 1 324 ? -8.332 -19.730 7.029 1.00 77.88 324 GLY A C 1
ATOM 2504 O O . GLY A 1 324 ? -8.060 -20.503 7.956 1.00 77.88 324 GLY A O 1
ATOM 2505 N N . VAL A 1 325 ? -8.536 -20.133 5.775 1.00 78.31 325 VAL A N 1
ATOM 2506 C CA . VAL A 1 325 ? -8.329 -21.507 5.312 1.00 78.31 325 VAL A CA 1
ATOM 2507 C C . VAL A 1 325 ? -6.949 -21.603 4.677 1.00 78.31 325 VAL A C 1
ATOM 2509 O O . VAL A 1 325 ? -6.621 -20.862 3.754 1.00 78.31 325 VAL A O 1
ATOM 2512 N N . PHE A 1 326 ? -6.158 -22.545 5.169 1.00 70.75 326 PHE A N 1
ATOM 2513 C CA . PHE A 1 326 ? -4.833 -22.881 4.683 1.00 70.75 326 PHE A CA 1
ATOM 2514 C C . PHE A 1 326 ? -4.868 -24.293 4.110 1.00 70.75 326 PHE A C 1
ATOM 2516 O O . PHE A 1 326 ? -5.295 -25.240 4.775 1.00 70.75 326 PHE A O 1
ATOM 2523 N N . ALA A 1 327 ? -4.393 -24.438 2.880 1.00 65.06 327 ALA A N 1
ATOM 2524 C CA . ALA A 1 327 ? -4.181 -25.731 2.255 1.00 65.06 327 ALA A CA 1
ATOM 2525 C C . ALA A 1 327 ? -2.695 -25.883 1.928 1.00 65.06 327 ALA A C 1
ATOM 2527 O O . ALA A 1 327 ? -2.085 -24.987 1.345 1.00 65.06 327 ALA A O 1
ATOM 2528 N N . ASN A 1 328 ? -2.123 -27.031 2.288 1.00 55.28 328 ASN A N 1
ATOM 2529 C CA . ASN A 1 328 ? -0.826 -27.441 1.766 1.00 55.28 328 ASN A CA 1
ATOM 2530 C C . ASN A 1 328 ? -1.062 -27.940 0.339 1.00 55.28 328 ASN A C 1
ATOM 2532 O O . ASN A 1 328 ? -1.429 -29.098 0.134 1.00 55.28 328 ASN A O 1
ATOM 2536 N N . PHE A 1 329 ? -0.933 -27.048 -0.639 1.00 50.91 329 PHE A N 1
ATOM 2537 C CA . PHE A 1 329 ? -1.038 -27.423 -2.042 1.00 50.91 329 PHE A CA 1
ATOM 2538 C C . PHE A 1 329 ? 0.215 -28.201 -2.441 1.00 50.91 329 PHE A C 1
ATOM 2540 O O . PHE A 1 329 ? 1.288 -27.630 -2.618 1.00 50.91 329 PHE A O 1
ATOM 2547 N N . VAL A 1 330 ? 0.076 -29.519 -2.570 1.00 46.31 330 VAL A N 1
ATOM 2548 C CA . VAL A 1 330 ? 1.022 -30.320 -3.349 1.00 46.31 330 VAL A CA 1
ATOM 2549 C C . VAL A 1 330 ? 0.646 -30.112 -4.824 1.00 46.31 330 VAL A C 1
ATOM 2551 O O . VAL A 1 330 ? -0.536 -30.271 -5.145 1.00 46.31 330 VAL A O 1
ATOM 2554 N N . PRO A 1 331 ? 1.588 -29.774 -5.728 1.00 46.38 331 PRO A N 1
ATOM 2555 C CA . PRO A 1 331 ? 1.298 -29.480 -7.140 1.00 46.38 331 PRO A CA 1
ATOM 2556 C C . PRO A 1 331 ? 0.524 -30.576 -7.896 1.00 46.38 331 PRO A C 1
ATOM 2558 O O . PRO A 1 331 ? -0.078 -30.304 -8.928 1.00 46.38 331 PRO A O 1
ATOM 2561 N N . SER A 1 332 ? 0.498 -31.807 -7.378 1.00 42.59 332 SER A N 1
ATOM 2562 C CA . SER A 1 332 ? -0.215 -32.953 -7.954 1.00 42.59 332 SER A CA 1
ATOM 2563 C C . SER A 1 332 ? -1.691 -33.075 -7.546 1.00 42.59 332 SER A C 1
ATOM 2565 O O . SER A 1 332 ? -2.388 -33.949 -8.058 1.00 42.59 332 SER A O 1
ATOM 2567 N N . ALA A 1 333 ? -2.195 -32.236 -6.636 1.00 40.44 333 ALA A N 1
ATOM 2568 C CA . ALA A 1 333 ? -3.552 -32.346 -6.104 1.00 40.44 333 ALA A CA 1
ATOM 2569 C C . ALA A 1 333 ? -4.374 -31.077 -6.379 1.00 40.44 333 ALA A C 1
ATOM 2571 O O . ALA A 1 333 ? -4.575 -30.233 -5.507 1.00 40.44 333 ALA A O 1
ATOM 2572 N N . PHE A 1 334 ? -4.914 -30.971 -7.595 1.00 39.66 334 PHE A N 1
ATOM 2573 C CA . PHE A 1 334 ? -6.043 -30.082 -7.878 1.00 39.66 334 PHE A CA 1
ATOM 2574 C C . PHE A 1 334 ? -7.238 -30.487 -7.001 1.00 39.66 334 PHE A C 1
ATOM 2576 O O . PHE A 1 334 ? -7.637 -31.648 -7.064 1.00 39.66 334 PHE A O 1
ATOM 2583 N N . TYR A 1 335 ? -7.745 -29.536 -6.197 1.00 42.75 335 TYR A N 1
ATOM 2584 C CA . TYR A 1 335 ? -8.940 -29.441 -5.315 1.00 42.75 335 TYR A CA 1
ATOM 2585 C C . TYR A 1 335 ? -9.639 -30.694 -4.726 1.00 42.75 335 TYR A C 1
ATOM 2587 O O . TYR A 1 335 ? -10.206 -30.602 -3.642 1.00 42.75 335 TYR A O 1
ATOM 2595 N N . SER A 1 336 ? -9.598 -31.862 -5.355 1.00 43.50 336 SER A N 1
ATOM 2596 C CA . SER A 1 336 ? -10.269 -33.100 -4.946 1.00 43.50 336 SER A CA 1
ATOM 2597 C C . SER A 1 336 ? -9.680 -33.787 -3.702 1.00 43.50 336 SER A C 1
ATOM 2599 O O . SER A 1 336 ? -10.371 -34.589 -3.077 1.00 43.50 336 SER A O 1
ATOM 2601 N N . LYS A 1 337 ? -8.429 -33.490 -3.309 1.00 48.66 337 LYS A N 1
ATOM 2602 C CA . LYS A 1 337 ? -7.733 -34.151 -2.177 1.00 48.66 337 LYS A CA 1
ATOM 2603 C C . LYS A 1 337 ? -6.971 -33.203 -1.237 1.00 48.66 337 LYS A C 1
ATOM 2605 O O . LYS A 1 337 ? -6.088 -33.643 -0.504 1.00 48.66 337 LYS A O 1
ATOM 2610 N N . ALA A 1 338 ? -7.273 -31.906 -1.237 1.00 54.66 338 ALA A N 1
ATOM 2611 C CA . ALA A 1 338 ? -6.586 -30.975 -0.343 1.00 54.66 338 ALA A CA 1
ATOM 2612 C C . ALA A 1 338 ? -7.111 -31.110 1.100 1.00 54.66 338 ALA A C 1
ATOM 2614 O O . ALA A 1 338 ? -8.289 -30.876 1.370 1.00 54.66 338 ALA A O 1
ATOM 2615 N N . ASN A 1 339 ? -6.234 -31.465 2.045 1.00 66.56 339 ASN A N 1
ATOM 2616 C CA . ASN A 1 339 ? -6.547 -31.419 3.475 1.00 66.56 339 ASN A CA 1
ATOM 2617 C C . ASN A 1 339 ? -6.615 -29.951 3.922 1.00 66.56 339 ASN A C 1
ATOM 2619 O O . ASN A 1 339 ? -5.587 -29.323 4.179 1.00 66.56 339 ASN A O 1
ATOM 2623 N N . LEU A 1 340 ? -7.831 -29.404 3.985 1.00 76.94 340 LEU A N 1
ATOM 2624 C CA . LEU A 1 340 ? -8.073 -28.044 4.457 1.00 76.94 340 LEU A CA 1
ATOM 2625 C C . LEU A 1 340 ? -7.779 -27.940 5.957 1.00 76.94 340 LEU A C 1
ATOM 2627 O O . LEU A 1 340 ? -8.237 -28.755 6.765 1.00 76.94 340 LEU A O 1
ATOM 2631 N N . SER A 1 341 ? -7.033 -26.906 6.323 1.00 82.69 341 SER A N 1
ATOM 2632 C CA . SER A 1 341 ? -6.726 -26.556 7.704 1.00 82.69 341 SER A CA 1
ATOM 2633 C C . SER A 1 341 ? -7.116 -25.111 7.985 1.00 82.69 341 SER A C 1
ATOM 2635 O O . SER A 1 341 ? -7.119 -24.268 7.094 1.00 82.69 341 SER A O 1
ATOM 2637 N N . TRP A 1 342 ? -7.479 -24.825 9.226 1.00 84.75 342 TRP A N 1
ATOM 2638 C CA . TRP A 1 342 ? -7.997 -23.536 9.659 1.00 84.75 342 TRP A CA 1
ATOM 2639 C C . TRP A 1 342 ? -7.055 -22.905 10.670 1.00 84.75 342 TRP A C 1
ATOM 2641 O O . TRP A 1 342 ? -6.560 -23.584 11.573 1.00 84.75 342 TRP A O 1
ATOM 2651 N N . ARG A 1 343 ? -6.837 -21.598 10.540 1.00 84.81 343 ARG A N 1
ATOM 2652 C CA . ARG A 1 343 ? -6.015 -20.800 11.457 1.00 84.81 343 ARG A CA 1
ATOM 2653 C C . ARG A 1 343 ? -6.639 -19.421 11.643 1.00 84.81 343 ARG A C 1
ATOM 2655 O O . ARG A 1 343 ? -7.261 -18.880 10.736 1.00 84.81 343 ARG A O 1
ATOM 2662 N N . VAL A 1 344 ? -6.475 -18.847 12.833 1.00 81.81 344 VAL A N 1
ATOM 2663 C CA . VAL A 1 344 ? -6.893 -17.466 13.115 1.00 81.81 344 VAL A CA 1
ATOM 2664 C C . VAL A 1 344 ? -5.868 -16.494 12.528 1.00 81.81 344 VAL A C 1
ATOM 2666 O O . VAL A 1 344 ? -4.703 -16.499 12.927 1.00 81.81 344 VAL A O 1
ATOM 2669 N N . ASP A 1 345 ? -6.305 -15.637 11.608 1.00 68.94 345 ASP A N 1
ATOM 2670 C CA . ASP A 1 345 ? -5.441 -14.673 10.923 1.00 68.94 345 ASP A CA 1
ATOM 2671 C C . ASP A 1 345 ? -5.386 -13.340 11.667 1.00 68.94 345 ASP A C 1
ATOM 2673 O O . ASP A 1 345 ? -6.077 -12.393 11.314 1.00 68.94 345 ASP A O 1
ATOM 2677 N N . TRP A 1 346 ? -4.517 -13.204 12.671 1.00 63.59 346 TRP A N 1
ATOM 2678 C CA . TRP A 1 346 ? -4.473 -11.988 13.503 1.00 63.59 346 TRP A CA 1
ATOM 2679 C C . TRP A 1 346 ? -4.319 -10.678 12.712 1.00 63.59 346 TRP A C 1
ATOM 2681 O O . TRP A 1 346 ? -4.939 -9.670 13.042 1.00 63.59 346 TRP A O 1
ATOM 2691 N N . ALA A 1 347 ? -3.543 -10.702 11.625 1.00 55.97 347 ALA A N 1
ATOM 2692 C CA . ALA A 1 347 ? -3.347 -9.547 10.748 1.00 55.97 347 ALA A CA 1
ATOM 2693 C C . ALA A 1 347 ? -4.620 -9.124 9.986 1.00 55.97 347 ALA A C 1
ATOM 2695 O O . ALA A 1 347 ? -4.703 -7.990 9.519 1.00 55.97 347 ALA A O 1
ATOM 2696 N N . ARG A 1 348 ? -5.594 -10.031 9.847 1.00 58.34 348 ARG A N 1
ATOM 2697 C CA . ARG A 1 348 ? -6.879 -9.813 9.174 1.00 58.34 348 ARG A CA 1
ATOM 2698 C C . ARG A 1 348 ? -8.021 -9.606 10.181 1.00 58.34 348 ARG A C 1
ATOM 2700 O O . ARG A 1 348 ? -8.908 -8.804 9.909 1.00 58.34 348 ARG A O 1
ATOM 2707 N N . SER A 1 349 ? -7.948 -10.258 11.346 1.00 51.81 349 SER A N 1
ATOM 2708 C CA . SER A 1 349 ? -8.968 -10.255 12.406 1.00 51.81 349 SER A CA 1
ATOM 2709 C C . SER A 1 349 ? -8.884 -9.074 13.390 1.00 51.81 349 SER A C 1
ATOM 2711 O O . SER A 1 349 ? -9.884 -8.774 14.036 1.00 51.81 349 SER A O 1
ATOM 2713 N N . ALA A 1 350 ? -7.716 -8.433 13.563 1.00 48.53 350 ALA A N 1
ATOM 2714 C CA . ALA A 1 350 ? -7.460 -7.410 14.598 1.00 48.53 350 ALA A CA 1
ATOM 2715 C C . ALA A 1 350 ? -7.458 -5.939 14.096 1.00 48.53 350 ALA A C 1
ATOM 2717 O O . ALA A 1 350 ? -6.896 -5.062 14.751 1.00 48.53 350 ALA A O 1
ATOM 2718 N N . PRO A 1 351 ? -8.274 -5.644 13.075 1.00 42.28 351 PRO A N 1
ATOM 2719 C CA . PRO A 1 351 ? -8.126 -4.647 11.997 1.00 42.28 351 PRO A CA 1
ATOM 2720 C C . PRO A 1 351 ? -6.736 -4.192 11.527 1.00 42.28 351 PRO A C 1
ATOM 2722 O O . PRO A 1 351 ? -5.744 -4.208 12.252 1.00 42.28 351 PRO A O 1
ATOM 2725 N N . LYS A 1 352 ? -6.719 -3.680 10.287 1.00 43.66 352 LYS A N 1
ATOM 2726 C CA . LYS A 1 352 ? -5.702 -2.802 9.686 1.00 43.66 352 LYS A CA 1
ATOM 2727 C C . LYS A 1 352 ? -5.571 -1.475 10.469 1.00 43.66 352 LYS A C 1
ATOM 2729 O O . LYS A 1 352 ? -5.710 -0.399 9.904 1.00 43.66 352 LYS A O 1
ATOM 2734 N N . PHE A 1 353 ? -5.279 -1.535 11.766 1.00 32.22 353 PHE A N 1
ATOM 2735 C CA . PHE A 1 353 ? -4.818 -0.381 12.528 1.00 32.22 353 PHE A CA 1
ATOM 2736 C C . PHE A 1 353 ? -3.351 -0.135 12.180 1.00 32.22 353 PHE A C 1
ATOM 2738 O O . PHE A 1 353 ? -2.472 -0.883 12.604 1.00 32.22 353 PHE A O 1
ATOM 2745 N N . GLY A 1 354 ? -3.124 0.892 11.357 1.00 32.41 354 GLY A N 1
ATOM 2746 C CA . GLY A 1 354 ? -1.867 1.624 11.185 1.00 32.41 354 GLY A CA 1
ATOM 2747 C C . GLY A 1 354 ? -0.581 0.878 11.539 1.00 32.41 354 GLY A C 1
ATOM 2748 O O . GLY A 1 354 ? 0.082 1.201 12.519 1.00 32.41 354 GLY A O 1
ATOM 2749 N N . ALA A 1 355 ? -0.185 -0.078 10.706 1.00 23.89 355 ALA A N 1
ATOM 2750 C CA . ALA A 1 355 ? 1.184 -0.568 10.680 1.00 23.89 355 ALA A CA 1
ATOM 2751 C C . ALA A 1 355 ? 1.595 -0.751 9.222 1.00 23.89 355 ALA A C 1
ATOM 2753 O O . ALA A 1 355 ? 1.464 -1.830 8.641 1.00 23.89 355 ALA A O 1
ATOM 2754 N N . ALA A 1 356 ? 2.098 0.332 8.624 1.00 26.05 356 ALA A N 1
ATOM 2755 C CA . ALA A 1 356 ? 2.972 0.220 7.471 1.00 26.05 356 ALA A CA 1
ATOM 2756 C C . ALA A 1 356 ? 4.092 -0.755 7.859 1.00 26.05 356 ALA A C 1
ATOM 2758 O O . ALA A 1 356 ? 4.897 -0.479 8.753 1.00 26.05 356 ALA A O 1
ATOM 2759 N N . LYS A 1 357 ? 4.097 -1.942 7.246 1.00 25.16 357 LYS A N 1
ATOM 2760 C CA . LYS A 1 357 ? 5.184 -2.902 7.419 1.00 25.16 357 LYS A CA 1
ATOM 2761 C C . LYS A 1 357 ? 6.474 -2.199 7.001 1.00 25.16 357 LYS A C 1
ATOM 2763 O O . LYS A 1 357 ? 6.648 -1.873 5.831 1.00 25.16 357 LYS A O 1
ATOM 2768 N N . LYS A 1 358 ? 7.376 -1.982 7.962 1.00 24.88 358 LYS A N 1
ATOM 2769 C CA . LYS A 1 358 ? 8.781 -1.684 7.685 1.00 24.88 358 LYS A CA 1
ATOM 2770 C C . LYS A 1 358 ? 9.319 -2.837 6.844 1.00 24.88 358 LYS A C 1
ATOM 2772 O O . LYS A 1 358 ? 9.439 -3.958 7.335 1.00 24.88 358 LYS A O 1
ATOM 2777 N N . SER A 1 359 ? 9.602 -2.568 5.576 1.00 25.23 359 SER A N 1
ATOM 2778 C CA . SER A 1 359 ? 10.452 -3.433 4.769 1.00 25.23 359 SER A CA 1
ATOM 2779 C C . SER A 1 359 ? 11.823 -3.505 5.451 1.00 25.23 359 SER A C 1
ATOM 2781 O O . SER A 1 359 ? 12.391 -2.445 5.741 1.00 25.23 359 SER A O 1
ATOM 2783 N N . PRO A 1 360 ? 12.357 -4.701 5.744 1.00 26.70 360 PRO A N 1
ATOM 2784 C CA . PRO A 1 360 ? 13.719 -4.819 6.232 1.00 26.70 360 PRO A CA 1
ATOM 2785 C C . PRO A 1 360 ? 14.673 -4.297 5.153 1.00 26.70 360 PRO A C 1
ATOM 2787 O O . PRO A 1 360 ? 14.443 -4.469 3.956 1.00 26.70 360 PRO A O 1
ATOM 2790 N N . SER A 1 361 ? 15.710 -3.599 5.602 1.00 24.55 361 SER A N 1
ATOM 2791 C CA . SER A 1 361 ? 16.821 -3.101 4.797 1.00 24.55 361 SER A CA 1
ATOM 2792 C C . SER A 1 361 ? 17.362 -4.208 3.891 1.00 24.55 361 SER A C 1
ATOM 2794 O O . SER A 1 361 ? 17.927 -5.182 4.383 1.00 24.55 361 SER A O 1
ATOM 2796 N N . MET A 1 362 ? 17.160 -4.062 2.583 1.00 29.19 362 MET A N 1
ATOM 2797 C CA . MET A 1 362 ? 17.611 -5.021 1.580 1.00 29.19 362 MET A CA 1
ATOM 2798 C C . MET A 1 362 ? 19.030 -4.677 1.133 1.00 29.19 362 MET A C 1
ATOM 2800 O O . MET A 1 362 ? 19.258 -3.628 0.528 1.00 29.19 362 MET A O 1
ATOM 2804 N N . SER A 1 363 ? 19.956 -5.605 1.365 1.00 29.59 363 SER A N 1
ATOM 2805 C CA . SER A 1 363 ? 20.962 -5.914 0.354 1.00 29.59 363 SER A CA 1
ATOM 2806 C C . SER A 1 363 ? 20.218 -6.274 -0.935 1.00 29.59 363 SER A C 1
ATOM 2808 O O . SER A 1 363 ? 19.227 -7.005 -0.928 1.00 29.59 363 SER A O 1
ATOM 2810 N N . VAL A 1 364 ? 20.625 -5.641 -2.026 1.00 46.66 364 VAL A N 1
ATOM 2811 C CA . VAL A 1 364 ? 20.001 -5.715 -3.348 1.00 46.66 364 VAL A CA 1
ATOM 2812 C C . VAL A 1 364 ? 19.909 -7.189 -3.774 1.00 46.66 364 VAL A C 1
ATOM 2814 O O . VAL A 1 364 ? 20.930 -7.845 -3.873 1.00 46.66 364 VAL A O 1
ATOM 2817 N N . TYR A 1 365 ? 18.672 -7.686 -3.905 1.00 53.00 365 TYR A N 1
ATOM 2818 C CA . TYR A 1 365 ? 18.208 -9.011 -4.363 1.00 53.00 365 TYR A CA 1
ATOM 2819 C C . TYR A 1 365 ? 19.157 -10.221 -4.186 1.00 53.00 365 TYR A C 1
ATOM 2821 O O . TYR A 1 365 ? 20.155 -10.349 -4.880 1.00 53.00 365 TYR A O 1
ATOM 2829 N N . ALA A 1 366 ? 18.777 -11.195 -3.347 1.00 51.00 366 ALA A N 1
ATOM 2830 C CA . ALA A 1 366 ? 19.430 -12.510 -3.344 1.00 51.00 366 ALA A CA 1
ATOM 2831 C C . ALA A 1 366 ? 19.363 -13.152 -4.746 1.00 51.00 366 ALA A C 1
ATOM 2833 O O . ALA A 1 366 ? 18.288 -13.161 -5.351 1.00 51.00 366 ALA A O 1
ATOM 2834 N N . MET A 1 367 ? 20.481 -13.700 -5.237 1.00 53.00 367 MET A N 1
ATOM 2835 C CA . MET A 1 367 ? 20.590 -14.326 -6.568 1.00 53.00 367 MET A CA 1
ATOM 2836 C C . MET A 1 367 ? 19.505 -15.377 -6.822 1.00 53.00 367 MET A C 1
ATOM 2838 O O . MET A 1 367 ? 18.846 -15.343 -7.857 1.00 53.00 367 MET A O 1
ATOM 2842 N N . GLU A 1 368 ? 19.205 -16.200 -5.817 1.00 59.34 368 GLU A N 1
ATOM 2843 C CA . GLU A 1 368 ? 18.136 -17.211 -5.849 1.00 59.34 368 GLU A CA 1
ATOM 2844 C C . GLU A 1 368 ? 16.755 -16.609 -6.184 1.00 59.34 368 GLU A C 1
ATOM 2846 O O . GLU A 1 368 ? 15.914 -17.207 -6.864 1.00 59.34 368 GLU A O 1
ATOM 2851 N N . LYS A 1 369 ? 16.506 -15.372 -5.737 1.00 70.62 369 LYS A N 1
ATOM 2852 C CA . LYS A 1 369 ? 15.253 -14.660 -5.995 1.00 70.62 369 LYS A CA 1
ATOM 2853 C C . LYS A 1 369 ? 15.198 -14.081 -7.409 1.00 70.62 369 LYS A C 1
ATOM 2855 O O . LYS A 1 369 ? 14.122 -14.014 -7.987 1.00 70.62 369 LYS A O 1
ATOM 2860 N N . LEU A 1 370 ? 16.327 -13.647 -7.969 1.00 70.94 370 LEU A N 1
ATOM 2861 C CA . LEU A 1 370 ? 16.379 -13.185 -9.361 1.00 70.94 370 LEU A CA 1
ATOM 2862 C C . LEU A 1 370 ? 16.258 -14.354 -10.334 1.00 70.94 370 LEU A C 1
ATOM 2864 O O . LEU A 1 370 ? 15.527 -14.247 -11.316 1.00 70.94 370 LEU A O 1
ATOM 2868 N N . GLU A 1 371 ? 16.912 -15.472 -10.033 1.00 77.69 371 GLU A N 1
ATOM 2869 C CA . GLU A 1 371 ? 16.822 -16.692 -10.831 1.00 77.69 371 GLU A CA 1
ATOM 2870 C C . GLU A 1 371 ? 15.393 -17.222 -10.888 1.00 77.69 371 GLU A C 1
ATOM 2872 O O . GLU A 1 371 ? 14.896 -17.457 -11.984 1.00 77.69 371 GLU A O 1
ATOM 2877 N N . SER A 1 372 ? 14.701 -17.307 -9.745 1.00 75.50 372 SER A N 1
ATOM 2878 C CA . SER A 1 372 ? 13.291 -17.734 -9.690 1.00 75.50 372 SER A CA 1
ATOM 2879 C C . SER A 1 372 ? 12.332 -16.818 -10.467 1.00 75.50 372 SER A C 1
ATOM 2881 O O . SER A 1 372 ? 11.348 -17.283 -11.042 1.00 75.50 372 SER A O 1
ATOM 2883 N N . ILE A 1 373 ? 12.609 -15.512 -10.520 1.00 73.50 373 ILE A N 1
ATOM 2884 C CA . ILE A 1 373 ? 11.830 -14.564 -11.332 1.00 73.50 373 ILE A CA 1
ATOM 2885 C C . ILE A 1 373 ? 12.134 -14.757 -12.826 1.00 73.50 373 ILE A C 1
ATOM 2887 O O . ILE A 1 373 ? 11.225 -14.683 -13.654 1.00 73.50 373 ILE A O 1
ATOM 2891 N N . CYS A 1 374 ? 13.393 -15.024 -13.179 1.00 75.50 374 CYS A N 1
ATOM 2892 C CA . CYS A 1 374 ? 13.796 -15.279 -14.560 1.00 75.50 374 CYS A CA 1
ATOM 2893 C C . CYS A 1 374 ? 13.254 -16.618 -15.081 1.00 75.50 374 CYS A C 1
ATOM 2895 O O . CYS A 1 374 ? 12.817 -16.664 -16.228 1.00 75.50 374 CYS A O 1
ATOM 2897 N N . THR A 1 375 ? 13.209 -17.679 -14.263 1.00 79.81 375 THR A N 1
ATOM 2898 C CA . THR A 1 375 ? 12.553 -18.948 -14.631 1.00 79.81 375 THR A CA 1
ATOM 2899 C C . THR A 1 375 ? 11.060 -18.759 -14.850 1.00 79.81 375 THR A C 1
ATOM 2901 O O . THR A 1 375 ? 10.562 -19.168 -15.892 1.00 79.81 375 THR A O 1
ATOM 2904 N N . ALA A 1 376 ? 10.357 -18.062 -13.952 1.00 75.00 376 ALA A N 1
ATOM 2905 C CA . ALA A 1 376 ? 8.931 -17.780 -14.134 1.00 75.00 376 ALA A CA 1
ATOM 2906 C C . ALA A 1 376 ? 8.649 -16.977 -15.421 1.00 75.00 376 ALA A C 1
ATOM 2908 O O . ALA A 1 376 ? 7.690 -17.252 -16.143 1.00 75.00 376 ALA A O 1
ATOM 2909 N N . ALA A 1 377 ? 9.504 -16.000 -15.742 1.00 67.75 377 ALA A N 1
ATOM 2910 C CA . ALA A 1 377 ? 9.405 -15.241 -16.987 1.00 67.75 377 ALA A CA 1
ATOM 2911 C C . ALA A 1 377 ? 9.711 -16.100 -18.229 1.00 67.75 377 ALA A C 1
ATOM 2913 O O . ALA A 1 377 ? 9.106 -15.890 -19.281 1.00 67.75 377 ALA A O 1
ATOM 2914 N N . ALA A 1 378 ? 10.624 -17.069 -18.112 1.00 69.00 378 ALA A N 1
ATOM 2915 C CA . ALA A 1 378 ? 10.982 -17.977 -19.195 1.00 69.00 378 ALA A CA 1
ATOM 2916 C C . ALA A 1 378 ? 9.909 -19.042 -19.469 1.00 69.00 378 ALA A C 1
ATOM 2918 O O . ALA A 1 378 ? 9.623 -19.329 -20.629 1.00 69.00 378 ALA A O 1
ATOM 2919 N N . GLU A 1 379 ? 9.272 -19.581 -18.428 1.00 69.81 379 GLU A N 1
ATOM 2920 C CA . GLU A 1 379 ? 8.158 -20.534 -18.541 1.00 69.81 379 GLU A CA 1
ATOM 2921 C C . GLU A 1 379 ? 6.919 -19.910 -19.201 1.00 69.81 379 GLU A C 1
ATOM 2923 O O . GLU A 1 379 ? 6.193 -20.584 -19.931 1.00 69.81 379 GLU A O 1
ATOM 2928 N N . GLY A 1 380 ? 6.691 -18.609 -18.990 1.00 62.16 380 GLY A N 1
ATOM 2929 C CA . GLY A 1 380 ? 5.594 -17.863 -19.616 1.00 62.16 380 GLY A CA 1
ATOM 2930 C C . GLY A 1 380 ? 5.813 -17.512 -21.094 1.00 62.16 380 GLY A C 1
ATOM 2931 O O . GLY A 1 380 ? 4.895 -17.008 -21.748 1.00 62.16 380 GLY A O 1
ATOM 2932 N N . ALA A 1 381 ? 7.008 -17.748 -21.641 1.00 61.28 381 ALA A N 1
ATOM 2933 C CA . ALA A 1 381 ? 7.347 -17.365 -23.004 1.00 61.28 381 ALA A CA 1
ATOM 2934 C C . ALA A 1 381 ? 6.998 -18.461 -24.023 1.00 61.28 381 ALA A C 1
ATOM 2936 O O . ALA A 1 381 ? 7.367 -19.625 -23.884 1.00 61.28 381 ALA A O 1
ATOM 2937 N N . LYS A 1 382 ? 6.311 -18.079 -25.107 1.00 58.22 382 LYS A N 1
ATOM 2938 C CA . LYS A 1 382 ? 5.814 -19.032 -26.117 1.00 58.22 382 LYS A CA 1
ATOM 2939 C C . LYS A 1 382 ? 6.895 -19.513 -27.091 1.00 58.22 382 LYS A C 1
ATOM 2941 O O . LYS A 1 382 ? 6.735 -20.573 -27.694 1.00 58.22 382 LYS A O 1
ATOM 2946 N N . ARG A 1 383 ? 7.974 -18.744 -27.297 1.00 64.75 383 ARG A N 1
ATOM 2947 C CA . ARG A 1 383 ? 9.050 -19.069 -28.252 1.00 64.75 383 ARG A CA 1
ATOM 2948 C C . ARG A 1 383 ? 10.422 -18.907 -27.603 1.00 64.75 383 ARG A C 1
ATOM 2950 O O . ARG A 1 383 ? 10.771 -17.825 -27.152 1.00 64.75 383 ARG A O 1
ATOM 2957 N N . LYS A 1 384 ? 11.251 -19.953 -27.669 1.00 63.84 384 LYS A N 1
ATOM 2958 C CA . LYS A 1 384 ? 12.608 -19.978 -27.080 1.00 63.84 384 LYS A CA 1
ATOM 2959 C C . LYS A 1 384 ? 13.599 -18.978 -27.709 1.00 63.84 384 LYS A C 1
ATOM 2961 O O . LYS A 1 384 ? 14.602 -18.621 -27.109 1.00 63.84 384 LYS A O 1
ATOM 2966 N N . GLN A 1 385 ? 13.289 -18.457 -28.897 1.00 68.25 385 GLN A N 1
ATOM 2967 C CA . GLN A 1 385 ? 14.127 -17.468 -29.589 1.00 68.25 385 GLN A CA 1
ATOM 2968 C C . GLN A 1 385 ? 13.873 -16.014 -29.148 1.00 68.25 385 GLN A C 1
ATOM 2970 O O . GLN A 1 385 ? 14.517 -15.098 -29.663 1.00 68.25 385 GLN A O 1
ATOM 2975 N N . GLU A 1 386 ? 12.924 -15.766 -28.243 1.00 74.88 386 GLU A N 1
ATOM 2976 C CA . GLU A 1 386 ? 12.605 -14.408 -27.797 1.00 74.88 386 GLU A CA 1
ATOM 2977 C C . GLU A 1 386 ? 13.695 -13.834 -26.877 1.00 74.88 386 GLU A C 1
ATOM 2979 O O . GLU A 1 386 ? 14.299 -14.531 -26.058 1.00 74.88 386 GLU A O 1
ATOM 2984 N N . THR A 1 387 ? 13.959 -12.533 -27.031 1.00 81.88 387 THR A N 1
ATOM 2985 C CA . THR A 1 387 ? 14.877 -11.781 -26.166 1.00 81.88 387 THR A CA 1
ATOM 2986 C C . THR A 1 387 ? 14.120 -11.245 -24.960 1.00 81.88 387 THR A C 1
ATOM 2988 O O . THR A 1 387 ? 13.111 -10.568 -25.117 1.00 81.88 387 THR A O 1
ATOM 2991 N N . LEU A 1 388 ? 14.632 -11.492 -23.765 1.00 86.81 388 LEU A N 1
ATOM 2992 C CA . LEU A 1 388 ? 14.100 -10.975 -22.516 1.00 86.81 388 LEU A CA 1
ATOM 2993 C C . LEU A 1 388 ? 14.661 -9.563 -22.278 1.00 86.81 388 LEU A C 1
ATOM 2995 O O . LEU A 1 388 ? 15.877 -9.355 -22.219 1.00 86.81 388 LEU A O 1
ATOM 2999 N N . GLU A 1 389 ? 13.779 -8.570 -22.195 1.00 87.06 389 GLU A N 1
ATOM 3000 C CA . GLU A 1 389 ? 14.109 -7.163 -21.967 1.00 87.06 389 GLU A CA 1
ATOM 3001 C C . GLU A 1 389 ? 13.738 -6.740 -20.543 1.00 87.06 389 GLU A C 1
ATOM 3003 O O . GLU A 1 389 ? 12.643 -6.999 -20.058 1.00 87.06 389 GLU A O 1
ATOM 3008 N N . VAL A 1 390 ? 14.639 -6.039 -19.864 1.00 87.50 390 VAL A N 1
ATOM 3009 C CA . VAL A 1 390 ? 14.392 -5.434 -18.554 1.00 87.50 390 VAL A CA 1
ATOM 3010 C C . VAL A 1 390 ? 13.944 -4.000 -18.781 1.00 87.50 390 VAL A C 1
ATOM 3012 O O . VAL A 1 390 ? 14.658 -3.210 -19.399 1.00 87.50 390 VAL A O 1
ATOM 3015 N N . GLN A 1 391 ? 12.779 -3.636 -18.266 1.00 85.88 391 GLN A N 1
ATOM 3016 C CA . GLN A 1 391 ? 12.245 -2.282 -18.292 1.00 85.88 391 GLN A CA 1
ATOM 3017 C C . GLN A 1 391 ? 12.195 -1.725 -16.870 1.00 85.88 391 GLN A C 1
ATOM 3019 O O . GLN A 1 391 ? 11.564 -2.286 -15.984 1.00 85.88 391 GLN A O 1
ATOM 3024 N N . VAL A 1 392 ? 12.849 -0.592 -16.655 1.00 85.00 392 VAL A N 1
ATOM 3025 C CA . VAL A 1 392 ? 12.960 0.082 -15.363 1.00 85.00 392 VAL A CA 1
ATOM 3026 C C . VAL A 1 392 ? 12.199 1.400 -15.428 1.00 85.00 392 VAL A C 1
ATOM 3028 O O . VAL A 1 392 ? 12.499 2.266 -16.255 1.00 85.00 392 VAL A O 1
ATOM 3031 N N . CYS A 1 393 ? 11.222 1.564 -14.542 1.00 82.25 393 CYS A N 1
ATOM 3032 C CA . CYS A 1 393 ? 10.495 2.813 -14.355 1.00 82.25 393 CYS A CA 1
ATOM 3033 C C . CYS A 1 393 ? 11.169 3.630 -13.254 1.00 82.25 393 CYS A C 1
ATOM 3035 O O . CYS A 1 393 ? 11.346 3.158 -12.131 1.00 82.25 393 CYS A O 1
ATOM 3037 N N . LEU A 1 394 ? 11.556 4.861 -13.574 1.00 82.94 394 LEU A N 1
ATOM 3038 C CA . LEU A 1 394 ? 12.197 5.781 -12.645 1.00 82.94 394 LEU A CA 1
ATOM 3039 C C . LEU A 1 394 ? 11.156 6.685 -11.974 1.00 82.94 394 LEU A C 1
ATOM 3041 O O . LEU A 1 394 ? 10.273 7.231 -12.637 1.00 82.94 394 LEU A O 1
ATOM 3045 N N . LYS A 1 395 ? 11.310 6.916 -10.669 1.00 81.38 395 LYS A N 1
ATOM 3046 C CA . LYS A 1 395 ? 10.537 7.892 -9.889 1.00 81.38 395 LYS A CA 1
ATOM 3047 C C . LYS A 1 395 ? 11.421 9.009 -9.364 1.00 81.38 395 LYS A C 1
ATOM 3049 O O . LYS A 1 395 ? 12.608 8.831 -9.107 1.00 81.38 395 LYS A O 1
ATOM 3054 N N . GLY A 1 396 ? 10.816 10.179 -9.183 1.00 78.81 396 GLY A N 1
ATOM 3055 C CA . GLY A 1 396 ? 11.507 11.339 -8.621 1.00 78.81 396 GLY A CA 1
ATOM 3056 C C . GLY A 1 396 ? 12.608 11.915 -9.519 1.00 78.81 396 GLY A C 1
ATOM 3057 O O . GLY A 1 396 ? 13.452 12.647 -9.009 1.00 78.81 396 GLY A O 1
ATOM 3058 N N . TYR A 1 397 ? 12.595 11.589 -10.818 1.00 79.62 397 TYR A N 1
ATOM 3059 C CA . TYR A 1 397 ? 13.473 12.169 -11.832 1.00 79.62 397 TYR A CA 1
ATOM 3060 C C . TYR A 1 397 ? 12.693 13.194 -12.661 1.00 79.62 397 TYR A C 1
ATOM 3062 O O . TYR A 1 397 ? 11.684 12.862 -13.287 1.00 79.62 397 TYR A O 1
ATOM 3070 N N . ASP A 1 398 ? 13.142 14.445 -12.658 1.00 79.25 398 ASP A N 1
ATOM 3071 C CA . ASP A 1 398 ? 12.549 15.528 -13.436 1.00 79.25 398 ASP A CA 1
ATOM 3072 C C . ASP A 1 398 ? 13.354 15.760 -14.719 1.00 79.25 398 ASP A C 1
ATOM 3074 O O . ASP A 1 398 ? 14.469 16.274 -14.697 1.00 79.25 398 ASP A O 1
ATOM 3078 N N . LEU A 1 399 ? 12.763 15.428 -15.866 1.00 78.81 399 LEU A N 1
ATOM 3079 C CA . LEU A 1 399 ? 13.409 15.478 -17.183 1.00 78.81 399 LEU A CA 1
ATOM 3080 C C . LEU A 1 399 ? 13.886 16.874 -17.620 1.00 78.81 399 LEU A C 1
ATOM 3082 O O . LEU A 1 399 ? 14.684 16.962 -18.561 1.00 78.81 399 LEU A O 1
ATOM 3086 N N . LYS A 1 400 ? 13.374 17.948 -16.998 1.00 80.69 400 LYS A N 1
ATOM 3087 C CA . LYS A 1 400 ? 13.767 19.337 -17.288 1.00 80.69 400 LYS A CA 1
ATOM 3088 C C . LYS A 1 400 ? 14.873 19.827 -16.357 1.00 80.69 400 LYS A C 1
ATOM 3090 O O . LYS A 1 400 ? 15.735 20.579 -16.798 1.00 80.69 400 LYS A O 1
ATOM 3095 N N . ARG A 1 401 ? 14.831 19.433 -15.080 1.00 82.94 401 ARG A N 1
ATOM 3096 C CA . ARG A 1 401 ? 15.750 19.932 -14.040 1.00 82.94 401 ARG A CA 1
ATOM 3097 C C . ARG A 1 401 ? 16.942 19.015 -13.792 1.00 82.94 401 ARG A C 1
ATOM 3099 O O . ARG A 1 401 ? 18.017 19.493 -13.435 1.00 82.94 401 ARG A O 1
ATOM 3106 N N . ASP A 1 402 ? 16.772 17.709 -13.958 1.00 80.62 402 ASP A N 1
ATOM 3107 C CA . ASP A 1 402 ? 17.817 16.737 -13.679 1.00 80.62 402 ASP A CA 1
ATOM 3108 C C . ASP A 1 402 ? 18.724 16.495 -14.889 1.00 80.62 402 ASP A C 1
ATOM 3110 O O . ASP A 1 402 ? 18.282 16.335 -16.029 1.00 80.62 402 ASP A O 1
ATOM 3114 N N . LYS A 1 403 ? 20.034 16.435 -14.621 1.00 81.62 403 LYS A N 1
ATOM 3115 C CA . LYS A 1 403 ? 21.057 16.105 -15.614 1.00 81.62 403 LYS A CA 1
ATOM 3116 C C . LYS A 1 403 ? 20.816 14.694 -16.142 1.00 81.62 403 LYS A C 1
ATOM 3118 O O . LYS A 1 403 ? 20.955 13.735 -15.395 1.00 81.62 403 LYS A O 1
ATOM 3123 N N . LYS A 1 404 ? 20.502 14.576 -17.430 1.00 84.62 404 LYS A N 1
ATOM 3124 C CA . LYS A 1 404 ? 20.324 13.285 -18.105 1.00 84.62 404 LYS A CA 1
ATOM 3125 C C . LYS A 1 404 ? 21.634 12.502 -18.095 1.00 84.62 404 LYS A C 1
ATOM 3127 O O . LYS A 1 404 ? 22.692 13.075 -18.355 1.00 84.62 404 LYS A O 1
ATOM 3132 N N . PHE A 1 405 ? 21.549 11.206 -17.819 1.00 85.62 405 PHE A N 1
ATOM 3133 C CA . PHE A 1 405 ? 22.692 10.304 -17.896 1.00 85.62 405 PHE A CA 1
ATOM 3134 C C . PHE A 1 405 ? 22.778 9.635 -19.272 1.00 85.62 405 PHE A C 1
ATOM 3136 O O . PHE A 1 405 ? 21.763 9.349 -19.918 1.00 85.62 405 PHE A O 1
ATOM 3143 N N . ASP A 1 406 ? 24.013 9.405 -19.701 1.00 87.19 406 ASP A N 1
ATOM 3144 C CA . ASP A 1 406 ? 24.387 8.640 -20.885 1.00 87.19 406 ASP A CA 1
ATOM 3145 C C . ASP A 1 406 ? 25.616 7.812 -20.483 1.00 87.19 406 ASP A C 1
ATOM 3147 O O . ASP A 1 406 ? 26.666 8.381 -20.191 1.00 87.19 406 ASP A O 1
ATOM 3151 N N . GLY A 1 407 ? 25.453 6.498 -20.353 1.00 88.19 407 GLY A N 1
ATOM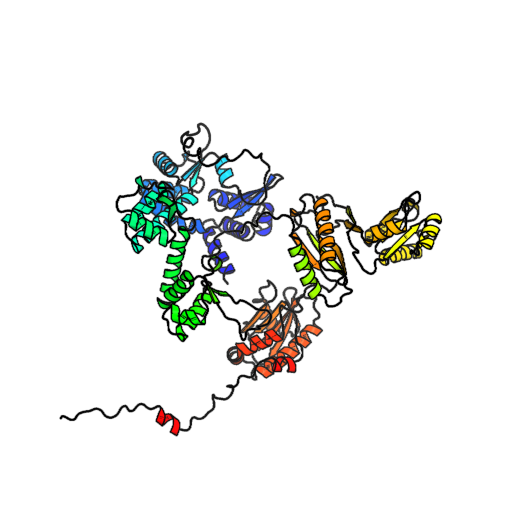 3152 C CA . GLY A 1 407 ? 26.495 5.588 -19.878 1.00 88.19 407 GLY A CA 1
ATOM 3153 C C . GLY A 1 407 ? 26.366 4.213 -20.520 1.00 88.19 407 GLY A C 1
ATOM 3154 O O . GLY A 1 407 ? 25.284 3.825 -20.958 1.00 88.19 407 GLY A O 1
ATOM 3155 N N . SER A 1 408 ? 27.465 3.471 -20.598 1.00 88.75 408 SER A N 1
ATOM 3156 C CA . SER A 1 408 ? 27.505 2.139 -21.207 1.00 88.75 408 SER A CA 1
ATOM 3157 C C . SER A 1 408 ? 28.168 1.123 -20.290 1.00 88.75 408 SER A C 1
ATOM 3159 O O . SER A 1 408 ? 29.173 1.444 -19.664 1.00 88.75 408 SER A O 1
ATOM 3161 N N . VAL A 1 409 ? 27.632 -0.097 -20.264 1.00 92.25 409 VAL A N 1
ATOM 3162 C CA . VAL A 1 409 ? 28.169 -1.230 -19.500 1.00 92.25 409 VAL A CA 1
ATOM 3163 C C . VAL A 1 409 ? 28.288 -2.456 -20.386 1.00 92.25 409 VAL A C 1
ATOM 3165 O O . VAL A 1 409 ? 27.428 -2.695 -21.234 1.00 92.25 409 VAL A O 1
ATOM 3168 N N . VAL A 1 410 ? 29.349 -3.227 -20.183 1.00 90.56 410 VAL A N 1
ATOM 3169 C CA . VAL A 1 410 ? 29.542 -4.530 -20.821 1.00 90.56 410 VAL A CA 1
ATOM 3170 C C . VAL A 1 410 ? 28.857 -5.582 -19.956 1.00 90.56 410 VAL A C 1
ATOM 3172 O O . VAL A 1 410 ? 29.163 -5.696 -18.771 1.00 90.56 410 VAL A O 1
ATOM 3175 N N . LEU A 1 411 ? 27.911 -6.326 -20.528 1.00 92.06 411 LEU A N 1
ATOM 3176 C CA . LEU A 1 411 ? 27.287 -7.447 -19.829 1.00 92.06 411 LEU A CA 1
ATOM 3177 C C . LEU A 1 411 ? 28.211 -8.682 -19.840 1.00 92.06 411 LEU A C 1
ATOM 3179 O O . LEU A 1 411 ? 28.942 -8.871 -20.817 1.00 92.06 411 LEU A O 1
ATOM 3183 N N . PRO A 1 412 ? 28.169 -9.539 -18.802 1.00 89.00 412 PRO A N 1
ATOM 3184 C CA . PRO A 1 412 ? 28.951 -10.777 -18.759 1.00 89.00 412 PRO A CA 1
ATOM 3185 C C . PRO A 1 412 ? 28.718 -11.690 -19.977 1.00 89.00 412 PRO A C 1
ATOM 3187 O O . PRO A 1 412 ? 29.679 -12.112 -20.629 1.00 89.00 412 PRO A O 1
ATOM 3190 N N . PHE A 1 413 ? 27.451 -11.921 -20.343 1.00 90.81 413 PHE A N 1
ATOM 3191 C CA . PHE A 1 413 ? 27.049 -12.823 -21.431 1.00 90.81 413 PHE A CA 1
ATOM 3192 C C . PHE A 1 413 ? 26.366 -12.096 -22.599 1.00 90.81 413 PHE A C 1
ATOM 3194 O O . PHE A 1 413 ? 26.015 -10.917 -22.520 1.00 90.81 413 PHE A O 1
ATOM 3201 N N . GLN A 1 414 ? 26.151 -12.810 -23.710 1.00 86.38 414 GLN A N 1
ATOM 3202 C CA . GLN A 1 414 ? 25.499 -12.262 -24.903 1.00 86.38 414 GLN A CA 1
ATOM 3203 C C . GLN A 1 414 ? 24.058 -11.814 -24.619 1.00 86.38 414 GLN A C 1
ATOM 3205 O O . GLN A 1 414 ? 23.249 -12.553 -24.070 1.00 86.38 414 GLN A O 1
ATOM 3210 N N . LYS A 1 415 ? 23.713 -10.593 -25.039 1.00 86.31 415 LYS A N 1
ATOM 3211 C CA . LYS A 1 415 ? 22.394 -9.995 -24.772 1.00 86.31 415 LYS A CA 1
ATOM 3212 C C . LYS A 1 415 ? 21.316 -10.360 -25.804 1.00 86.31 415 LYS A C 1
ATOM 3214 O O . LYS A 1 415 ? 20.130 -10.289 -25.498 1.00 86.31 415 LYS A O 1
ATOM 3219 N N . ARG A 1 416 ? 21.709 -10.698 -27.041 1.00 83.62 416 ARG A N 1
ATOM 3220 C CA . ARG A 1 416 ? 20.831 -11.029 -28.184 1.00 83.62 416 ARG A CA 1
ATOM 3221 C C . ARG A 1 416 ? 21.510 -12.075 -29.069 1.00 83.62 416 ARG A C 1
ATOM 3223 O O . ARG A 1 416 ? 22.703 -11.957 -29.319 1.00 83.62 416 ARG A O 1
ATOM 3230 N N . LYS A 1 417 ? 20.736 -13.027 -29.603 1.00 76.88 417 LYS A N 1
ATOM 3231 C CA . LYS A 1 417 ? 21.227 -14.080 -30.514 1.00 76.88 417 LYS A CA 1
ATOM 3232 C C . LYS A 1 417 ? 21.722 -13.544 -31.867 1.00 76.88 417 LYS A C 1
ATOM 3234 O O . LYS A 1 417 ? 22.755 -13.974 -32.357 1.00 76.88 417 LYS A O 1
ATOM 3239 N N . ASN A 1 418 ? 21.009 -12.571 -32.444 1.00 79.12 418 ASN A N 1
ATOM 3240 C CA . ASN A 1 418 ? 21.337 -11.963 -33.742 1.00 79.12 418 ASN A CA 1
ATOM 3241 C C . ASN A 1 418 ? 21.692 -10.476 -33.574 1.00 79.12 418 ASN A C 1
ATOM 3243 O O . ASN A 1 418 ? 20.921 -9.591 -33.969 1.00 79.12 418 ASN A O 1
ATOM 3247 N N . GLU A 1 419 ? 22.834 -10.179 -32.951 1.00 81.94 419 GLU A N 1
ATOM 3248 C CA . GLU A 1 419 ? 23.306 -8.798 -32.827 1.00 81.94 419 GLU A CA 1
ATOM 3249 C C . GLU A 1 419 ? 23.951 -8.326 -34.138 1.00 81.94 419 GLU A C 1
ATOM 3251 O O . GLU A 1 419 ? 24.931 -8.890 -34.612 1.00 81.94 419 GLU A O 1
ATOM 3256 N N . ARG A 1 420 ? 23.386 -7.277 -34.746 1.00 86.00 420 ARG A N 1
ATOM 3257 C CA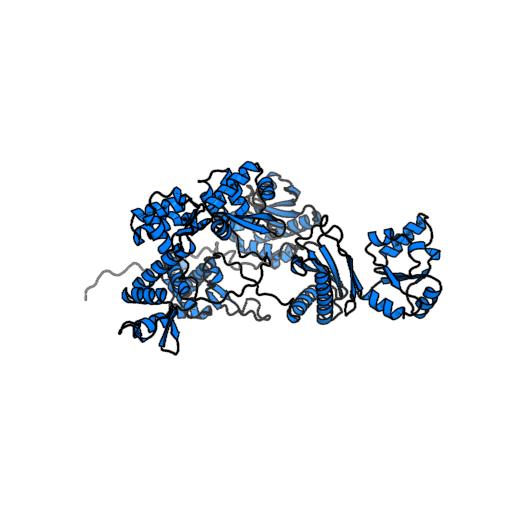 . ARG A 1 420 ? 23.873 -6.715 -36.014 1.00 86.00 420 ARG A CA 1
ATOM 3258 C C . ARG A 1 420 ? 24.760 -5.509 -35.733 1.00 86.00 420 ARG A C 1
ATOM 3260 O O . ARG A 1 420 ? 24.246 -4.394 -35.624 1.00 86.00 420 ARG A O 1
ATOM 3267 N N . VAL A 1 421 ? 26.065 -5.729 -35.607 1.00 87.44 421 VAL A N 1
ATOM 3268 C CA . VAL A 1 421 ? 27.065 -4.659 -35.457 1.00 87.44 421 VAL A CA 1
ATOM 3269 C C . VAL A 1 421 ? 27.745 -4.414 -36.804 1.00 87.44 421 VAL A C 1
ATOM 3271 O O . VAL A 1 421 ? 28.162 -5.373 -37.446 1.00 87.44 421 VAL A O 1
ATOM 3274 N N . LEU A 1 422 ? 27.823 -3.151 -37.234 1.00 87.44 422 LEU A N 1
ATOM 3275 C CA . LEU A 1 422 ? 28.443 -2.731 -38.498 1.00 87.44 422 LEU A CA 1
ATOM 3276 C C . LEU A 1 422 ? 29.770 -2.017 -38.242 1.00 87.44 422 LEU A C 1
ATOM 3278 O O . LEU A 1 422 ? 29.818 -1.120 -37.403 1.00 87.44 422 LEU A O 1
ATOM 3282 N N . VAL A 1 423 ? 30.808 -2.345 -39.006 1.00 87.44 423 VAL A N 1
ATOM 3283 C CA . VAL A 1 423 ? 32.082 -1.620 -38.995 1.00 87.44 423 VAL A CA 1
ATOM 3284 C C . VAL A 1 423 ? 32.085 -0.596 -40.132 1.00 87.44 423 VAL A C 1
ATOM 3286 O O . VAL A 1 423 ? 31.733 -0.916 -41.264 1.00 87.44 423 VAL A O 1
ATOM 3289 N N . VAL A 1 424 ? 32.438 0.654 -39.835 1.00 86.25 424 VAL A N 1
ATOM 3290 C CA . VAL A 1 424 ? 32.542 1.734 -40.824 1.00 86.25 424 VAL A CA 1
ATOM 3291 C C . VAL A 1 424 ? 33.901 2.404 -40.675 1.00 86.25 424 VAL A C 1
ATOM 3293 O O . VAL A 1 424 ? 34.226 2.875 -39.587 1.00 86.25 424 VAL A O 1
ATOM 3296 N N . GLY A 1 425 ? 34.705 2.457 -41.735 1.00 85.81 425 GLY A N 1
ATOM 3297 C CA . GLY A 1 425 ? 36.076 2.948 -41.603 1.00 85.81 425 GLY A CA 1
ATOM 3298 C C . GLY A 1 425 ? 36.816 3.237 -42.900 1.00 85.81 425 GLY A C 1
ATOM 3299 O O . GLY A 1 425 ? 36.247 3.233 -43.992 1.00 85.81 425 GLY A O 1
ATOM 3300 N N . ASP A 1 426 ? 38.112 3.495 -42.730 1.00 84.12 426 ASP A N 1
ATOM 3301 C CA . ASP A 1 426 ? 39.102 3.630 -43.799 1.00 84.12 426 ASP A CA 1
ATOM 3302 C C . ASP A 1 426 ? 39.544 2.253 -44.328 1.00 84.12 426 ASP A C 1
ATOM 3304 O O . ASP A 1 426 ? 39.296 1.229 -43.691 1.00 84.12 426 ASP A O 1
ATOM 3308 N N . LYS A 1 427 ? 40.303 2.235 -45.433 1.00 82.00 427 LYS A N 1
ATOM 3309 C CA . LYS A 1 427 ? 40.848 1.013 -46.064 1.00 82.00 427 LYS A CA 1
ATOM 3310 C C . LYS A 1 427 ? 41.614 0.089 -45.104 1.00 82.00 427 LYS A C 1
ATOM 3312 O O . LYS A 1 427 ? 41.526 -1.123 -45.207 1.00 82.00 427 LYS A O 1
ATOM 3317 N N . LYS A 1 428 ? 42.308 0.642 -44.104 1.00 82.25 428 LYS A N 1
ATOM 3318 C CA . LYS A 1 428 ? 43.000 -0.168 -43.080 1.00 82.25 428 LYS A CA 1
ATOM 3319 C C . LYS A 1 428 ? 42.036 -1.010 -42.235 1.00 82.25 428 LYS A C 1
ATOM 3321 O O . LYS A 1 428 ? 42.374 -2.101 -41.799 1.00 82.25 428 LYS A O 1
ATOM 3326 N N . LEU A 1 429 ? 40.845 -0.478 -41.962 1.00 81.69 429 LEU A N 1
ATOM 3327 C CA . LEU A 1 429 ? 39.814 -1.173 -41.193 1.00 81.69 429 LEU A CA 1
ATOM 3328 C C . LEU A 1 429 ? 39.034 -2.162 -42.067 1.00 81.69 429 LEU A C 1
ATOM 3330 O O . LEU A 1 429 ? 38.484 -3.120 -41.538 1.00 81.69 429 LEU A O 1
ATOM 3334 N N . GLU A 1 430 ? 39.018 -1.938 -43.382 1.00 83.94 430 GLU A N 1
ATOM 3335 C CA . GLU A 1 430 ? 38.474 -2.862 -44.378 1.00 83.94 430 GLU A CA 1
ATOM 3336 C C . GLU A 1 430 ? 39.255 -4.176 -44.401 1.00 83.94 430 GLU A C 1
ATOM 3338 O O . GLU A 1 430 ? 38.645 -5.232 -44.275 1.00 83.94 430 GLU A O 1
ATOM 3343 N N . GLU A 1 431 ? 40.589 -4.110 -44.459 1.00 84.25 431 GLU A N 1
ATOM 3344 C CA . GLU A 1 431 ? 41.472 -5.286 -44.413 1.00 84.25 431 GLU A CA 1
ATOM 3345 C C . GLU A 1 431 ? 41.264 -6.079 -43.111 1.00 84.25 431 GLU A C 1
ATOM 3347 O O . GLU A 1 431 ? 40.933 -7.263 -43.144 1.00 84.25 431 GLU A O 1
ATOM 3352 N N . MET A 1 432 ? 41.295 -5.400 -41.956 1.00 82.50 432 MET A N 1
ATOM 3353 C CA . MET A 1 432 ? 41.048 -6.037 -40.652 1.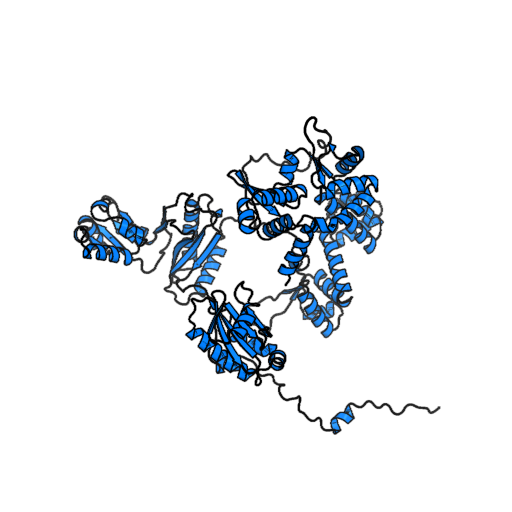00 82.50 432 MET A CA 1
ATOM 3354 C C . MET A 1 432 ? 39.637 -6.634 -40.515 1.00 82.50 432 MET A C 1
ATOM 3356 O O . MET A 1 432 ? 39.444 -7.635 -39.822 1.00 82.50 432 MET A O 1
ATOM 3360 N N . ALA A 1 433 ? 38.624 -6.007 -41.120 1.00 84.31 433 ALA A N 1
ATOM 3361 C CA . ALA A 1 433 ? 37.254 -6.509 -41.092 1.00 84.31 433 ALA A CA 1
ATOM 3362 C C . ALA A 1 433 ? 37.062 -7.696 -42.044 1.00 84.31 433 ALA A C 1
ATOM 3364 O O . ALA A 1 433 ? 36.337 -8.626 -41.689 1.00 84.31 433 ALA A O 1
ATOM 3365 N N . ALA A 1 434 ? 37.720 -7.685 -43.206 1.00 85.94 434 ALA A N 1
ATOM 3366 C CA . ALA A 1 434 ? 37.718 -8.785 -44.163 1.00 85.94 434 ALA A CA 1
ATOM 3367 C C . ALA A 1 434 ? 38.380 -10.034 -43.567 1.00 85.94 434 ALA A C 1
ATOM 3369 O O . ALA A 1 434 ? 37.776 -11.107 -43.601 1.00 85.94 434 ALA A O 1
ATOM 3370 N N . ASP A 1 435 ? 39.533 -9.873 -42.912 1.00 85.12 435 ASP A N 1
ATOM 3371 C CA . ASP A 1 435 ? 40.232 -10.956 -42.207 1.00 85.12 435 ASP A CA 1
ATOM 3372 C C . ASP A 1 435 ? 39.378 -11.564 -41.081 1.00 85.12 435 ASP A C 1
ATOM 3374 O O . ASP A 1 435 ? 39.414 -12.768 -40.821 1.00 85.12 435 ASP A O 1
ATOM 3378 N N . ALA A 1 436 ? 38.567 -10.737 -40.415 1.00 82.19 436 ALA A N 1
ATOM 3379 C CA . ALA A 1 436 ? 37.671 -11.160 -39.341 1.00 82.19 436 ALA A CA 1
ATOM 3380 C C . ALA A 1 436 ? 36.277 -11.623 -39.821 1.00 82.19 436 ALA A C 1
ATOM 3382 O O . ALA A 1 436 ? 35.475 -12.068 -38.995 1.00 82.19 436 ALA A O 1
ATOM 3383 N N . GLY A 1 437 ? 35.962 -11.510 -41.118 1.00 83.88 437 GLY A N 1
ATOM 3384 C CA . GLY A 1 437 ? 34.645 -11.833 -41.681 1.00 83.88 437 GLY A CA 1
ATOM 3385 C C . GLY A 1 437 ? 33.502 -10.931 -41.185 1.00 83.88 437 GLY A C 1
ATOM 3386 O O . GLY A 1 437 ? 32.361 -11.382 -41.070 1.00 83.88 437 GLY A O 1
ATOM 3387 N N . LEU A 1 438 ? 33.792 -9.671 -40.843 1.00 86.06 438 LEU A N 1
ATOM 3388 C CA . LEU A 1 438 ? 32.833 -8.720 -40.270 1.00 86.06 438 LEU A CA 1
ATOM 3389 C C . LEU A 1 438 ? 32.200 -7.817 -41.347 1.00 86.06 438 LEU A C 1
ATOM 3391 O O . LEU A 1 438 ? 32.859 -7.449 -42.317 1.00 86.06 438 LEU A O 1
ATOM 3395 N N . PRO A 1 439 ? 30.930 -7.392 -41.183 1.00 84.44 439 PRO A N 1
ATOM 3396 C CA . PRO A 1 439 ? 30.281 -6.495 -42.136 1.00 84.44 439 PRO A CA 1
ATOM 3397 C C . PRO A 1 439 ? 30.930 -5.102 -42.102 1.00 84.44 439 PRO A C 1
ATOM 3399 O O . PRO A 1 439 ? 30.923 -4.434 -41.062 1.00 84.44 439 PRO A O 1
ATOM 3402 N N . PHE A 1 440 ? 31.441 -4.660 -43.252 1.00 86.44 440 PHE A N 1
ATOM 3403 C CA . PHE A 1 440 ? 32.167 -3.402 -43.422 1.00 86.44 440 PHE A CA 1
ATOM 3404 C C . PHE A 1 440 ? 31.494 -2.473 -44.445 1.00 86.44 440 PHE A C 1
ATOM 3406 O O . PHE A 1 440 ? 30.912 -2.936 -45.425 1.00 86.44 440 PHE A O 1
ATOM 3413 N N . VAL A 1 441 ? 31.569 -1.159 -44.209 1.00 86.44 441 VAL A N 1
ATOM 3414 C CA . VAL A 1 441 ? 31.196 -0.101 -45.163 1.00 86.44 441 VAL A CA 1
ATOM 3415 C C . VAL A 1 441 ? 32.281 0.980 -45.162 1.00 86.44 441 VAL A C 1
ATOM 3417 O O . VAL A 1 441 ? 32.646 1.495 -44.103 1.00 86.44 441 VAL A O 1
ATOM 3420 N N . SER A 1 442 ? 32.761 1.366 -46.343 1.00 84.38 442 SER A N 1
ATOM 3421 C CA . SER A 1 442 ? 33.794 2.398 -46.498 1.00 84.38 442 SER A CA 1
ATOM 3422 C C . SER A 1 442 ? 33.255 3.810 -46.216 1.00 84.38 442 SER A C 1
ATOM 3424 O O . SER A 1 442 ? 32.069 4.098 -46.410 1.00 84.38 442 SER A O 1
ATOM 3426 N N . PHE A 1 443 ? 34.109 4.744 -45.776 1.00 82.38 443 PHE A N 1
ATOM 3427 C CA . PHE A 1 443 ? 33.679 6.142 -45.620 1.00 82.38 443 PHE A CA 1
ATOM 3428 C C . PHE A 1 443 ? 33.257 6.787 -46.947 1.00 82.38 443 PHE A C 1
ATOM 3430 O O . PHE A 1 443 ? 32.298 7.565 -46.962 1.00 82.38 443 PHE A O 1
ATOM 3437 N N . ASP A 1 444 ? 33.910 6.442 -48.055 1.00 78.75 444 ASP A N 1
ATOM 3438 C CA . ASP A 1 444 ? 33.672 7.047 -49.369 1.00 78.75 444 ASP A CA 1
ATOM 3439 C C . ASP A 1 444 ? 32.248 6.795 -49.875 1.00 78.75 444 ASP A C 1
ATOM 3441 O O . ASP A 1 444 ? 31.573 7.725 -50.328 1.00 78.75 444 ASP A O 1
ATOM 3445 N N . GLU A 1 445 ? 31.720 5.585 -49.677 1.00 74.75 445 GLU A N 1
ATOM 3446 C CA . GLU A 1 445 ? 30.341 5.233 -50.038 1.00 74.75 445 GLU A CA 1
ATOM 3447 C C . GLU A 1 445 ? 29.301 6.082 -49.308 1.00 74.75 445 GLU A C 1
ATOM 3449 O O . GLU A 1 445 ? 28.213 6.362 -49.829 1.00 74.75 445 GLU A O 1
ATOM 3454 N N . VAL A 1 446 ? 29.639 6.535 -48.100 1.00 72.31 446 VAL A N 1
ATOM 3455 C CA . VAL A 1 446 ? 28.696 7.235 -47.239 1.00 72.31 446 VAL A CA 1
ATOM 3456 C C . VAL A 1 446 ? 28.919 8.747 -47.185 1.00 72.31 446 VAL A C 1
ATOM 3458 O O . VAL A 1 446 ? 28.075 9.491 -46.672 1.00 72.31 446 VAL A O 1
ATOM 3461 N N . THR A 1 447 ? 29.991 9.260 -47.780 1.00 70.75 447 THR A N 1
ATOM 3462 C CA . THR A 1 447 ? 30.210 10.706 -47.919 1.00 70.75 447 THR A CA 1
ATOM 3463 C C . THR A 1 447 ? 29.204 11.347 -48.881 1.00 70.75 447 THR A C 1
ATOM 3465 O O . THR A 1 447 ? 28.923 10.838 -49.965 1.00 70.75 447 THR A O 1
ATOM 3468 N N . GLY A 1 448 ? 28.618 12.486 -48.489 1.00 68.94 448 GLY A N 1
ATOM 3469 C CA . GLY A 1 448 ? 27.694 13.269 -49.325 1.00 68.94 448 GLY A CA 1
ATOM 3470 C C . GLY A 1 448 ? 26.331 13.580 -48.687 1.00 68.94 448 GLY A C 1
ATOM 3471 O O . GLY A 1 448 ? 25.916 12.964 -47.698 1.00 68.94 448 GLY A O 1
ATOM 3472 N N . LYS A 1 449 ? 25.638 14.579 -49.263 1.00 65.88 449 LYS A N 1
ATOM 3473 C CA . LYS A 1 449 ? 24.376 15.164 -48.752 1.00 65.88 449 LYS A CA 1
ATOM 3474 C C . LYS A 1 449 ? 23.149 14.948 -49.660 1.00 65.88 449 LYS A C 1
ATOM 3476 O O . LYS A 1 449 ? 22.072 15.458 -49.336 1.00 65.88 449 LYS A O 1
ATOM 3481 N N . THR A 1 450 ? 23.284 14.178 -50.740 1.00 77.50 450 THR A N 1
ATOM 3482 C CA . THR A 1 450 ? 22.203 13.830 -51.683 1.00 77.50 450 THR A CA 1
ATOM 3483 C C . THR A 1 450 ? 21.048 13.097 -50.986 1.00 77.50 450 THR A C 1
ATOM 3485 O O . THR A 1 450 ? 21.246 12.435 -49.961 1.00 77.50 450 THR A O 1
ATOM 3488 N N . LYS A 1 451 ? 19.828 13.200 -51.532 1.00 74.81 451 LYS A N 1
ATOM 3489 C CA . LYS A 1 451 ? 18.608 12.589 -50.970 1.00 74.81 451 LYS A CA 1
ATOM 3490 C C . LYS A 1 451 ? 18.750 11.068 -50.791 1.00 74.81 451 LYS A C 1
ATOM 3492 O O . LYS A 1 451 ? 18.384 10.562 -49.730 1.00 74.81 451 LYS A O 1
ATOM 3497 N N . ASP A 1 452 ? 19.392 10.385 -51.738 1.00 75.19 452 ASP A N 1
ATOM 3498 C CA . ASP A 1 452 ? 19.597 8.927 -51.707 1.00 75.19 452 ASP A CA 1
ATOM 3499 C C . ASP A 1 452 ? 20.670 8.497 -50.704 1.00 75.19 452 ASP A C 1
ATOM 3501 O O . ASP A 1 452 ? 20.495 7.552 -49.938 1.00 75.19 452 ASP A O 1
ATOM 3505 N N . LYS A 1 453 ? 21.755 9.267 -50.584 1.00 74.44 453 LYS A N 1
ATOM 3506 C CA . LYS A 1 453 ? 22.767 9.025 -49.546 1.00 74.44 453 LYS A CA 1
ATOM 3507 C C . LYS A 1 453 ? 22.191 9.245 -48.141 1.00 74.44 453 LYS A C 1
ATOM 3509 O O . LYS A 1 453 ? 22.489 8.495 -47.213 1.00 74.44 453 LYS A O 1
ATOM 3514 N N . LYS A 1 454 ? 21.283 10.214 -47.969 1.00 74.25 454 LYS A N 1
ATOM 3515 C CA . LYS A 1 454 ? 20.553 10.419 -46.704 1.00 74.25 454 LYS A CA 1
ATOM 3516 C C . LYS A 1 454 ? 19.592 9.270 -46.379 1.00 74.25 454 LYS A C 1
ATOM 3518 O O . LYS A 1 454 ? 19.440 8.941 -45.201 1.00 74.25 454 LYS A O 1
ATOM 3523 N N . THR A 1 455 ? 18.930 8.660 -47.363 1.00 77.12 455 THR A N 1
ATOM 3524 C CA . THR A 1 455 ? 18.073 7.483 -47.124 1.00 77.12 455 THR A CA 1
ATOM 3525 C C . THR A 1 455 ? 18.907 6.237 -46.831 1.00 77.12 455 THR A C 1
ATOM 3527 O O . THR A 1 455 ? 18.559 5.506 -45.906 1.00 77.12 455 THR A O 1
ATOM 3530 N N . MET A 1 456 ? 20.047 6.052 -47.501 1.00 79.31 456 MET A N 1
ATOM 3531 C CA . MET A 1 456 ? 21.029 4.995 -47.207 1.00 79.31 456 MET A CA 1
ATOM 3532 C C . MET A 1 456 ? 21.539 5.078 -45.761 1.00 79.31 456 MET A C 1
ATOM 3534 O O . MET A 1 456 ? 21.414 4.110 -45.013 1.00 79.31 456 MET A O 1
ATOM 3538 N N . LYS A 1 457 ? 21.979 6.261 -45.302 1.00 76.69 457 LYS A N 1
ATOM 3539 C CA . LYS A 1 457 ? 22.392 6.500 -43.901 1.00 76.69 457 LYS A CA 1
ATOM 3540 C C . LYS A 1 457 ? 21.299 6.129 -42.891 1.00 76.69 457 LYS A C 1
ATOM 3542 O O . LYS A 1 457 ? 21.571 5.503 -41.869 1.00 76.69 457 LYS A O 1
ATOM 3547 N N . LYS A 1 458 ? 20.039 6.476 -43.187 1.00 76.44 458 LYS A N 1
ATOM 3548 C CA . LYS A 1 458 ? 18.882 6.107 -42.349 1.00 76.44 458 LYS A CA 1
ATOM 3549 C C . LYS A 1 458 ? 18.619 4.598 -42.348 1.00 76.44 458 LYS A C 1
ATOM 3551 O O . LYS A 1 458 ? 18.284 4.061 -41.295 1.00 76.44 458 LYS A O 1
ATOM 3556 N N . LYS A 1 459 ? 18.756 3.926 -43.498 1.00 81.44 459 LYS A N 1
ATOM 3557 C CA . LYS A 1 459 ? 18.596 2.469 -43.627 1.00 81.44 459 LYS A CA 1
ATOM 3558 C C . LYS A 1 459 ? 19.686 1.722 -42.854 1.00 81.44 459 LYS A C 1
ATOM 3560 O O . LYS A 1 459 ? 19.358 0.802 -42.112 1.00 81.44 459 LYS A O 1
ATOM 3565 N N . LEU A 1 460 ? 20.943 2.163 -42.948 1.00 79.81 460 LEU A N 1
ATOM 3566 C CA . LEU A 1 460 ? 22.063 1.586 -42.197 1.00 79.81 460 LEU A CA 1
ATOM 3567 C C . LEU A 1 460 ? 21.854 1.702 -40.683 1.00 79.81 460 LEU A C 1
ATOM 3569 O O . LEU A 1 460 ? 21.991 0.703 -39.982 1.00 79.81 460 LEU A O 1
ATOM 3573 N N . ALA A 1 461 ? 21.432 2.873 -40.194 1.00 75.94 461 ALA A N 1
ATOM 3574 C CA . ALA A 1 461 ? 21.122 3.077 -38.777 1.00 75.94 461 ALA A CA 1
ATOM 3575 C C . ALA A 1 461 ? 19.918 2.245 -38.292 1.00 75.94 461 ALA A C 1
ATOM 3577 O O . ALA A 1 461 ? 19.876 1.845 -37.136 1.00 75.94 461 ALA A O 1
ATOM 3578 N N . ALA A 1 462 ? 18.926 1.989 -39.152 1.00 78.75 462 ALA A N 1
ATOM 3579 C CA . ALA A 1 462 ? 17.756 1.185 -38.795 1.00 78.75 462 ALA A CA 1
ATOM 3580 C C . ALA A 1 462 ? 18.031 -0.329 -38.822 1.00 78.75 462 ALA A C 1
ATOM 3582 O O . ALA A 1 462 ? 17.417 -1.075 -38.062 1.00 78.75 462 ALA A O 1
ATOM 3583 N N . LYS A 1 463 ? 18.925 -0.786 -39.708 1.00 82.69 463 LYS A N 1
ATOM 3584 C CA . LYS A 1 463 ? 19.261 -2.207 -39.869 1.00 82.69 463 LYS A CA 1
ATOM 3585 C C . LYS A 1 463 ? 20.242 -2.702 -38.803 1.00 82.69 463 LYS A C 1
ATOM 3587 O O . LYS A 1 463 ? 20.175 -3.871 -38.453 1.00 82.69 463 LYS A O 1
ATOM 3592 N N . HIS A 1 464 ? 21.129 -1.856 -38.287 1.00 84.81 464 HIS A N 1
ATOM 3593 C CA . HIS A 1 464 ? 22.175 -2.271 -37.345 1.00 84.81 464 HIS A CA 1
ATOM 3594 C C . HIS A 1 464 ? 21.890 -1.764 -35.929 1.00 84.81 464 HIS A C 1
ATOM 3596 O O . HIS A 1 464 ? 21.357 -0.670 -35.748 1.00 84.81 464 HIS A O 1
ATOM 3602 N N . HIS A 1 465 ? 22.235 -2.571 -34.926 1.00 82.94 465 HIS A N 1
ATOM 3603 C CA . HIS A 1 465 ? 22.040 -2.251 -33.511 1.00 82.94 465 HIS A CA 1
ATOM 3604 C C . HIS A 1 465 ? 23.203 -1.435 -32.938 1.00 82.94 465 HIS A C 1
ATOM 3606 O O . HIS A 1 465 ? 22.966 -0.603 -32.069 1.00 82.94 465 HIS A O 1
ATOM 3612 N N . ALA A 1 466 ? 24.426 -1.611 -33.448 1.00 86.25 466 ALA A N 1
ATOM 3613 C CA . ALA A 1 466 ? 25.601 -0.826 -33.068 1.00 86.25 466 ALA A CA 1
ATOM 3614 C C . ALA A 1 466 ? 26.525 -0.589 -34.270 1.00 86.25 466 ALA A C 1
ATOM 3616 O O . ALA A 1 466 ? 26.484 -1.335 -35.251 1.00 86.25 466 ALA A O 1
ATOM 3617 N N . ILE A 1 467 ? 27.343 0.461 -34.190 1.00 86.62 467 ILE A N 1
ATOM 3618 C CA . ILE A 1 467 ? 28.329 0.809 -35.219 1.00 86.62 467 ILE A CA 1
ATOM 3619 C C . ILE A 1 467 ? 29.704 0.971 -34.580 1.00 86.62 467 ILE A C 1
ATOM 3621 O O . ILE A 1 467 ? 29.835 1.635 -33.556 1.00 86.62 467 ILE A O 1
ATOM 3625 N N . ILE A 1 468 ? 30.725 0.392 -35.195 1.00 88.00 468 ILE A N 1
ATOM 3626 C CA . ILE A 1 468 ? 32.131 0.567 -34.830 1.00 88.00 468 ILE A CA 1
ATOM 3627 C C . ILE A 1 468 ? 32.775 1.462 -35.885 1.00 88.00 468 ILE A C 1
ATOM 3629 O O . ILE A 1 468 ? 32.556 1.258 -37.075 1.00 88.00 468 ILE A O 1
ATOM 3633 N N . THR A 1 469 ? 33.529 2.472 -35.461 1.00 86.81 469 THR A N 1
ATOM 3634 C CA . THR A 1 469 ? 34.156 3.441 -36.370 1.00 86.81 469 THR A CA 1
ATOM 3635 C C . THR A 1 469 ? 35.469 3.985 -35.820 1.00 86.81 469 THR A C 1
ATOM 3637 O O . THR A 1 469 ? 35.744 3.853 -34.635 1.00 86.81 469 THR A O 1
ATOM 3640 N N . THR A 1 470 ? 36.272 4.648 -36.653 1.00 84.12 470 THR A N 1
ATOM 3641 C CA . THR A 1 470 ? 37.465 5.402 -36.226 1.00 84.12 470 THR A CA 1
ATOM 3642 C C . THR A 1 470 ? 37.130 6.854 -35.853 1.00 84.12 470 THR A C 1
ATOM 3644 O O . THR A 1 470 ? 36.036 7.355 -36.129 1.00 84.12 470 THR A O 1
ATOM 3647 N N . SER A 1 471 ? 38.081 7.567 -35.242 1.00 79.75 471 SER A N 1
ATOM 3648 C CA . SER A 1 471 ? 37.953 8.982 -34.839 1.00 79.75 471 SER A CA 1
ATOM 3649 C C . SER A 1 471 ? 37.646 9.944 -36.003 1.00 79.75 471 SER A C 1
ATOM 3651 O O . SER A 1 471 ? 37.080 11.019 -35.787 1.00 79.75 471 SER A O 1
ATOM 3653 N N . ALA A 1 472 ? 37.936 9.543 -37.247 1.00 76.94 472 ALA A N 1
ATOM 3654 C CA . ALA A 1 472 ? 37.632 10.300 -38.463 1.00 76.94 472 ALA A CA 1
ATOM 3655 C C . ALA A 1 472 ? 36.129 10.358 -38.810 1.00 76.94 472 ALA A C 1
ATOM 3657 O O . ALA A 1 472 ? 35.722 11.179 -39.636 1.00 76.94 472 ALA A O 1
ATOM 3658 N N . PHE A 1 473 ? 35.283 9.563 -38.143 1.00 76.25 473 PHE A N 1
ATOM 3659 C CA . PHE A 1 473 ? 33.843 9.441 -38.409 1.00 76.25 473 PHE A CA 1
ATOM 3660 C C . PHE A 1 473 ? 33.104 10.776 -38.563 1.00 76.25 473 PHE A C 1
ATOM 3662 O O . PHE A 1 473 ? 32.264 10.946 -39.450 1.00 76.25 473 PHE A O 1
ATOM 3669 N N . HIS A 1 474 ? 33.436 11.744 -37.707 1.00 75.12 474 HIS A N 1
ATOM 3670 C CA . HIS A 1 474 ? 32.768 13.043 -37.644 1.00 75.12 474 HIS A CA 1
ATOM 3671 C C . HIS A 1 474 ? 32.913 13.878 -38.923 1.00 75.12 474 HIS A C 1
ATOM 3673 O O . HIS A 1 474 ? 32.081 14.751 -39.168 1.00 75.12 474 HIS A O 1
ATOM 3679 N N . LYS A 1 475 ? 33.927 13.606 -39.755 1.00 76.19 475 LYS A N 1
ATOM 3680 C CA . LYS A 1 475 ? 34.135 14.294 -41.039 1.00 76.19 475 LYS A CA 1
ATOM 3681 C C . LYS A 1 475 ? 33.192 13.783 -42.134 1.00 76.19 475 LYS A C 1
ATOM 3683 O O . LYS A 1 475 ? 32.776 14.552 -42.996 1.00 76.19 475 LYS A O 1
ATOM 3688 N N . HIS A 1 476 ? 32.821 12.503 -42.081 1.00 72.75 476 HIS A N 1
ATOM 3689 C CA . HIS A 1 476 ? 32.081 11.815 -43.148 1.00 72.75 476 HIS A CA 1
ATOM 3690 C C . HIS A 1 476 ? 30.583 11.630 -42.816 1.00 72.75 476 HIS A C 1
ATOM 3692 O O . HIS A 1 476 ? 29.734 11.555 -43.717 1.00 72.75 476 HIS A O 1
ATOM 3698 N N . PHE A 1 477 ? 30.225 11.618 -41.525 1.00 71.88 477 PHE A N 1
ATOM 3699 C CA . PHE A 1 477 ? 28.866 11.373 -41.039 1.00 71.88 477 PHE A CA 1
ATOM 3700 C C . PHE A 1 477 ? 28.361 12.404 -40.024 1.00 71.88 477 PHE A C 1
ATOM 3702 O O . PHE A 1 477 ? 28.979 12.688 -39.002 1.00 71.88 477 PHE A O 1
ATOM 3709 N N . GLU A 1 478 ? 27.130 12.870 -40.240 1.00 71.75 478 GLU A N 1
ATOM 3710 C CA . GLU A 1 478 ? 26.409 13.689 -39.266 1.00 71.75 478 GLU A CA 1
ATOM 3711 C C . GLU A 1 478 ? 25.799 12.795 -38.164 1.00 71.75 478 GLU A C 1
ATOM 3713 O O . GLU A 1 478 ? 24.938 11.949 -38.424 1.00 71.75 478 GLU A O 1
ATOM 3718 N N . ILE A 1 479 ? 26.191 13.027 -36.905 1.00 67.31 479 ILE A N 1
ATOM 3719 C CA . ILE A 1 479 ? 25.780 12.255 -35.706 1.00 67.31 479 ILE A CA 1
ATOM 3720 C C . ILE A 1 479 ? 24.245 12.212 -35.527 1.00 67.31 479 ILE A C 1
ATOM 3722 O O . ILE A 1 479 ? 23.674 11.296 -34.924 1.00 67.31 479 ILE A O 1
ATOM 3726 N N . PHE A 1 480 ? 23.548 13.203 -36.080 1.00 69.31 480 PHE A N 1
ATOM 3727 C CA . PHE A 1 480 ? 22.099 13.359 -36.007 1.00 69.31 480 PHE A CA 1
ATOM 3728 C C . PHE A 1 480 ? 21.305 12.127 -36.471 1.00 69.31 480 PHE A C 1
ATOM 3730 O O . PHE A 1 480 ? 20.276 11.798 -35.871 1.00 69.31 480 PHE A O 1
ATOM 3737 N N . PHE A 1 481 ? 21.778 11.422 -37.504 1.00 68.25 481 PHE A N 1
ATOM 3738 C CA . PHE A 1 481 ? 21.076 10.256 -38.052 1.00 68.25 481 PHE A CA 1
ATOM 3739 C C . PHE A 1 481 ? 20.994 9.096 -37.047 1.00 68.25 481 PHE A C 1
ATOM 3741 O O . PHE A 1 481 ? 19.947 8.454 -36.936 1.00 68.25 481 PHE A O 1
ATOM 3748 N N . PHE A 1 482 ? 22.045 8.890 -36.252 1.00 67.12 482 PHE A N 1
ATOM 3749 C CA . PHE A 1 482 ? 22.146 7.790 -35.287 1.00 67.12 482 PHE A CA 1
ATOM 3750 C C . PHE A 1 482 ? 21.443 8.105 -33.962 1.00 67.12 482 PHE A C 1
ATOM 3752 O O . PHE A 1 482 ? 20.720 7.271 -33.409 1.00 67.12 482 PHE A O 1
ATOM 3759 N N . ASN A 1 483 ? 21.523 9.359 -33.504 1.00 64.19 483 ASN A N 1
ATOM 3760 C CA . ASN A 1 483 ? 20.840 9.806 -32.285 1.00 64.19 483 ASN A CA 1
ATOM 3761 C C . ASN A 1 483 ? 19.307 9.656 -32.355 1.00 64.19 483 ASN A C 1
ATOM 3763 O O . ASN A 1 483 ? 18.662 9.370 -31.334 1.00 64.19 483 ASN A O 1
ATOM 3767 N N . ARG A 1 484 ? 18.712 9.804 -33.549 1.00 61.16 484 ARG A N 1
ATOM 3768 C CA . ARG A 1 484 ? 17.267 9.617 -33.771 1.00 61.16 484 ARG A CA 1
ATOM 3769 C C . ARG A 1 484 ? 16.819 8.154 -33.699 1.00 61.16 484 ARG A C 1
ATOM 3771 O O . ARG A 1 484 ? 15.721 7.905 -33.213 1.00 61.16 484 ARG A O 1
ATOM 3778 N N . LYS A 1 485 ? 17.642 7.199 -34.148 1.00 58.38 485 LYS A N 1
ATOM 3779 C CA . LYS A 1 485 ? 17.267 5.774 -34.269 1.00 58.38 485 LYS A CA 1
ATOM 3780 C C . LYS A 1 485 ? 17.777 4.863 -33.147 1.00 58.38 485 LYS A C 1
ATOM 3782 O O . LYS A 1 485 ? 17.444 3.689 -33.152 1.00 58.38 485 LYS A O 1
ATOM 3787 N N . ARG A 1 486 ? 18.446 5.428 -32.131 1.00 63.84 486 ARG A N 1
ATOM 3788 C CA . ARG A 1 486 ? 18.941 4.725 -30.924 1.00 63.84 486 ARG A CA 1
ATOM 3789 C C . ARG A 1 486 ? 20.134 3.786 -31.172 1.00 63.84 486 ARG A C 1
ATOM 3791 O O . ARG A 1 486 ? 20.434 2.987 -30.298 1.00 63.84 486 ARG A O 1
ATOM 3798 N N . THR A 1 487 ? 20.843 3.935 -32.287 1.00 75.25 487 THR A N 1
ATOM 3799 C CA . THR A 1 487 ? 22.042 3.144 -32.608 1.00 75.25 487 THR A CA 1
ATOM 3800 C C . THR A 1 487 ? 23.283 3.786 -31.965 1.00 75.25 487 THR A C 1
ATOM 3802 O O . THR A 1 487 ? 23.658 4.889 -32.379 1.00 75.25 487 THR A O 1
ATOM 3805 N N . PRO A 1 488 ? 23.905 3.193 -30.927 1.00 79.19 488 PRO A N 1
ATOM 3806 C CA . PRO A 1 488 ? 25.196 3.644 -30.415 1.00 79.19 488 PRO A CA 1
ATOM 3807 C C . PRO A 1 488 ? 26.313 3.461 -31.447 1.00 79.19 488 PRO A C 1
ATOM 3809 O O . PRO A 1 488 ? 26.290 2.520 -32.240 1.00 79.19 488 PRO A O 1
ATOM 3812 N N . PHE A 1 489 ? 27.304 4.351 -31.393 1.00 82.00 489 PHE A N 1
ATOM 3813 C CA . PHE A 1 489 ? 28.576 4.171 -32.081 1.00 82.00 489 PHE A CA 1
ATOM 3814 C C . PHE A 1 489 ? 29.704 4.033 -31.056 1.00 82.00 489 PHE A C 1
ATOM 3816 O O . PHE A 1 489 ? 29.638 4.637 -29.980 1.00 82.00 489 PHE A O 1
ATOM 3823 N N . TYR A 1 490 ? 30.713 3.249 -31.412 1.00 85.56 490 TYR A N 1
ATOM 3824 C CA . TYR A 1 490 ? 31.898 2.968 -30.616 1.00 85.56 490 TYR A CA 1
ATOM 3825 C C . TYR A 1 490 ? 33.131 3.319 -31.437 1.00 85.56 490 TYR A C 1
ATOM 3827 O O . TYR A 1 490 ? 33.184 3.022 -32.631 1.00 85.56 490 TYR A O 1
ATOM 3835 N N . ILE A 1 491 ? 34.089 3.993 -30.805 1.00 85.62 491 ILE A N 1
ATOM 3836 C CA . ILE A 1 491 ? 35.331 4.393 -31.460 1.00 85.62 491 ILE A CA 1
ATOM 3837 C C . ILE A 1 491 ? 36.360 3.293 -31.227 1.00 85.62 491 ILE A C 1
ATOM 3839 O O . ILE A 1 491 ? 36.635 2.953 -30.079 1.00 85.62 491 ILE A O 1
ATOM 3843 N N . PHE A 1 492 ? 36.898 2.752 -32.312 1.00 83.75 492 PHE A N 1
ATOM 3844 C CA . PHE A 1 492 ? 37.987 1.787 -32.309 1.00 83.75 492 PHE A CA 1
ATOM 3845 C C . PHE A 1 492 ? 39.301 2.487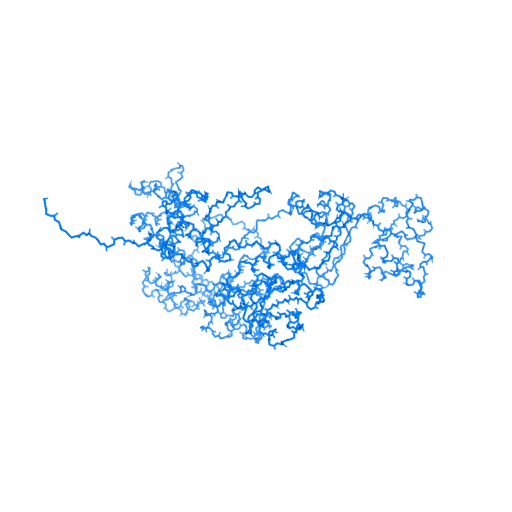 -32.663 1.00 83.75 492 PHE A C 1
ATOM 3847 O O . PHE A 1 492 ? 39.343 3.305 -33.589 1.00 83.75 492 PHE A O 1
ATOM 3854 N N . ASP A 1 493 ? 40.361 2.164 -31.924 1.00 79.62 493 ASP A N 1
ATOM 3855 C CA . ASP A 1 493 ? 41.714 2.625 -32.221 1.00 79.62 493 ASP A CA 1
ATOM 3856 C C . ASP A 1 493 ? 42.437 1.583 -33.082 1.00 79.62 493 ASP A C 1
ATOM 3858 O O . ASP A 1 493 ? 42.729 0.473 -32.640 1.00 79.62 493 ASP A O 1
ATOM 3862 N N . ALA A 1 494 ? 42.708 1.955 -34.333 1.00 68.75 494 ALA A N 1
ATOM 3863 C CA . ALA A 1 494 ? 43.296 1.077 -35.337 1.00 68.75 494 ALA A CA 1
ATOM 3864 C C . ALA A 1 494 ? 44.786 0.771 -35.099 1.00 68.75 494 ALA A C 1
ATOM 3866 O O . ALA A 1 494 ? 45.333 -0.091 -35.778 1.00 68.75 494 ALA A O 1
ATOM 3867 N N . ASN A 1 495 ? 45.452 1.471 -34.173 1.00 69.81 495 ASN A N 1
ATOM 3868 C CA . ASN A 1 495 ? 46.905 1.386 -34.008 1.00 69.81 495 ASN A CA 1
ATOM 3869 C C . ASN A 1 495 ? 47.374 0.324 -32.996 1.00 69.81 495 ASN A C 1
ATOM 3871 O O . ASN A 1 495 ? 48.577 0.094 -32.897 1.00 69.81 495 ASN A O 1
ATOM 3875 N N . GLY A 1 496 ? 46.476 -0.324 -32.243 1.00 64.88 496 GLY A N 1
ATOM 3876 C CA . GLY A 1 496 ? 46.899 -1.277 -31.203 1.00 64.88 496 GLY A CA 1
ATOM 3877 C C . GLY A 1 496 ? 45.839 -2.238 -30.661 1.00 64.88 496 GLY A C 1
ATOM 3878 O O . GLY A 1 496 ? 46.067 -2.833 -29.611 1.00 64.88 496 GLY A O 1
ATOM 3879 N N . GLY A 1 497 ? 44.683 -2.380 -31.319 1.00 71.12 497 GLY A N 1
ATOM 3880 C CA . GLY A 1 497 ? 43.583 -3.229 -30.847 1.00 71.12 497 GLY A CA 1
ATOM 3881 C C . GLY A 1 497 ? 43.251 -4.399 -31.775 1.00 71.12 497 GLY A C 1
ATOM 3882 O O . GLY A 1 497 ? 43.340 -4.281 -32.993 1.00 71.12 497 GLY A O 1
ATOM 3883 N N . ASP A 1 498 ? 42.779 -5.508 -31.200 1.00 82.81 498 ASP A N 1
ATOM 3884 C CA . ASP A 1 498 ? 42.170 -6.613 -31.949 1.00 82.81 498 ASP A CA 1
ATOM 3885 C C . ASP A 1 498 ? 40.703 -6.281 -32.273 1.00 82.81 498 ASP A C 1
ATOM 3887 O O . ASP A 1 498 ? 39.847 -6.261 -31.379 1.00 82.81 498 ASP A O 1
ATOM 3891 N N . LEU A 1 499 ? 40.378 -6.081 -33.556 1.00 83.94 499 LEU A N 1
ATOM 3892 C CA . LEU A 1 499 ? 39.020 -5.717 -33.992 1.00 83.94 499 LEU A CA 1
ATOM 3893 C C . LEU A 1 499 ? 37.966 -6.761 -33.579 1.00 83.94 499 LEU A C 1
ATOM 3895 O O . LEU A 1 499 ? 36.854 -6.404 -33.193 1.00 83.94 499 LEU A O 1
ATOM 3899 N N . LYS A 1 500 ? 38.324 -8.051 -33.602 1.00 86.44 500 LYS A N 1
ATOM 3900 C CA . LYS A 1 500 ? 37.427 -9.158 -33.235 1.00 86.44 500 LYS A CA 1
ATOM 3901 C C . LYS A 1 500 ? 37.025 -9.131 -31.755 1.00 86.44 500 LYS A C 1
ATOM 3903 O O . LYS A 1 500 ? 35.844 -9.256 -31.442 1.00 86.44 500 LYS A O 1
ATOM 3908 N N . LYS A 1 501 ? 37.980 -8.904 -30.845 1.00 87.19 501 LYS A N 1
ATOM 3909 C CA . LYS A 1 501 ? 37.700 -8.805 -29.399 1.00 87.19 501 LYS A CA 1
ATOM 3910 C C . LYS A 1 501 ? 36.832 -7.587 -29.096 1.00 87.19 501 LYS A C 1
ATOM 3912 O O . LYS A 1 501 ? 35.841 -7.692 -28.378 1.00 87.19 501 LYS A O 1
ATOM 3917 N N . PHE A 1 502 ? 37.149 -6.455 -29.726 1.00 88.00 502 PHE A N 1
ATOM 3918 C CA . PHE A 1 502 ? 36.355 -5.238 -29.588 1.00 88.00 502 PHE A CA 1
ATOM 3919 C C . PHE A 1 502 ? 34.921 -5.420 -30.109 1.00 88.00 502 PHE A C 1
ATOM 3921 O O . PHE A 1 502 ? 33.962 -4.955 -29.494 1.00 88.00 502 PHE A O 1
ATOM 3928 N N . TYR A 1 503 ? 34.748 -6.153 -31.212 1.00 88.50 503 TYR A N 1
ATOM 3929 C CA . TYR A 1 503 ? 33.432 -6.504 -31.743 1.00 88.50 503 TYR A CA 1
ATOM 3930 C C . TYR A 1 503 ? 32.596 -7.312 -30.736 1.00 88.50 503 TYR A C 1
ATOM 3932 O O . TYR A 1 503 ? 31.427 -6.992 -30.506 1.00 88.50 503 TYR A O 1
ATOM 3940 N N . GLU A 1 504 ? 33.190 -8.318 -30.088 1.00 87.25 504 GLU A N 1
ATOM 3941 C CA . GLU A 1 504 ? 32.527 -9.153 -29.074 1.00 87.25 504 GLU A CA 1
ATOM 3942 C C . GLU A 1 504 ? 32.175 -8.378 -27.790 1.00 87.25 504 GLU A C 1
ATOM 3944 O O . GLU A 1 504 ? 31.139 -8.625 -27.162 1.00 87.25 504 GLU A O 1
ATOM 3949 N N . GLU A 1 505 ? 32.999 -7.406 -27.395 1.00 87.56 505 GLU A N 1
ATOM 3950 C CA . GLU A 1 505 ? 32.693 -6.484 -26.294 1.00 87.56 505 GLU A CA 1
ATOM 3951 C C . GLU A 1 505 ? 31.528 -5.551 -26.643 1.00 87.56 505 GLU A C 1
ATOM 3953 O O . GLU A 1 505 ? 30.571 -5.415 -25.871 1.00 87.56 505 GLU A O 1
ATOM 3958 N N . VAL A 1 506 ? 31.543 -4.955 -27.839 1.00 88.44 506 VAL A N 1
ATOM 3959 C CA . VAL A 1 506 ? 30.460 -4.090 -28.332 1.00 88.44 506 VAL A CA 1
ATOM 3960 C C . VAL A 1 506 ? 29.146 -4.865 -28.445 1.00 88.44 506 VAL A C 1
ATOM 3962 O O . VAL A 1 506 ? 28.090 -4.354 -28.056 1.00 88.44 506 VAL A O 1
ATOM 3965 N N . ALA A 1 507 ? 29.194 -6.124 -28.886 1.00 87.06 507 ALA A N 1
ATOM 3966 C CA . ALA A 1 507 ? 28.023 -6.993 -28.956 1.00 87.06 507 ALA A CA 1
ATOM 3967 C C . ALA A 1 507 ? 27.365 -7.201 -27.578 1.00 87.06 507 ALA A C 1
ATOM 3969 O O . ALA A 1 507 ? 26.134 -7.225 -27.474 1.00 87.06 507 ALA A O 1
ATOM 3970 N N . ARG A 1 508 ? 28.157 -7.254 -26.500 1.00 90.19 508 ARG A N 1
ATOM 3971 C CA . ARG A 1 508 ? 27.678 -7.372 -25.109 1.00 90.19 508 ARG A CA 1
ATOM 3972 C C . ARG A 1 508 ? 27.371 -6.036 -24.434 1.00 90.19 508 ARG A C 1
ATOM 3974 O O . ARG A 1 508 ? 26.720 -6.006 -23.392 1.00 90.19 508 ARG A O 1
ATOM 3981 N N . THR A 1 509 ? 27.782 -4.922 -25.029 1.00 89.44 509 THR A N 1
ATOM 3982 C CA . THR A 1 509 ? 27.615 -3.602 -24.422 1.00 89.44 509 THR A CA 1
ATOM 3983 C C . THR A 1 509 ? 26.170 -3.112 -24.515 1.00 89.44 509 THR A C 1
ATOM 3985 O O . THR A 1 509 ? 25.543 -3.123 -25.579 1.00 89.44 509 THR A O 1
ATOM 3988 N N . VAL A 1 510 ? 25.640 -2.619 -23.400 1.00 89.38 510 VAL A N 1
ATOM 3989 C CA . VAL A 1 510 ? 24.348 -1.937 -23.295 1.00 89.38 510 VAL A CA 1
ATOM 3990 C C . VAL A 1 510 ? 24.587 -0.459 -23.027 1.00 89.38 510 VAL A C 1
ATOM 3992 O O . VAL A 1 510 ? 25.366 -0.094 -22.150 1.00 89.38 510 VAL A O 1
ATOM 3995 N N . LYS A 1 511 ? 23.885 0.407 -23.764 1.00 87.25 511 LYS A N 1
ATOM 3996 C CA . LYS A 1 511 ? 23.928 1.858 -23.567 1.00 87.25 511 LYS A CA 1
ATOM 3997 C C . LYS A 1 511 ? 22.656 2.353 -22.888 1.00 87.25 511 LYS A C 1
ATOM 3999 O O . LYS A 1 511 ? 21.570 2.308 -23.463 1.00 87.25 511 LYS A O 1
ATOM 4004 N N . PHE A 1 512 ? 22.813 2.894 -21.691 1.00 88.38 512 PHE A N 1
ATOM 4005 C CA . PHE A 1 512 ? 21.774 3.549 -20.916 1.00 88.38 512 PHE A CA 1
ATOM 4006 C C . PHE A 1 512 ? 21.746 5.040 -21.228 1.00 88.38 512 PHE A C 1
ATOM 4008 O O . PHE A 1 512 ? 22.687 5.768 -20.925 1.00 88.38 512 PHE A O 1
ATOM 4015 N N . LYS A 1 513 ? 20.644 5.511 -21.816 1.00 84.81 513 LYS A N 1
ATOM 4016 C CA . LYS A 1 513 ? 20.460 6.929 -22.135 1.00 84.81 513 LYS A CA 1
ATOM 4017 C C . LYS A 1 513 ? 19.085 7.408 -21.713 1.00 84.81 513 LYS A C 1
ATOM 4019 O O . LYS A 1 513 ? 18.078 7.004 -22.299 1.00 84.81 513 LYS A O 1
ATOM 4024 N N . LEU A 1 514 ? 19.047 8.330 -20.756 1.00 83.44 514 LEU A N 1
ATOM 4025 C CA . LEU A 1 514 ? 17.800 8.956 -20.338 1.00 83.44 514 LEU A CA 1
ATOM 4026 C C . LEU A 1 514 ? 17.373 10.018 -21.360 1.00 83.44 514 LEU A C 1
ATOM 4028 O O . LEU A 1 514 ? 18.120 10.951 -21.661 1.00 83.44 514 LEU A O 1
ATOM 4032 N N . ARG A 1 515 ? 16.166 9.875 -21.922 1.00 76.62 515 ARG A N 1
ATOM 4033 C CA . ARG A 1 515 ? 15.641 10.773 -22.968 1.00 76.62 515 ARG A CA 1
ATOM 4034 C C . ARG A 1 515 ? 14.603 11.758 -22.423 1.00 76.62 515 ARG A C 1
ATOM 4036 O O . ARG A 1 515 ? 14.948 12.690 -21.704 1.00 76.62 515 ARG A O 1
ATOM 4043 N N . GLN A 1 516 ? 13.360 11.618 -22.873 1.00 76.31 516 GLN A N 1
ATOM 4044 C CA . GLN A 1 516 ? 12.191 12.414 -22.482 1.00 76.31 516 GLN A CA 1
ATOM 4045 C C . GLN A 1 516 ? 11.164 11.549 -21.740 1.00 76.31 516 GLN A C 1
ATOM 4047 O O . GLN A 1 516 ? 10.046 11.982 -21.505 1.00 76.31 516 GLN A O 1
ATOM 4052 N N . THR A 1 517 ? 11.530 10.317 -21.399 1.00 79.88 517 THR A N 1
ATOM 4053 C CA . THR A 1 517 ? 10.685 9.360 -20.692 1.00 79.88 517 THR A CA 1
ATOM 4054 C C . THR A 1 517 ? 11.410 8.915 -19.435 1.00 79.88 517 THR A C 1
ATOM 4056 O O . THR A 1 517 ? 12.630 8.744 -19.455 1.00 79.88 517 THR A O 1
ATOM 4059 N N . 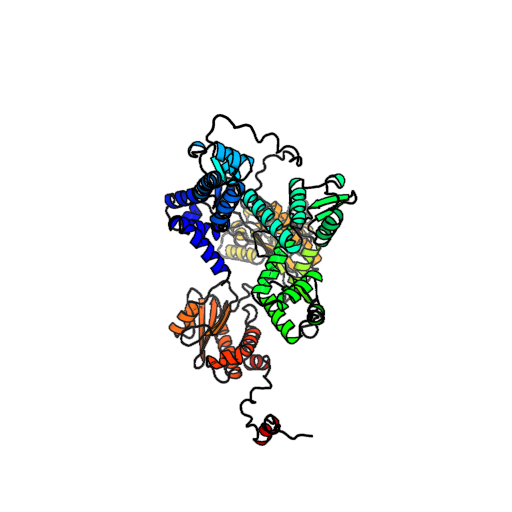ASN A 1 518 ? 10.655 8.680 -18.365 1.00 83.56 518 ASN A N 1
ATOM 4060 C CA . ASN A 1 518 ? 11.178 8.143 -17.104 1.00 83.56 518 ASN A CA 1
ATOM 4061 C C . ASN A 1 518 ? 11.371 6.621 -17.143 1.00 83.56 518 ASN A C 1
ATOM 4063 O O . ASN A 1 518 ? 11.665 6.003 -16.129 1.00 83.56 518 ASN A O 1
ATOM 4067 N N . VAL A 1 519 ? 11.197 6.012 -18.310 1.00 83.19 519 VAL A N 1
ATOM 4068 C CA . VAL A 1 519 ? 11.363 4.581 -18.528 1.00 83.19 519 VAL A CA 1
ATOM 4069 C C . VAL A 1 519 ? 12.664 4.348 -19.277 1.00 83.19 519 VAL A C 1
ATOM 4071 O O . VAL A 1 519 ? 12.915 4.985 -20.307 1.00 83.19 519 VAL A O 1
ATOM 4074 N N . VAL A 1 520 ? 13.464 3.421 -18.765 1.00 86.69 520 VAL A N 1
ATOM 4075 C CA . VAL A 1 520 ? 14.716 2.967 -19.367 1.00 86.69 520 VAL A CA 1
ATOM 4076 C C . VAL A 1 520 ? 14.635 1.458 -19.531 1.00 86.69 520 VAL A C 1
ATOM 4078 O O . VAL A 1 520 ? 14.261 0.766 -18.593 1.00 86.69 520 VAL A O 1
ATOM 4081 N N . SER A 1 521 ? 14.966 0.939 -20.709 1.00 87.75 521 SER A N 1
ATOM 4082 C CA . SER A 1 521 ? 14.941 -0.499 -20.973 1.00 87.75 521 SER A CA 1
ATOM 4083 C C . SER A 1 521 ? 16.252 -0.990 -21.572 1.00 87.75 521 SER A C 1
ATOM 4085 O O . SER A 1 521 ? 16.944 -0.237 -22.264 1.00 87.75 521 SER A O 1
ATOM 4087 N N . PHE A 1 522 ? 16.589 -2.251 -21.307 1.00 89.19 522 PHE A N 1
ATOM 4088 C CA . PHE A 1 522 ? 17.746 -2.921 -21.890 1.00 89.19 522 PHE A CA 1
ATOM 4089 C C . PHE A 1 522 ? 17.508 -4.425 -22.097 1.00 89.19 522 PHE A C 1
ATOM 4091 O O . PHE A 1 522 ? 16.775 -5.036 -21.325 1.00 89.19 522 PHE A O 1
ATOM 4098 N N . PRO A 1 523 ? 18.114 -5.044 -23.126 1.00 89.50 523 PRO A N 1
ATOM 4099 C CA . PRO A 1 523 ? 18.057 -6.492 -23.319 1.00 89.50 523 PRO A CA 1
ATOM 4100 C C . PRO A 1 523 ? 18.975 -7.213 -22.323 1.00 89.50 523 PRO A C 1
ATOM 4102 O O . PRO A 1 523 ? 20.128 -6.811 -22.164 1.00 89.50 523 PRO A O 1
ATOM 4105 N N . ALA A 1 524 ? 18.482 -8.280 -21.693 1.00 87.75 524 ALA A N 1
ATOM 4106 C CA . ALA A 1 524 ? 19.236 -9.073 -20.719 1.00 87.75 524 ALA A CA 1
ATOM 4107 C C . ALA A 1 524 ? 19.714 -10.430 -21.257 1.00 87.75 524 ALA A C 1
ATOM 4109 O O . ALA A 1 524 ? 20.751 -10.917 -20.819 1.00 87.75 524 ALA A O 1
ATOM 4110 N N . GLY A 1 525 ? 19.014 -11.035 -22.218 1.00 87.06 525 GLY A N 1
ATOM 4111 C CA . GLY A 1 525 ? 19.416 -12.323 -22.790 1.00 87.06 525 GLY A CA 1
ATOM 4112 C C . GLY A 1 525 ? 18.333 -12.952 -23.657 1.00 87.06 525 GLY A C 1
ATOM 4113 O O . GLY A 1 525 ? 17.239 -12.409 -23.786 1.00 87.06 525 GLY A O 1
ATOM 4114 N N . THR A 1 526 ? 18.635 -14.096 -24.269 1.00 84.75 526 THR A N 1
ATOM 4115 C CA . THR A 1 526 ? 17.657 -14.903 -25.027 1.00 84.75 526 THR A CA 1
ATOM 4116 C C . THR A 1 526 ? 17.218 -16.087 -24.170 1.00 84.75 526 THR A C 1
ATOM 4118 O O . THR A 1 526 ? 18.016 -16.576 -23.381 1.00 84.75 526 THR A O 1
ATOM 4121 N N . LEU A 1 527 ? 15.989 -16.578 -24.335 1.00 79.06 527 LEU A N 1
ATOM 4122 C CA . LEU A 1 527 ? 15.477 -17.730 -23.569 1.00 79.06 527 LEU A CA 1
ATOM 4123 C C . LEU A 1 527 ? 16.206 -19.057 -23.853 1.00 79.06 527 LEU A C 1
ATOM 4125 O O . LEU A 1 527 ? 16.039 -20.013 -23.105 1.00 79.06 527 LEU A O 1
ATOM 4129 N N . ASP A 1 528 ? 17.009 -19.117 -24.919 1.00 80.56 528 ASP A N 1
ATOM 4130 C CA . ASP A 1 528 ? 17.924 -20.231 -25.195 1.00 80.56 528 ASP A CA 1
ATOM 4131 C C . ASP A 1 528 ? 19.073 -20.326 -24.162 1.00 80.56 528 ASP A C 1
ATOM 4133 O O . ASP A 1 528 ? 19.702 -21.376 -24.044 1.00 80.56 528 ASP A O 1
ATOM 4137 N N . MET A 1 529 ? 19.374 -19.239 -23.441 1.00 82.94 529 MET A N 1
ATOM 4138 C CA . MET A 1 529 ? 20.428 -19.188 -22.421 1.00 82.94 529 MET A CA 1
ATOM 4139 C C . MET A 1 529 ? 19.928 -19.718 -21.078 1.00 82.94 529 MET A C 1
ATOM 4141 O O . MET A 1 529 ? 18.725 -19.743 -20.810 1.00 82.94 529 MET A O 1
ATOM 4145 N N . SER A 1 530 ? 20.851 -20.099 -20.195 1.00 86.50 530 SER A N 1
ATOM 4146 C CA . SER A 1 530 ? 20.463 -20.521 -18.851 1.00 86.50 530 SER A CA 1
ATOM 4147 C C . SER A 1 530 ? 19.904 -19.341 -18.047 1.00 86.50 530 SER A C 1
ATOM 4149 O O . SER A 1 530 ? 20.333 -18.191 -18.178 1.00 86.50 530 SER A O 1
ATOM 4151 N N . THR A 1 531 ? 18.948 -19.615 -17.162 1.00 84.75 531 THR A N 1
ATOM 4152 C CA . THR A 1 531 ? 18.331 -18.577 -16.321 1.00 84.75 531 THR A CA 1
ATOM 4153 C C . THR A 1 531 ? 19.320 -17.935 -15.348 1.00 84.75 531 THR A C 1
ATOM 4155 O O . THR A 1 531 ? 19.118 -16.784 -14.965 1.00 84.75 531 THR A O 1
ATOM 4158 N N . ALA A 1 532 ? 20.408 -18.635 -15.009 1.00 86.25 532 ALA A N 1
ATOM 4159 C CA . ALA A 1 532 ? 21.526 -18.117 -14.220 1.00 86.25 532 ALA A CA 1
ATOM 4160 C C . ALA A 1 532 ? 22.395 -17.114 -15.006 1.00 86.25 532 ALA A C 1
ATOM 4162 O O . ALA A 1 532 ? 22.819 -16.091 -14.475 1.00 86.25 532 ALA A O 1
ATOM 4163 N N . GLU A 1 533 ? 22.631 -17.350 -16.298 1.00 88.44 533 GLU A N 1
ATOM 4164 C CA . GLU A 1 533 ? 23.341 -16.380 -17.148 1.00 88.44 533 GLU A CA 1
ATOM 4165 C C . GLU A 1 533 ? 22.501 -15.112 -17.355 1.00 88.44 533 GLU A C 1
ATOM 4167 O O . GLU A 1 533 ? 23.017 -13.991 -17.311 1.00 88.44 533 GLU A O 1
ATOM 4172 N N . ILE A 1 534 ? 21.184 -15.274 -17.527 1.00 87.31 534 ILE A N 1
ATOM 4173 C CA . ILE A 1 534 ? 20.253 -14.146 -17.650 1.00 87.31 534 ILE A CA 1
ATOM 4174 C C . ILE A 1 534 ? 20.214 -13.347 -16.343 1.00 87.31 534 ILE A C 1
ATOM 4176 O O . ILE A 1 534 ? 20.293 -12.120 -16.388 1.00 87.31 534 ILE A O 1
ATOM 4180 N N . SER A 1 535 ? 20.139 -14.004 -15.180 1.00 88.06 535 SER A N 1
ATOM 4181 C CA . SER A 1 535 ? 20.105 -13.315 -13.883 1.00 88.06 535 SER A CA 1
ATOM 4182 C C . SER A 1 535 ? 21.382 -12.503 -13.630 1.00 88.06 535 SER A C 1
ATOM 4184 O O . SER A 1 535 ? 21.285 -11.349 -13.206 1.00 88.06 535 SER A O 1
ATOM 4186 N N . GLN A 1 536 ? 22.557 -13.034 -13.991 1.00 89.44 536 GLN A N 1
ATOM 4187 C CA . GLN A 1 536 ? 23.836 -12.316 -13.914 1.00 89.44 536 GLN A CA 1
ATOM 4188 C C . GLN A 1 536 ? 23.866 -11.080 -14.824 1.00 89.44 536 GLN A C 1
ATOM 4190 O O . GLN A 1 536 ? 24.300 -10.004 -14.405 1.00 89.44 536 GLN A O 1
ATOM 4195 N N . ASN A 1 537 ? 23.345 -11.189 -16.049 1.00 91.31 537 ASN A N 1
ATOM 4196 C CA . ASN A 1 537 ? 23.218 -10.043 -16.951 1.00 91.31 537 ASN A CA 1
ATOM 4197 C C . ASN A 1 537 ? 22.249 -8.976 -16.408 1.00 91.31 537 ASN A C 1
ATOM 4199 O O . ASN A 1 537 ? 22.537 -7.778 -16.491 1.00 91.31 537 ASN A O 1
ATOM 4203 N N . VAL A 1 538 ? 21.109 -9.387 -15.839 1.00 89.44 538 VAL A N 1
ATOM 4204 C CA . VAL A 1 538 ? 20.141 -8.472 -15.207 1.00 89.44 538 VAL A CA 1
ATOM 4205 C C . VAL A 1 538 ? 20.784 -7.750 -14.025 1.00 89.44 538 VAL A C 1
ATOM 4207 O O . VAL A 1 538 ? 20.648 -6.531 -13.913 1.00 89.44 538 VAL A O 1
ATOM 4210 N N . GLN A 1 539 ? 21.511 -8.476 -13.175 1.00 88.75 539 GLN A N 1
ATOM 4211 C CA . GLN A 1 539 ? 22.206 -7.911 -12.024 1.00 88.75 539 GLN A CA 1
ATOM 4212 C C . GLN A 1 539 ? 23.244 -6.869 -12.458 1.00 88.75 539 GLN A C 1
ATOM 4214 O O . GLN A 1 539 ? 23.159 -5.721 -12.022 1.00 88.75 539 GLN A O 1
ATOM 4219 N N . ALA A 1 540 ? 24.154 -7.227 -13.370 1.00 90.12 540 ALA A N 1
ATOM 4220 C CA . ALA A 1 540 ? 25.190 -6.320 -13.866 1.00 90.12 540 ALA A CA 1
ATOM 4221 C C . ALA A 1 540 ? 24.591 -5.052 -14.506 1.00 90.12 540 ALA A C 1
ATOM 4223 O O . ALA A 1 540 ? 25.065 -3.935 -14.278 1.00 90.12 540 ALA A O 1
ATOM 4224 N N . GLY A 1 541 ? 23.500 -5.204 -15.267 1.00 89.50 541 GLY A N 1
ATOM 4225 C CA . GLY A 1 541 ? 22.780 -4.080 -15.865 1.00 89.50 541 GLY A CA 1
ATOM 4226 C C . GLY A 1 541 ? 22.118 -3.160 -14.832 1.00 89.50 541 GLY A C 1
ATOM 4227 O O . GLY A 1 541 ? 22.191 -1.936 -14.966 1.00 89.50 541 GLY A O 1
ATOM 4228 N N . LEU A 1 542 ? 21.492 -3.721 -13.791 1.00 88.56 542 LEU A N 1
ATOM 4229 C CA . LEU A 1 542 ? 20.826 -2.951 -12.734 1.00 88.56 542 LEU A CA 1
ATOM 4230 C C . LEU A 1 542 ? 21.816 -2.249 -11.801 1.00 88.56 542 LEU A C 1
ATOM 4232 O O . LEU A 1 542 ? 21.608 -1.080 -11.479 1.00 88.56 542 LEU A O 1
ATOM 4236 N N . GLU A 1 543 ? 22.895 -2.921 -11.401 1.00 89.50 543 GLU A N 1
ATOM 4237 C CA . GLU A 1 543 ? 23.947 -2.338 -10.563 1.00 89.50 543 GLU A CA 1
ATOM 4238 C C . GLU A 1 543 ? 24.570 -1.125 -11.248 1.00 89.50 543 GLU A C 1
ATOM 4240 O O . GLU A 1 543 ? 24.624 -0.039 -10.664 1.00 89.50 543 GLU A O 1
ATOM 4245 N N . PHE A 1 544 ? 24.932 -1.266 -12.526 1.00 90.31 544 PHE A N 1
ATOM 4246 C CA . PHE A 1 544 ? 25.437 -0.147 -13.307 1.00 90.31 544 PHE A CA 1
ATOM 4247 C C . PHE A 1 544 ? 24.400 0.968 -13.452 1.00 90.31 544 PHE A C 1
ATOM 4249 O O . PHE A 1 544 ? 24.729 2.137 -13.245 1.00 90.31 544 PHE A O 1
ATOM 4256 N N . LEU A 1 545 ? 23.134 0.644 -13.735 1.00 88.25 545 LEU A N 1
ATOM 4257 C CA . LEU A 1 545 ? 22.079 1.655 -13.812 1.00 88.25 545 LEU A CA 1
ATOM 4258 C C . LEU A 1 545 ? 21.936 2.426 -12.491 1.00 88.25 545 LEU A C 1
ATOM 4260 O O . LEU A 1 545 ? 21.769 3.645 -12.518 1.00 88.25 545 LEU A O 1
ATOM 4264 N N . PHE A 1 546 ? 22.055 1.763 -11.338 1.00 88.12 546 PHE A N 1
ATOM 4265 C CA . PHE A 1 546 ? 22.035 2.439 -10.041 1.00 88.12 546 PHE A CA 1
ATOM 4266 C C . PHE A 1 546 ? 23.209 3.407 -9.874 1.00 88.12 546 PHE A C 1
ATOM 4268 O O . PHE A 1 546 ? 22.997 4.489 -9.330 1.00 88.12 546 PHE A O 1
ATOM 4275 N N . THR A 1 547 ? 24.402 3.101 -10.395 1.00 88.25 547 THR A N 1
ATOM 4276 C CA . THR A 1 547 ? 25.527 4.059 -10.366 1.00 88.25 547 THR A CA 1
ATOM 4277 C C . THR A 1 547 ? 25.261 5.333 -11.175 1.00 88.25 547 THR A C 1
ATOM 4279 O O . THR A 1 547 ? 25.748 6.404 -10.819 1.00 88.25 547 THR A O 1
ATOM 4282 N N . LEU A 1 548 ? 24.438 5.255 -12.228 1.00 86.31 548 LEU A N 1
ATOM 4283 C CA . LEU A 1 548 ? 24.077 6.414 -13.053 1.00 86.31 548 LEU A CA 1
ATOM 4284 C C . LEU A 1 548 ? 22.984 7.288 -12.412 1.00 86.31 548 LEU A C 1
ATOM 4286 O O . LEU A 1 548 ? 22.792 8.447 -12.798 1.00 86.31 548 LEU A O 1
ATOM 4290 N N . LEU A 1 549 ? 22.238 6.750 -11.444 1.00 85.00 549 LEU A N 1
ATOM 4291 C CA . LEU A 1 549 ? 21.125 7.433 -10.792 1.00 85.00 549 LEU A CA 1
ATOM 4292 C C . LEU A 1 549 ? 21.604 8.234 -9.577 1.00 85.00 549 LEU A C 1
ATOM 4294 O O . LEU A 1 549 ? 22.213 7.701 -8.658 1.00 85.00 549 LEU A O 1
ATOM 4298 N N . LYS A 1 550 ? 21.202 9.510 -9.496 1.00 81.50 550 LYS A N 1
ATOM 4299 C CA . LYS A 1 550 ? 21.570 10.425 -8.393 1.00 81.50 550 LYS A CA 1
ATOM 4300 C C . LYS A 1 550 ? 21.300 9.878 -6.980 1.00 81.50 550 LYS A C 1
ATOM 4302 O O . LYS A 1 550 ? 21.993 10.265 -6.048 1.00 81.50 550 LYS A O 1
ATOM 4307 N N . LYS A 1 551 ? 20.267 9.042 -6.807 1.00 82.56 551 LYS A N 1
ATOM 4308 C CA . LYS A 1 551 ? 19.911 8.395 -5.527 1.00 82.56 551 LYS A CA 1
ATOM 4309 C C . LYS A 1 551 ? 19.972 6.861 -5.602 1.00 82.56 551 LYS A C 1
ATOM 4311 O O . LYS A 1 551 ? 19.322 6.180 -4.808 1.00 82.56 551 LYS A O 1
ATOM 4316 N N . GLY A 1 552 ? 20.689 6.313 -6.584 1.00 83.94 552 GLY A N 1
ATOM 4317 C CA . GLY A 1 552 ? 20.783 4.872 -6.806 1.00 83.94 552 GLY A CA 1
ATOM 4318 C C . GLY A 1 552 ? 19.422 4.197 -6.981 1.00 83.94 552 GLY A C 1
ATOM 4319 O O . GLY A 1 552 ? 18.524 4.735 -7.635 1.00 83.94 552 GLY A O 1
ATOM 4320 N N . ALA A 1 553 ? 19.251 3.042 -6.336 1.00 74.38 553 ALA A N 1
ATOM 4321 C CA . ALA A 1 553 ? 18.030 2.237 -6.380 1.00 74.38 553 ALA A CA 1
ATOM 4322 C C . ALA A 1 553 ? 16.767 2.957 -5.865 1.00 74.38 553 ALA A C 1
ATOM 4324 O O . ALA A 1 553 ? 15.660 2.574 -6.229 1.00 74.38 553 ALA A O 1
ATOM 4325 N N . GLN A 1 554 ? 16.888 4.031 -5.070 1.00 75.75 554 GLN A N 1
ATOM 4326 C CA . GLN A 1 554 ? 15.717 4.783 -4.585 1.00 75.75 554 GLN A CA 1
ATOM 4327 C C . GLN A 1 554 ? 14.970 5.515 -5.706 1.00 75.75 554 GLN A C 1
ATOM 4329 O O . GLN A 1 554 ? 13.776 5.791 -5.580 1.00 75.75 554 GLN A O 1
ATOM 4334 N N . ASN A 1 555 ? 15.672 5.829 -6.797 1.00 81.44 555 ASN A N 1
ATOM 4335 C CA . ASN A 1 555 ? 15.070 6.424 -7.986 1.00 81.44 555 ASN A CA 1
ATOM 4336 C C . ASN A 1 555 ? 14.334 5.390 -8.847 1.00 81.44 555 ASN A C 1
ATOM 4338 O O . ASN A 1 555 ? 13.740 5.780 -9.846 1.00 81.44 555 ASN A O 1
ATOM 4342 N N . VAL A 1 556 ? 14.362 4.101 -8.500 1.00 76.56 556 VAL A N 1
ATOM 4343 C CA . VAL A 1 556 ? 13.622 3.059 -9.217 1.00 76.56 556 VAL A CA 1
ATOM 4344 C C . VAL A 1 556 ? 12.281 2.815 -8.541 1.00 76.56 556 VAL A C 1
ATOM 4346 O O . VAL A 1 556 ? 12.189 2.645 -7.325 1.00 76.56 556 VAL A O 1
ATOM 4349 N N . ASP A 1 557 ? 11.226 2.855 -9.344 1.00 71.94 557 ASP A N 1
ATOM 4350 C CA . ASP A 1 557 ? 9.862 2.592 -8.915 1.00 71.94 557 ASP A CA 1
ATOM 4351 C C . ASP A 1 557 ? 9.515 1.114 -9.061 1.00 71.94 557 ASP A C 1
ATOM 4353 O O . ASP A 1 557 ? 9.254 0.425 -8.078 1.00 71.94 557 ASP A O 1
ATOM 4357 N N . THR A 1 558 ? 9.593 0.625 -10.296 1.00 70.00 558 THR A N 1
ATOM 4358 C CA . THR A 1 558 ? 9.242 -0.739 -10.683 1.00 70.00 558 THR A CA 1
ATOM 4359 C C . THR A 1 558 ? 10.212 -1.246 -11.748 1.00 70.00 558 THR A C 1
ATOM 4361 O O . THR A 1 558 ? 10.739 -0.474 -12.555 1.00 70.00 558 THR A O 1
ATOM 4364 N N . ILE A 1 559 ? 10.475 -2.552 -11.722 1.00 77.88 559 ILE A N 1
ATOM 4365 C CA . ILE A 1 559 ? 11.287 -3.258 -12.715 1.00 77.88 559 ILE A CA 1
ATOM 4366 C C . ILE A 1 559 ? 10.400 -4.342 -13.317 1.00 77.88 559 ILE A C 1
ATOM 4368 O O . ILE A 1 559 ? 9.846 -5.163 -12.591 1.00 77.88 559 ILE A O 1
ATOM 4372 N N . PHE A 1 560 ? 10.282 -4.337 -14.636 1.00 77.75 560 PHE A N 1
ATOM 4373 C CA . PHE A 1 560 ? 9.536 -5.315 -15.409 1.00 77.75 560 PHE A CA 1
ATOM 4374 C C . PHE A 1 560 ? 10.504 -6.153 -16.234 1.00 77.75 560 PHE A C 1
ATOM 4376 O O . PHE A 1 560 ? 11.395 -5.613 -16.888 1.00 77.75 560 PHE A O 1
ATOM 4383 N N . LEU A 1 561 ? 10.307 -7.467 -16.228 1.00 80.12 561 LEU A N 1
ATOM 4384 C CA . LEU A 1 561 ? 10.891 -8.358 -17.221 1.00 80.12 561 LEU A CA 1
ATOM 4385 C C . LEU A 1 561 ? 9.856 -8.549 -18.323 1.00 80.12 561 LEU A C 1
ATOM 4387 O O . LEU A 1 561 ? 8.762 -9.051 -18.075 1.00 80.12 561 LEU A O 1
ATOM 4391 N N . LYS A 1 562 ? 10.186 -8.084 -19.521 1.00 74.25 562 LYS A N 1
ATOM 4392 C CA . LYS A 1 562 ? 9.315 -8.075 -20.686 1.00 74.25 562 LYS A CA 1
ATOM 4393 C C . LYS A 1 562 ? 9.868 -9.023 -21.741 1.00 74.25 562 LYS A C 1
ATOM 4395 O O . LYS A 1 562 ? 11.015 -8.895 -22.156 1.00 74.25 562 LYS A O 1
ATOM 4400 N N . THR A 1 563 ? 9.037 -9.933 -22.225 1.00 72.38 563 THR A N 1
ATOM 4401 C CA . THR A 1 563 ? 9.264 -10.613 -23.503 1.00 72.38 563 THR A CA 1
ATOM 4402 C C . THR A 1 563 ? 8.575 -9.818 -24.621 1.00 72.38 563 THR A C 1
ATOM 4404 O O . THR A 1 563 ? 7.632 -9.072 -24.353 1.00 72.38 563 THR A O 1
ATOM 4407 N N . PRO A 1 564 ? 9.046 -9.892 -25.877 1.00 58.16 564 PRO A N 1
ATOM 4408 C CA . PRO A 1 564 ? 8.573 -9.079 -27.001 1.00 58.16 564 PRO A CA 1
ATOM 4409 C C . PRO A 1 564 ? 7.109 -9.289 -27.424 1.00 58.16 564 PRO A C 1
ATOM 4411 O O . PRO A 1 564 ? 6.717 -8.757 -28.459 1.00 58.16 564 PRO A O 1
ATOM 4414 N N . MET A 1 565 ? 6.279 -9.985 -26.645 1.00 48.31 565 MET A N 1
ATOM 4415 C CA . MET A 1 565 ? 4.835 -9.990 -26.868 1.00 48.31 565 MET A CA 1
ATOM 4416 C C . MET A 1 565 ? 4.157 -8.790 -26.181 1.00 48.31 565 MET A C 1
ATOM 4418 O O . MET A 1 565 ? 4.468 -8.403 -25.053 1.00 48.31 565 MET A O 1
ATOM 4422 N N . GLU A 1 566 ? 3.285 -8.159 -26.963 1.00 38.78 566 GLU A N 1
ATOM 4423 C CA . GLU A 1 566 ? 2.602 -6.874 -26.780 1.00 38.78 566 GLU A CA 1
ATOM 4424 C C . GLU A 1 566 ? 1.757 -6.797 -25.490 1.00 38.78 566 GLU A C 1
ATOM 4426 O O . GLU A 1 566 ? 1.157 -7.776 -25.071 1.00 38.78 566 GLU A O 1
ATOM 4431 N N . ILE A 1 567 ? 1.890 -5.713 -24.711 1.00 38.88 567 ILE A N 1
ATOM 4432 C CA . ILE A 1 567 ? 0.885 -4.632 -24.547 1.00 38.88 567 ILE A CA 1
ATOM 4433 C C . ILE A 1 567 ? -0.445 -5.138 -23.957 1.00 38.88 567 ILE A C 1
ATOM 4435 O O . ILE A 1 567 ? -1.212 -5.794 -24.643 1.00 38.88 567 ILE A O 1
ATOM 4439 N N . ASP A 1 568 ? -0.712 -4.742 -22.704 1.00 39.03 568 ASP A N 1
ATOM 4440 C CA . ASP A 1 568 ? -1.989 -4.799 -21.972 1.00 39.03 568 ASP A CA 1
ATOM 4441 C C . ASP A 1 568 ? -2.824 -6.076 -22.177 1.00 39.03 568 ASP A C 1
ATOM 4443 O O . ASP A 1 568 ? -3.615 -6.179 -23.110 1.00 39.03 568 ASP A O 1
ATOM 4447 N N . ILE A 1 569 ? -2.710 -7.012 -21.231 1.00 49.97 569 ILE A N 1
ATOM 4448 C CA . ILE A 1 569 ? -3.329 -8.353 -21.247 1.00 49.97 569 ILE A CA 1
ATOM 4449 C C . ILE A 1 569 ? -4.877 -8.320 -21.181 1.00 49.97 569 ILE A C 1
ATOM 4451 O O . ILE A 1 569 ? -5.515 -9.355 -21.294 1.00 49.97 569 ILE A O 1
ATOM 4455 N N . TYR A 1 570 ? -5.523 -7.161 -21.040 1.00 52.81 570 TYR A N 1
ATOM 4456 C CA . TYR A 1 570 ? -6.989 -7.086 -21.009 1.00 52.81 570 TYR A CA 1
ATOM 4457 C C . TYR A 1 570 ? -7.577 -6.928 -22.419 1.00 52.81 570 TYR A C 1
ATOM 4459 O O . TYR A 1 570 ? -7.583 -5.817 -22.954 1.00 52.81 570 TYR A O 1
ATOM 4467 N N . ASP A 1 571 ? -8.115 -8.002 -22.999 1.00 63.06 571 ASP A N 1
ATOM 4468 C CA . ASP A 1 571 ? -9.038 -7.919 -24.143 1.00 63.06 571 ASP A CA 1
ATOM 4469 C C . ASP A 1 571 ? -10.304 -7.130 -23.757 1.00 63.06 571 ASP A C 1
ATOM 4471 O O . ASP A 1 571 ? -10.852 -6.385 -24.568 1.00 63.06 571 ASP A O 1
ATOM 4475 N N . VAL A 1 572 ? -10.739 -7.263 -22.497 1.00 76.06 572 VAL A N 1
ATOM 4476 C CA . VAL A 1 572 ? -11.996 -6.729 -21.955 1.00 76.06 572 VAL A CA 1
ATOM 4477 C C . VAL A 1 572 ? -11.759 -6.111 -20.570 1.00 76.06 572 VAL A C 1
ATOM 4479 O O . VAL A 1 572 ? -11.112 -6.724 -19.721 1.00 76.06 572 VAL A O 1
ATOM 4482 N N . GLU A 1 573 ? -12.295 -4.912 -20.308 1.00 82.12 573 GLU A N 1
ATOM 4483 C CA . GLU A 1 573 ? -12.226 -4.272 -18.979 1.00 82.12 573 GLU A CA 1
ATOM 4484 C C . GLU A 1 573 ? -13.312 -4.793 -18.023 1.00 82.12 573 GLU A C 1
ATOM 4486 O O . GLU A 1 573 ? -13.093 -4.852 -16.811 1.00 82.12 573 GLU A O 1
ATOM 4491 N N . GLY A 1 574 ? -14.463 -5.218 -18.548 1.00 87.12 574 GLY A N 1
ATOM 4492 C CA . GLY A 1 574 ? -15.478 -5.927 -17.776 1.00 87.12 574 GLY A CA 1
ATOM 4493 C C . GLY A 1 574 ? -16.651 -6.449 -18.604 1.00 87.12 574 GLY A C 1
ATOM 4494 O O . GLY A 1 574 ? -16.850 -6.074 -19.760 1.00 87.12 574 GLY A O 1
ATOM 4495 N N . LEU A 1 575 ? -17.427 -7.331 -17.977 1.00 91.12 575 LEU A N 1
ATOM 4496 C CA . LEU A 1 575 ? -18.640 -7.948 -18.513 1.00 91.12 575 LEU A CA 1
ATOM 4497 C C . LEU A 1 575 ? -19.759 -7.817 -17.475 1.00 91.12 575 LEU A C 1
ATOM 4499 O O . LEU A 1 575 ? -19.534 -8.058 -16.288 1.00 91.12 575 LEU A O 1
ATOM 4503 N N . ALA A 1 576 ? -20.968 -7.484 -17.911 1.00 91.12 576 ALA A N 1
ATOM 4504 C CA . ALA A 1 576 ? -22.151 -7.441 -17.067 1.00 91.12 576 ALA A CA 1
ATOM 4505 C C . ALA A 1 576 ? -23.381 -8.028 -17.754 1.00 91.12 576 ALA A C 1
ATOM 4507 O O . ALA A 1 576 ? -23.497 -8.034 -18.973 1.00 91.12 576 ALA A O 1
ATOM 4508 N N . ILE A 1 577 ? -24.310 -8.504 -16.936 1.00 91.12 577 ILE A N 1
ATOM 4509 C CA . ILE A 1 577 ? -25.666 -8.876 -17.321 1.00 91.12 577 ILE A CA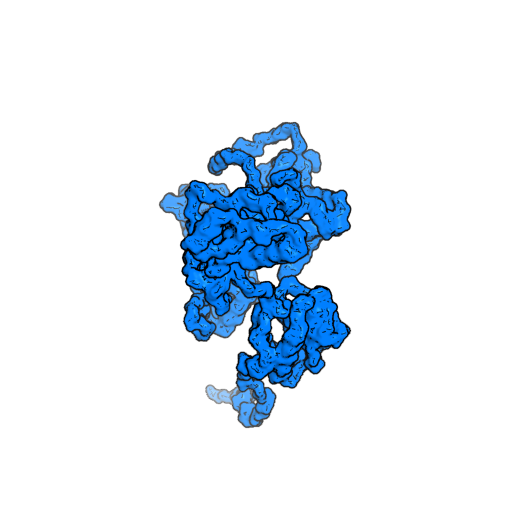 1
ATOM 4510 C C . ILE A 1 577 ? -26.581 -7.955 -16.522 1.00 91.12 577 ILE A C 1
ATOM 4512 O O . ILE A 1 577 ? -26.561 -7.991 -15.289 1.00 91.12 577 ILE A O 1
ATOM 4516 N N . ALA A 1 578 ? -27.344 -7.113 -17.204 1.00 89.56 578 ALA A N 1
ATOM 4517 C CA . ALA A 1 578 ? -28.221 -6.109 -16.614 1.00 89.56 578 ALA A CA 1
ATOM 4518 C C . ALA A 1 578 ? -29.691 -6.357 -16.981 1.00 89.56 578 ALA A C 1
ATOM 4520 O O . ALA A 1 578 ? -29.982 -7.063 -17.944 1.00 89.56 578 ALA A O 1
ATOM 4521 N N . ASP A 1 579 ? -30.610 -5.793 -16.198 1.00 86.88 579 ASP A N 1
ATOM 4522 C CA . ASP A 1 579 ? -32.032 -5.723 -16.551 1.00 86.88 579 ASP A CA 1
ATOM 4523 C C . ASP A 1 579 ? -32.346 -4.529 -17.474 1.00 86.88 579 ASP A C 1
ATOM 4525 O O . ASP A 1 579 ? -31.471 -3.716 -17.780 1.00 86.88 579 ASP A O 1
ATOM 4529 N N . GLU A 1 580 ? -33.606 -4.407 -17.904 1.00 81.06 580 GLU A N 1
ATOM 4530 C CA . GLU A 1 580 ? -34.104 -3.312 -18.758 1.00 81.06 580 GLU A CA 1
ATOM 4531 C C . GLU A 1 580 ? -33.880 -1.906 -18.172 1.00 81.06 580 GLU A C 1
ATOM 4533 O O . GLU A 1 580 ? -33.841 -0.923 -18.908 1.00 81.06 580 GLU A O 1
ATOM 4538 N N . ALA A 1 581 ? -33.695 -1.790 -16.853 1.00 79.69 581 ALA A N 1
ATOM 4539 C CA . ALA A 1 581 ? -33.401 -0.527 -16.179 1.00 79.69 581 ALA A CA 1
ATOM 4540 C C . ALA A 1 581 ? -31.888 -0.232 -16.075 1.00 79.69 581 ALA A C 1
ATOM 4542 O O . ALA A 1 581 ? -31.494 0.794 -15.512 1.00 79.69 581 ALA A O 1
ATOM 4543 N N . GLY A 1 582 ? -31.025 -1.123 -16.578 1.00 77.00 582 GLY A N 1
ATOM 4544 C CA . GLY A 1 582 ? -29.569 -1.019 -16.452 1.00 77.00 582 GLY A CA 1
ATOM 4545 C C . GLY A 1 582 ? -29.041 -1.390 -15.063 1.00 77.00 582 GLY A C 1
ATOM 4546 O O . GLY A 1 582 ? -27.927 -1.004 -14.699 1.00 77.00 582 GLY A O 1
ATOM 4547 N N . THR A 1 583 ? -29.819 -2.127 -14.263 1.00 84.44 583 THR A N 1
ATOM 4548 C CA . THR A 1 583 ? -29.373 -2.665 -12.971 1.00 84.44 583 THR A CA 1
ATOM 4549 C C . THR A 1 583 ? -28.619 -3.969 -13.204 1.00 84.44 583 THR A C 1
ATOM 4551 O O . THR A 1 583 ? -29.180 -4.931 -13.724 1.00 84.44 583 THR A O 1
ATOM 4554 N N . ALA A 1 584 ? -27.348 -4.030 -12.800 1.00 84.81 584 ALA A N 1
ATOM 4555 C CA . ALA A 1 584 ? -26.530 -5.230 -12.961 1.00 84.81 584 ALA A CA 1
ATOM 4556 C C . ALA A 1 584 ? -27.057 -6.394 -12.097 1.00 84.81 584 ALA A C 1
ATOM 4558 O O . ALA A 1 584 ? -27.037 -6.329 -10.868 1.00 84.81 584 ALA A O 1
ATOM 4559 N N . LEU A 1 585 ? -27.492 -7.473 -12.749 1.00 86.12 585 LEU A N 1
ATOM 4560 C CA . LEU A 1 585 ? -27.825 -8.762 -12.132 1.00 86.12 585 LEU A CA 1
ATOM 4561 C C . LEU A 1 585 ? -26.557 -9.575 -11.841 1.00 86.12 585 LEU A C 1
ATOM 4563 O O . LEU A 1 585 ? -26.481 -10.290 -10.844 1.00 86.12 585 LEU A O 1
ATOM 4567 N N . TYR A 1 586 ? -25.558 -9.442 -12.712 1.00 88.31 586 TYR A N 1
ATOM 4568 C CA . TYR A 1 586 ? -24.231 -10.031 -12.580 1.00 88.31 586 TYR A CA 1
ATOM 4569 C C . TYR A 1 586 ? -23.205 -9.094 -13.222 1.00 88.31 586 TYR A C 1
ATOM 4571 O O . TYR A 1 586 ? -23.486 -8.502 -14.260 1.00 88.31 586 TYR A O 1
ATOM 4579 N N . HIS A 1 587 ? -22.019 -8.949 -12.632 1.00 89.12 587 HIS A N 1
ATOM 4580 C CA . HIS A 1 587 ? -20.928 -8.196 -13.252 1.00 89.12 587 HIS A CA 1
ATOM 4581 C C . HIS A 1 587 ? -19.565 -8.698 -12.781 1.00 89.12 587 HIS A C 1
ATOM 4583 O O . HIS A 1 587 ? -19.417 -9.160 -11.648 1.00 89.12 587 HIS A O 1
ATOM 4589 N N . VAL A 1 588 ? -18.572 -8.574 -13.656 1.00 86.31 588 VAL A N 1
ATOM 4590 C CA . VAL A 1 588 ? -17.158 -8.796 -13.358 1.00 86.31 588 VAL A CA 1
ATOM 4591 C C . VAL A 1 588 ? -16.356 -7.677 -14.002 1.00 86.31 588 VAL A C 1
ATOM 4593 O O . VAL A 1 588 ? -16.517 -7.386 -15.187 1.00 86.31 588 VAL A O 1
ATOM 4596 N N . THR A 1 589 ? -15.484 -7.061 -13.212 1.00 85.69 589 THR A N 1
ATOM 4597 C CA . THR A 1 589 ? -14.597 -5.979 -13.637 1.00 85.69 589 THR A CA 1
ATOM 4598 C C . THR A 1 589 ? -13.149 -6.402 -13.436 1.00 85.69 589 THR A C 1
ATOM 4600 O O . THR A 1 589 ? -12.786 -6.907 -12.373 1.00 85.69 589 THR A O 1
ATOM 4603 N N . PHE A 1 590 ? -12.320 -6.190 -14.452 1.00 79.44 590 PHE A N 1
ATOM 4604 C CA . PHE A 1 590 ? -10.892 -6.524 -14.441 1.00 79.44 590 PHE A CA 1
ATOM 4605 C C . PHE A 1 590 ? -9.999 -5.279 -14.330 1.00 79.44 590 PHE A C 1
ATOM 4607 O O . PHE A 1 590 ? -8.790 -5.403 -14.155 1.00 79.44 590 PHE A O 1
ATOM 4614 N N . SER A 1 591 ? -10.594 -4.085 -14.403 1.00 72.38 591 SER A N 1
ATOM 4615 C CA . SER A 1 591 ? -9.943 -2.792 -14.191 1.00 72.38 591 SER A CA 1
ATOM 4616 C C . SER A 1 591 ? -10.428 -2.114 -12.902 1.00 72.38 591 SER A C 1
ATOM 4618 O O . SER A 1 591 ? -11.474 -2.467 -12.357 1.00 72.38 591 SER A O 1
ATOM 4620 N N . ASP A 1 592 ? -9.699 -1.093 -12.441 1.00 64.31 592 ASP A N 1
ATOM 4621 C CA . ASP A 1 592 ? -10.044 -0.277 -11.259 1.00 64.31 592 ASP A CA 1
ATOM 4622 C C . ASP A 1 592 ? -11.232 0.693 -11.501 1.00 64.31 592 ASP A C 1
ATOM 4624 O O . ASP A 1 592 ? -11.453 1.637 -10.741 1.00 64.31 592 ASP A O 1
ATOM 4628 N N . PHE A 1 593 ? -11.988 0.511 -12.589 1.00 75.50 593 PHE A N 1
ATOM 4629 C CA . PHE A 1 593 ? -13.091 1.384 -12.994 1.00 75.50 593 PHE A CA 1
ATOM 4630 C C . PHE A 1 593 ? -14.419 0.981 -12.336 1.00 75.50 593 PHE A C 1
ATOM 4632 O O . PHE A 1 593 ? -14.715 -0.203 -12.202 1.00 75.50 593 PHE A O 1
ATOM 4639 N N . CYS A 1 594 ? -15.255 1.965 -11.981 1.00 75.00 594 CYS A N 1
ATOM 4640 C CA . CYS A 1 594 ? -16.598 1.737 -11.442 1.00 75.00 594 CYS A CA 1
ATOM 4641 C C . CYS A 1 594 ? -17.660 1.869 -12.553 1.00 75.00 594 CYS A C 1
ATOM 4643 O O . CYS A 1 594 ? -17.965 2.988 -12.970 1.00 75.00 594 CYS A O 1
ATOM 4645 N N . PRO A 1 595 ? -18.269 0.765 -13.023 1.00 80.81 595 PRO A N 1
ATOM 4646 C CA . PRO A 1 595 ? -19.125 0.773 -14.211 1.00 80.81 595 PRO A CA 1
ATOM 4647 C C . PRO A 1 595 ? -20.611 1.052 -13.923 1.00 80.81 595 PRO A C 1
ATOM 4649 O O . PRO A 1 595 ? -21.442 0.953 -14.821 1.00 80.81 595 PRO A O 1
ATOM 4652 N N . ALA A 1 596 ? -20.989 1.404 -12.689 1.00 75.31 596 ALA A N 1
ATOM 4653 C CA . ALA A 1 596 ? -22.401 1.521 -12.302 1.00 75.31 596 ALA A CA 1
ATOM 4654 C C . ALA A 1 596 ? -23.185 2.580 -13.106 1.00 75.31 596 ALA A C 1
ATOM 4656 O O . ALA A 1 596 ? -24.373 2.397 -13.368 1.00 75.31 596 ALA A O 1
ATOM 4657 N N . ALA A 1 597 ? -22.532 3.677 -13.503 1.00 80.06 597 ALA A N 1
ATOM 4658 C CA . ALA A 1 597 ? -23.122 4.677 -14.395 1.00 80.06 597 ALA A CA 1
ATOM 4659 C C . ALA A 1 597 ? -23.138 4.200 -15.859 1.00 80.06 597 ALA A C 1
ATOM 4661 O O . ALA A 1 597 ? -24.114 4.435 -16.566 1.00 80.06 597 ALA A O 1
ATOM 4662 N N . LEU A 1 598 ? -22.101 3.461 -16.270 1.00 85.38 598 LEU A N 1
ATOM 4663 C CA . LEU A 1 598 ? -21.918 2.950 -17.628 1.00 85.38 598 LEU A CA 1
ATOM 4664 C C . LEU A 1 598 ? -23.075 2.042 -18.058 1.00 85.38 598 LEU A C 1
ATOM 4666 O O . LEU A 1 598 ? -23.586 2.201 -19.158 1.00 85.38 598 LEU A O 1
ATOM 4670 N N . TYR A 1 599 ? -23.526 1.123 -17.198 1.00 86.56 599 TYR A N 1
ATOM 4671 C CA . TYR A 1 599 ? -24.591 0.177 -17.560 1.00 86.56 599 TYR A CA 1
ATOM 4672 C C . TYR A 1 599 ? -25.929 0.863 -17.842 1.00 86.56 599 TYR A C 1
ATOM 4674 O O . TYR A 1 599 ? -26.623 0.493 -18.785 1.00 86.56 599 TYR A O 1
ATOM 4682 N N . ARG A 1 600 ? -26.275 1.893 -17.061 1.00 84.50 600 ARG A N 1
ATOM 4683 C CA . ARG A 1 600 ? -27.500 2.673 -17.283 1.00 84.50 600 ARG A CA 1
ATOM 4684 C C . ARG A 1 600 ? -27.414 3.461 -18.582 1.00 84.50 600 ARG A C 1
ATOM 4686 O O . ARG A 1 600 ? -28.354 3.421 -19.367 1.00 84.50 600 ARG A O 1
ATOM 4693 N N . SER A 1 601 ? -26.276 4.110 -18.826 1.00 83.38 601 SER A N 1
ATOM 4694 C CA . SER A 1 601 ? -26.028 4.844 -20.068 1.00 83.38 601 SER A CA 1
ATOM 4695 C C . SER A 1 601 ? -26.031 3.922 -21.291 1.00 83.38 601 SER A C 1
ATOM 4697 O O . SER A 1 601 ? -26.602 4.280 -22.312 1.00 83.38 601 SER A O 1
ATOM 4699 N N . ALA A 1 602 ? -25.469 2.715 -21.179 1.00 83.56 602 ALA A N 1
ATOM 4700 C CA . ALA A 1 602 ? -25.440 1.728 -22.258 1.00 83.56 602 ALA A CA 1
ATOM 4701 C C . ALA A 1 602 ? -26.846 1.227 -22.620 1.00 83.56 602 ALA A C 1
ATOM 4703 O O . ALA A 1 602 ? -27.209 1.183 -23.791 1.00 83.56 602 ALA A O 1
ATOM 4704 N N . VAL A 1 603 ? -27.675 0.902 -21.622 1.00 84.19 603 VAL A N 1
ATOM 4705 C CA . VAL A 1 603 ? -29.057 0.452 -21.867 1.00 84.19 603 VAL A CA 1
ATOM 4706 C C . VAL A 1 603 ? -29.926 1.583 -22.436 1.00 84.19 603 VAL A C 1
ATOM 4708 O O . VAL A 1 603 ? -30.765 1.321 -23.301 1.00 84.19 603 VAL A O 1
ATOM 4711 N N . GLN A 1 604 ? -29.692 2.833 -22.012 1.00 82.88 604 GLN A N 1
ATOM 4712 C CA . GLN A 1 604 ? -30.366 4.026 -22.542 1.00 82.88 604 GLN A CA 1
ATOM 4713 C C . GLN A 1 604 ? -29.953 4.376 -23.974 1.00 82.88 604 GLN A C 1
ATOM 4715 O O . GLN A 1 604 ? -30.809 4.801 -24.744 1.00 82.88 604 GLN A O 1
ATOM 4720 N N . ALA A 1 605 ? -28.677 4.197 -24.329 1.00 77.56 605 ALA A N 1
ATOM 4721 C CA . ALA A 1 605 ? -28.166 4.488 -25.668 1.00 77.56 605 ALA A CA 1
ATOM 4722 C C . ALA A 1 605 ? -28.802 3.596 -26.747 1.00 77.56 605 ALA A C 1
ATOM 4724 O O . ALA A 1 605 ? -28.931 4.019 -27.884 1.00 77.56 605 ALA A O 1
ATOM 4725 N N . GLN A 1 606 ? -29.243 2.387 -26.382 1.00 71.38 606 GLN A N 1
ATOM 4726 C CA . GLN A 1 606 ? -29.874 1.382 -27.252 1.00 71.38 606 GLN A CA 1
ATOM 4727 C C . GLN A 1 606 ? -29.047 0.864 -28.440 1.00 71.38 606 GLN A C 1
ATOM 4729 O O . GLN A 1 606 ? -29.449 -0.136 -29.032 1.00 71.38 606 GLN A O 1
ATOM 4734 N N . ASP A 1 607 ? -27.907 1.474 -28.744 1.00 79.62 607 ASP A N 1
ATOM 4735 C CA . ASP A 1 607 ? -26.989 1.028 -29.786 1.00 79.62 607 ASP A CA 1
ATOM 4736 C C . ASP A 1 607 ? -26.242 -0.251 -29.368 1.00 79.62 607 ASP A C 1
ATOM 4738 O O . ASP A 1 607 ? -25.788 -0.382 -28.228 1.00 79.62 607 ASP A O 1
ATOM 4742 N N . GLU A 1 608 ? -26.074 -1.193 -30.304 1.00 79.81 608 GLU A N 1
ATOM 4743 C CA . GLU A 1 608 ? -25.308 -2.432 -30.075 1.00 79.81 608 GLU A CA 1
ATOM 4744 C C . GLU A 1 608 ? -23.827 -2.150 -29.797 1.00 79.81 608 GLU A C 1
ATOM 4746 O O . GLU A 1 608 ? -23.169 -2.901 -29.076 1.00 79.81 608 GLU A O 1
ATOM 4751 N N . ILE A 1 609 ? -23.306 -1.052 -30.348 1.00 85.56 609 ILE A N 1
ATOM 4752 C CA . ILE A 1 609 ? -21.931 -0.604 -30.166 1.00 85.56 609 ILE A CA 1
ATOM 4753 C C . ILE A 1 609 ? -21.942 0.897 -29.910 1.00 85.56 609 ILE A C 1
ATOM 4755 O O . ILE A 1 609 ? -22.415 1.675 -30.733 1.00 85.56 609 ILE A O 1
ATOM 4759 N N . SER A 1 610 ? -21.411 1.310 -28.764 1.00 86.00 610 SER A N 1
ATOM 4760 C CA . SER A 1 610 ? -21.355 2.712 -28.357 1.00 86.00 610 SER A CA 1
ATOM 4761 C C . SER A 1 610 ? -20.008 3.049 -27.727 1.00 86.00 610 SER A C 1
ATOM 4763 O O . SER A 1 610 ? -19.308 2.183 -27.200 1.00 86.00 610 SER A O 1
ATOM 4765 N N . ILE A 1 611 ? -19.629 4.325 -27.784 1.00 84.44 611 ILE A N 1
ATOM 4766 C CA . ILE A 1 611 ? -18.465 4.844 -27.064 1.00 84.44 611 ILE A CA 1
ATOM 4767 C C . ILE A 1 611 ? -18.980 5.712 -25.919 1.00 84.44 611 ILE A C 1
ATOM 4769 O O . ILE A 1 611 ? -19.576 6.761 -26.154 1.00 84.44 611 ILE A O 1
ATOM 4773 N N . ILE A 1 612 ? -18.759 5.274 -24.680 1.00 82.38 612 ILE A N 1
ATOM 4774 C CA . ILE A 1 612 ? -19.222 5.957 -23.464 1.00 82.38 612 ILE A CA 1
ATOM 4775 C C . ILE A 1 612 ? -18.025 6.113 -22.525 1.00 82.38 612 ILE A C 1
ATOM 4777 O O . ILE A 1 612 ? -17.327 5.140 -22.254 1.00 82.38 612 ILE A O 1
ATOM 4781 N N . ASP A 1 613 ? -17.765 7.329 -22.036 1.00 79.06 613 ASP A N 1
ATOM 4782 C CA . ASP A 1 613 ? -16.637 7.638 -21.139 1.00 79.06 613 ASP A CA 1
ATOM 4783 C C . ASP A 1 613 ? -15.273 7.119 -21.650 1.00 79.06 613 ASP A C 1
ATOM 4785 O O . ASP A 1 613 ? -14.531 6.464 -20.911 1.00 79.06 613 ASP A O 1
ATOM 4789 N N . GLU A 1 614 ? -14.964 7.378 -22.930 1.00 79.75 614 GLU A N 1
ATOM 4790 C CA . GLU A 1 614 ? -13.735 6.927 -23.623 1.00 79.75 614 GLU A CA 1
ATOM 4791 C C . GLU A 1 614 ? -13.565 5.390 -23.673 1.00 79.75 614 GLU A C 1
ATOM 4793 O O . GLU A 1 614 ? -12.459 4.868 -23.831 1.00 79.75 614 GLU A O 1
ATOM 4798 N N . ARG A 1 615 ? -14.664 4.636 -23.541 1.00 84.50 615 ARG A N 1
ATOM 4799 C CA . ARG A 1 615 ? -14.679 3.169 -23.617 1.00 84.50 615 ARG A CA 1
ATOM 4800 C C . ARG A 1 615 ? -15.599 2.683 -24.714 1.00 84.50 615 ARG A C 1
ATOM 4802 O O . ARG A 1 615 ? -16.702 3.193 -24.874 1.00 84.50 615 ARG A O 1
ATOM 4809 N N . LEU A 1 616 ? -15.153 1.644 -25.406 1.00 87.00 616 LEU A N 1
ATOM 4810 C CA . LEU A 1 616 ? -15.981 0.857 -26.302 1.00 87.00 616 LEU A CA 1
ATOM 4811 C C . LEU A 1 616 ? -16.918 -0.013 -25.460 1.00 87.00 616 LEU A C 1
ATOM 4813 O O . LEU A 1 616 ? -16.453 -0.820 -24.656 1.00 87.00 616 LEU A O 1
ATOM 4817 N N . VAL A 1 617 ? -18.222 0.142 -25.649 1.00 89.31 617 VAL A N 1
ATOM 4818 C CA . VAL A 1 617 ? -19.272 -0.613 -24.967 1.00 89.31 617 VAL A CA 1
ATOM 4819 C C . VAL A 1 617 ? -20.091 -1.362 -26.009 1.00 89.31 617 VAL A C 1
ATOM 4821 O O . VAL A 1 617 ? -20.656 -0.760 -26.917 1.00 89.31 617 VAL A O 1
ATOM 4824 N N . LEU A 1 618 ? -20.157 -2.680 -25.859 1.00 89.62 618 LEU A N 1
ATOM 4825 C CA . LEU A 1 618 ? -20.942 -3.589 -26.680 1.00 89.62 618 LEU A CA 1
ATOM 4826 C C . LEU A 1 618 ? -22.143 -4.083 -25.878 1.00 89.62 618 LEU A C 1
ATOM 4828 O O . LEU A 1 618 ? -21.985 -4.559 -24.751 1.00 89.62 618 LEU A O 1
ATOM 4832 N N . LEU A 1 619 ? -23.329 -3.977 -26.463 1.00 90.06 619 LEU A N 1
ATOM 4833 C CA . LEU A 1 619 ? -24.607 -4.334 -25.862 1.00 90.06 619 LEU A CA 1
ATOM 4834 C C . LEU A 1 619 ? -25.295 -5.396 -26.720 1.00 90.06 619 LEU A C 1
ATOM 4836 O O . LEU A 1 619 ? -25.539 -5.181 -27.902 1.00 90.06 619 LEU A O 1
ATOM 4840 N N . HIS A 1 620 ? -25.677 -6.516 -26.109 1.00 90.00 620 HIS A N 1
ATOM 4841 C CA . HIS A 1 620 ? -26.494 -7.539 -26.757 1.00 90.00 620 HIS A CA 1
ATOM 4842 C C . HIS A 1 620 ? -27.733 -7.851 -25.910 1.00 90.00 620 HIS A C 1
ATOM 4844 O O . HIS A 1 620 ? -27.624 -8.224 -24.739 1.00 90.00 620 HIS A O 1
ATOM 4850 N N . ARG A 1 621 ? -28.926 -7.663 -26.484 1.00 86.38 621 ARG A N 1
ATOM 4851 C CA . ARG A 1 621 ? -30.212 -7.816 -25.783 1.00 86.38 621 ARG A CA 1
ATOM 4852 C C . ARG A 1 621 ? -30.755 -9.237 -25.933 1.00 86.38 621 ARG A C 1
ATOM 4854 O O . ARG A 1 621 ? -30.828 -9.756 -27.040 1.00 86.38 621 ARG A O 1
ATOM 4861 N N . LEU A 1 622 ? -31.160 -9.845 -24.819 1.00 84.81 622 LEU A N 1
ATOM 4862 C CA . LEU A 1 622 ? -31.706 -11.199 -24.729 1.00 84.81 622 LEU A CA 1
ATOM 4863 C C . LEU A 1 622 ? -33.002 -11.172 -23.905 1.00 84.81 622 LEU A C 1
ATOM 4865 O O . LEU A 1 622 ? -32.941 -11.134 -22.681 1.00 84.81 622 LEU A O 1
ATOM 4869 N N . ASP A 1 623 ? -34.164 -11.227 -24.554 1.00 83.50 623 ASP A N 1
ATOM 4870 C CA . ASP A 1 623 ? -35.483 -11.126 -23.906 1.00 83.50 623 ASP A CA 1
ATOM 4871 C C . ASP A 1 623 ? -35.573 -9.930 -22.920 1.00 83.50 623 ASP A C 1
ATOM 4873 O O . ASP A 1 623 ? -35.598 -8.784 -23.361 1.00 83.50 623 ASP A O 1
ATOM 4877 N N . GLU A 1 624 ? -35.581 -10.185 -21.602 1.00 84.25 624 GLU A N 1
ATOM 4878 C CA . GLU A 1 624 ? -35.692 -9.183 -20.519 1.00 84.25 624 GLU A CA 1
ATOM 4879 C C . GLU A 1 624 ? -34.326 -8.767 -19.920 1.00 84.25 624 GLU A C 1
ATOM 4881 O O . GLU A 1 624 ? -34.261 -8.031 -18.928 1.00 84.25 624 GLU A O 1
ATOM 4886 N N . ILE A 1 625 ? -33.212 -9.285 -20.449 1.00 88.88 625 ILE A N 1
ATOM 4887 C CA . ILE A 1 625 ? -31.855 -9.009 -19.953 1.00 88.88 625 ILE A CA 1
ATOM 4888 C C . ILE A 1 625 ? -30.951 -8.474 -21.065 1.00 88.88 625 ILE A C 1
ATOM 4890 O O . ILE A 1 625 ? -31.134 -8.740 -22.247 1.00 88.88 625 ILE A O 1
ATOM 4894 N N . SER A 1 626 ? -29.924 -7.726 -20.683 1.00 88.75 626 SER A N 1
ATOM 4895 C CA . SER A 1 626 ? -28.913 -7.191 -21.595 1.00 88.75 626 SER A CA 1
ATOM 4896 C C . SER A 1 626 ? -27.517 -7.613 -21.155 1.00 88.75 626 SER A C 1
ATOM 4898 O O . SER A 1 626 ? -27.153 -7.432 -19.993 1.00 88.75 626 SER A O 1
ATOM 4900 N N . VAL A 1 627 ? -26.724 -8.161 -22.074 1.00 91.25 627 VAL A N 1
ATOM 4901 C CA . VAL A 1 627 ? -25.312 -8.487 -21.851 1.00 91.25 627 VAL A CA 1
ATOM 4902 C C . VAL A 1 627 ? -24.462 -7.319 -22.338 1.00 91.25 627 VAL A C 1
ATOM 4904 O O . VAL A 1 627 ? -24.564 -6.909 -23.490 1.00 91.25 627 VAL A O 1
ATOM 4907 N N . ILE A 1 628 ? -23.638 -6.773 -21.448 1.00 91.81 628 ILE A N 1
ATOM 4908 C CA . ILE A 1 628 ? -22.808 -5.592 -21.680 1.00 91.81 628 ILE A CA 1
ATOM 4909 C C . ILE A 1 628 ? -21.343 -5.995 -21.552 1.00 91.81 628 ILE A C 1
ATOM 4911 O O . ILE A 1 628 ? -20.921 -6.456 -20.492 1.00 91.81 628 ILE A O 1
ATOM 4915 N N . LEU A 1 629 ? -20.552 -5.780 -22.597 1.00 90.38 629 LEU A N 1
ATOM 4916 C CA . LEU A 1 629 ? -19.106 -5.989 -22.600 1.00 90.38 629 LEU A CA 1
ATOM 4917 C C . LEU A 1 629 ? -18.419 -4.663 -22.907 1.00 90.38 629 LEU A C 1
ATOM 4919 O O . LEU A 1 629 ? -18.746 -4.027 -23.899 1.00 90.38 629 LEU A O 1
ATOM 4923 N N . TYR A 1 630 ? -17.475 -4.231 -22.072 1.00 91.06 630 TYR A N 1
ATOM 4924 C CA . TYR A 1 630 ? -16.792 -2.955 -22.286 1.00 91.06 630 TYR A CA 1
ATOM 4925 C C . TYR A 1 630 ? -15.271 -3.081 -22.225 1.00 91.06 630 TYR A C 1
ATOM 4927 O O . TYR A 1 630 ? -14.709 -3.870 -21.460 1.00 91.06 630 TYR A O 1
ATOM 4935 N N . ALA A 1 631 ? -14.602 -2.289 -23.056 1.00 86.44 631 ALA A N 1
ATOM 4936 C CA . ALA A 1 631 ? -13.158 -2.264 -23.236 1.00 86.44 631 ALA A CA 1
ATOM 4937 C C . ALA A 1 631 ? -12.684 -0.840 -23.577 1.00 86.44 631 ALA A C 1
ATOM 4939 O O . ALA A 1 631 ? -13.487 0.074 -23.751 1.00 86.44 631 ALA A O 1
ATOM 4940 N N . ARG A 1 632 ? -11.370 -0.625 -23.674 1.00 79.75 632 ARG A N 1
ATOM 4941 C CA . ARG A 1 632 ? -10.831 0.656 -24.159 1.00 79.75 632 ARG A CA 1
ATOM 4942 C C . ARG A 1 632 ? -11.160 0.862 -25.637 1.00 79.75 632 ARG A C 1
ATOM 4944 O O . ARG A 1 632 ? -11.254 -0.102 -26.394 1.00 79.75 632 ARG A O 1
ATOM 4951 N N . ASP A 1 633 ? -11.284 2.121 -26.034 1.00 75.62 633 ASP A N 1
ATOM 4952 C CA . ASP A 1 633 ? -11.541 2.570 -27.410 1.00 75.62 633 ASP A CA 1
ATOM 4953 C C . ASP A 1 633 ? -10.532 2.051 -28.458 1.00 75.62 633 ASP A C 1
ATOM 4955 O O . ASP A 1 633 ? -10.847 1.940 -29.638 1.00 75.62 633 ASP A O 1
ATOM 4959 N N . ASN A 1 634 ? -9.325 1.677 -28.033 1.00 67.69 634 ASN A N 1
ATOM 4960 C CA . ASN A 1 634 ? -8.270 1.149 -28.896 1.00 67.69 634 ASN A CA 1
ATOM 4961 C C . ASN A 1 634 ? -8.365 -0.362 -29.201 1.00 67.69 634 ASN A C 1
ATOM 4963 O O . ASN A 1 634 ? -7.446 -0.916 -29.815 1.00 67.69 634 ASN A O 1
ATOM 4967 N N . ARG A 1 635 ? -9.417 -1.054 -28.741 1.00 72.19 635 ARG A N 1
ATOM 4968 C CA . ARG A 1 635 ? -9.589 -2.506 -28.921 1.00 72.19 635 ARG A CA 1
ATOM 4969 C C . ARG A 1 635 ? -10.369 -2.854 -30.190 1.00 72.19 635 ARG A C 1
ATOM 4971 O O . ARG A 1 635 ? -11.135 -2.060 -30.718 1.00 72.19 635 ARG A O 1
ATOM 4978 N N . ASN A 1 636 ? -10.146 -4.069 -30.699 1.00 76.06 636 ASN A N 1
ATOM 4979 C CA . ASN A 1 636 ? -10.780 -4.543 -31.930 1.00 76.06 636 ASN A CA 1
ATOM 4980 C C . ASN A 1 636 ? -12.263 -4.870 -31.691 1.00 76.06 636 ASN A C 1
ATOM 4982 O O . ASN A 1 636 ? -12.603 -5.957 -31.225 1.00 76.06 636 ASN A O 1
ATOM 4986 N N . GLU A 1 637 ? -13.124 -3.929 -32.055 1.00 78.06 637 GLU A N 1
ATOM 4987 C CA . GLU A 1 637 ? -14.582 -4.005 -31.959 1.00 78.06 637 GLU A CA 1
ATOM 4988 C C . GLU A 1 637 ? -15.177 -5.263 -32.608 1.00 78.06 637 GLU A C 1
ATOM 4990 O O . GLU A 1 637 ? -15.984 -5.955 -31.991 1.00 78.06 637 GLU A O 1
ATOM 4995 N N . ILE A 1 638 ? -14.711 -5.631 -33.805 1.00 76.44 638 ILE A N 1
ATOM 4996 C CA . ILE A 1 638 ? -15.224 -6.788 -34.559 1.00 76.44 638 ILE A CA 1
ATOM 4997 C C . ILE A 1 638 ? -14.935 -8.098 -33.815 1.00 76.44 638 ILE A C 1
ATOM 4999 O O . ILE A 1 638 ? -15.758 -9.015 -33.796 1.00 76.44 638 ILE A O 1
ATOM 5003 N N . LEU A 1 639 ? -13.752 -8.205 -33.203 1.00 76.81 639 LEU A N 1
ATOM 5004 C CA . LEU A 1 639 ? -13.365 -9.383 -32.427 1.00 76.81 639 LEU A CA 1
ATOM 5005 C C . LEU A 1 639 ? -14.232 -9.525 -31.170 1.00 76.81 639 LEU A C 1
ATOM 5007 O O . LEU A 1 639 ? -14.686 -10.626 -30.858 1.00 76.81 639 LEU A O 1
ATOM 5011 N N . LEU A 1 640 ? -14.434 -8.414 -30.461 1.00 82.50 640 LEU A N 1
ATOM 5012 C CA . LEU A 1 640 ? -15.197 -8.371 -29.220 1.00 82.50 640 LEU A CA 1
ATOM 5013 C C . LEU A 1 640 ? -16.692 -8.616 -29.462 1.00 82.50 640 LEU A C 1
ATOM 5015 O O . LEU A 1 640 ? -17.305 -9.358 -28.699 1.00 82.50 640 LEU A O 1
ATOM 5019 N N . SER A 1 641 ? -17.246 -8.084 -30.553 1.00 83.75 641 SER A N 1
ATOM 5020 C CA . SER A 1 641 ? -18.636 -8.315 -30.958 1.00 83.75 641 SER A CA 1
ATOM 5021 C C . SER A 1 641 ? -18.904 -9.799 -31.242 1.00 83.75 641 SER A C 1
ATOM 5023 O O . SER A 1 641 ? -19.759 -10.407 -30.599 1.00 83.75 641 SER A O 1
ATOM 5025 N N . ARG A 1 642 ? -18.068 -10.453 -32.064 1.00 83.12 642 ARG A N 1
ATOM 5026 C CA . ARG A 1 642 ? -18.187 -11.903 -32.332 1.00 83.12 642 ARG A CA 1
ATOM 5027 C C . ARG A 1 642 ? -18.064 -12.763 -31.072 1.00 83.12 642 ARG A C 1
ATOM 5029 O O . ARG A 1 642 ? -18.705 -13.806 -30.961 1.00 83.12 642 ARG A O 1
ATOM 5036 N N . ALA A 1 643 ? -17.214 -12.360 -30.127 1.00 83.44 643 ALA A N 1
ATOM 5037 C CA . ALA A 1 643 ? -17.074 -13.065 -28.856 1.00 83.44 643 ALA A CA 1
ATOM 5038 C C . ALA A 1 643 ? -18.314 -12.887 -27.962 1.00 83.44 643 ALA A C 1
ATOM 5040 O O . ALA A 1 643 ? -18.758 -13.852 -27.338 1.00 83.44 643 ALA A O 1
ATOM 5041 N N . LEU A 1 644 ? -18.888 -11.679 -27.927 1.00 89.44 644 LEU A N 1
ATOM 5042 C CA . LEU A 1 644 ? -20.115 -11.379 -27.192 1.00 89.44 644 LEU A CA 1
ATOM 5043 C C . LEU A 1 644 ? -21.320 -12.152 -27.749 1.00 89.44 644 LEU A C 1
ATOM 5045 O O . LEU A 1 644 ? -22.103 -12.688 -26.966 1.00 89.44 644 LEU A O 1
ATOM 5049 N N . GLU A 1 645 ? -21.444 -12.267 -29.072 1.00 88.38 645 GLU A N 1
ATOM 5050 C CA . GLU A 1 645 ? -22.462 -13.099 -29.733 1.00 88.38 645 GLU A CA 1
ATOM 5051 C C . GLU A 1 645 ? -22.330 -14.576 -29.326 1.00 88.38 645 GLU A C 1
ATOM 5053 O O . GLU A 1 645 ? -23.302 -15.199 -28.889 1.00 88.38 645 GLU A O 1
ATOM 5058 N N . GLY A 1 646 ? -21.110 -15.127 -29.391 1.00 86.44 646 GLY A N 1
ATOM 5059 C CA . GLY A 1 646 ? -20.828 -16.515 -29.013 1.00 86.44 646 GLY A CA 1
ATOM 5060 C C . GLY A 1 646 ? -21.174 -16.826 -27.553 1.00 86.44 646 GLY A C 1
ATOM 5061 O O . GLY A 1 646 ? -21.772 -17.872 -27.265 1.00 86.44 646 GLY A O 1
ATOM 5062 N N . PHE A 1 647 ? -20.855 -15.901 -26.640 1.00 91.50 647 PHE A N 1
ATOM 5063 C CA . PHE A 1 647 ? -21.217 -15.986 -25.223 1.00 91.50 647 PHE A CA 1
ATOM 5064 C C . PHE A 1 647 ? -22.725 -15.850 -24.997 1.00 91.50 647 PHE A C 1
ATOM 5066 O O . PHE A 1 647 ? -23.304 -16.615 -24.227 1.00 91.50 647 PHE A O 1
ATOM 5073 N N . SER A 1 648 ? -23.380 -14.916 -25.686 1.00 90.50 648 SER A N 1
ATOM 5074 C CA . SER A 1 648 ? -24.814 -14.660 -25.530 1.00 90.50 648 SER A CA 1
ATOM 5075 C C . SER A 1 648 ? -25.656 -15.852 -25.989 1.00 90.50 648 SER A C 1
ATOM 5077 O O . SER A 1 648 ? -26.582 -16.266 -25.288 1.00 90.50 648 SER A O 1
ATOM 5079 N N . ALA A 1 649 ? -25.264 -16.496 -27.092 1.00 89.50 649 ALA A N 1
ATOM 5080 C CA . ALA A 1 649 ? -25.864 -17.749 -27.542 1.00 89.50 649 ALA A CA 1
ATOM 5081 C C . ALA A 1 649 ? -25.647 -18.898 -26.535 1.00 89.50 649 ALA A C 1
ATOM 5083 O O . ALA A 1 649 ? -26.541 -19.720 -26.315 1.00 89.50 649 ALA A O 1
ATOM 5084 N N . ALA A 1 650 ? -24.480 -18.961 -25.880 1.00 88.75 650 ALA A N 1
ATOM 5085 C CA . ALA A 1 650 ? -24.216 -19.960 -24.840 1.00 88.75 650 ALA A CA 1
ATOM 5086 C C . ALA A 1 650 ? -25.082 -19.708 -23.596 1.00 88.75 650 ALA A C 1
ATOM 5088 O O . ALA A 1 650 ? -25.665 -20.642 -23.040 1.00 88.75 650 ALA A O 1
ATOM 5089 N N . LEU A 1 651 ? -25.233 -18.441 -23.206 1.00 89.25 651 LEU A N 1
ATOM 5090 C CA . LEU A 1 651 ? -26.069 -18.015 -22.089 1.00 89.25 651 LEU A CA 1
ATOM 5091 C C . LEU A 1 651 ? -27.548 -18.364 -22.324 1.00 89.25 651 LEU A C 1
ATOM 5093 O O . LEU A 1 651 ? -28.186 -18.917 -21.426 1.00 89.25 651 LEU A O 1
ATOM 5097 N N . GLN A 1 652 ? -28.071 -18.135 -23.535 1.00 89.12 652 GLN A N 1
ATOM 5098 C CA . GLN A 1 652 ? -29.424 -18.557 -23.923 1.00 89.12 652 GLN A CA 1
ATOM 5099 C C . GLN A 1 652 ? -29.611 -20.076 -23.797 1.00 89.12 652 GLN A C 1
ATOM 5101 O O . GLN A 1 652 ? -30.593 -20.530 -23.204 1.00 89.12 652 GLN A O 1
ATOM 5106 N N . LYS A 1 653 ? -28.652 -20.881 -24.281 1.00 86.94 653 LYS A N 1
ATOM 5107 C CA . LYS A 1 653 ? -28.710 -22.353 -24.179 1.00 86.94 653 LYS A CA 1
ATOM 5108 C C . LYS A 1 653 ? -28.708 -22.841 -22.721 1.00 86.94 653 LYS A C 1
ATOM 5110 O O . LYS A 1 653 ? -29.436 -23.778 -22.392 1.00 86.94 653 LYS A O 1
ATOM 5115 N N . VAL A 1 654 ? -27.932 -22.205 -21.838 1.00 85.06 654 VAL A N 1
ATOM 5116 C CA . VAL A 1 654 ? -27.838 -22.575 -20.410 1.00 85.06 654 VAL A CA 1
ATOM 5117 C C . VAL A 1 654 ? -29.091 -22.157 -19.626 1.00 85.06 654 VAL A C 1
ATOM 5119 O O . VAL A 1 654 ? -29.610 -22.927 -18.805 1.00 85.06 654 VAL A O 1
ATOM 5122 N N . LEU A 1 655 ? -29.606 -20.949 -19.872 1.00 83.75 655 LEU A N 1
ATOM 5123 C CA . LEU A 1 655 ? -30.754 -20.412 -19.139 1.00 83.75 655 LEU A CA 1
ATOM 5124 C C . LEU A 1 655 ? -32.102 -20.935 -19.654 1.00 83.75 655 LEU A C 1
ATOM 5126 O O . LEU A 1 655 ? -33.028 -21.073 -18.851 1.00 83.75 655 LEU A O 1
ATOM 5130 N N . LYS A 1 656 ? -32.214 -21.278 -20.945 1.00 81.12 656 LYS A N 1
ATOM 5131 C CA . LYS A 1 656 ? -33.454 -21.570 -21.700 1.00 81.12 656 LYS A CA 1
ATOM 5132 C C . LYS A 1 656 ? -34.428 -20.386 -21.797 1.00 81.12 656 LYS A C 1
ATOM 5134 O O . LYS A 1 656 ? -34.959 -20.148 -22.872 1.00 81.12 656 LYS A O 1
ATOM 5139 N N . LYS A 1 657 ? -34.676 -19.673 -20.690 1.00 81.56 657 LYS A N 1
ATOM 5140 C CA . LYS A 1 657 ? -35.440 -18.415 -20.621 1.00 81.56 657 LYS A CA 1
ATOM 5141 C C . LYS A 1 657 ? -34.553 -17.305 -20.059 1.00 81.56 657 LYS A C 1
ATOM 5143 O O . LYS A 1 657 ? -34.028 -17.453 -18.954 1.00 81.56 657 LYS A O 1
ATOM 5148 N N . CYS A 1 658 ? -34.417 -16.197 -20.780 1.00 80.25 658 CYS A N 1
ATOM 5149 C CA . CYS A 1 658 ? -33.545 -15.081 -20.413 1.00 80.25 658 CYS A CA 1
ATOM 5150 C C . CYS A 1 658 ? -34.292 -14.016 -19.590 1.00 80.25 658 CYS A C 1
ATOM 5152 O O . CYS A 1 658 ? -34.362 -12.854 -19.966 1.00 80.25 658 CYS A O 1
ATOM 5154 N N . THR A 1 659 ? -34.848 -14.417 -18.440 1.00 83.38 659 THR A N 1
ATOM 5155 C CA . THR A 1 659 ? -35.535 -13.501 -17.510 1.00 83.38 659 THR A CA 1
ATOM 5156 C C . THR A 1 659 ? -34.744 -13.287 -16.224 1.00 83.38 659 THR A C 1
ATOM 5158 O O . THR A 1 659 ? -33.949 -14.139 -15.804 1.00 83.38 659 THR A O 1
ATOM 5161 N N . LYS A 1 660 ? -35.009 -12.171 -15.532 1.00 83.75 660 LYS A N 1
ATOM 5162 C CA . LYS A 1 660 ? -34.351 -11.809 -14.260 1.00 83.75 660 LYS A CA 1
ATOM 5163 C C . LYS A 1 660 ? -34.397 -12.935 -13.220 1.00 83.75 660 LYS A C 1
ATOM 5165 O O . LYS A 1 660 ? -33.405 -13.212 -12.547 1.00 83.75 660 LYS A O 1
ATOM 5170 N N . LEU A 1 661 ? -35.533 -13.627 -13.115 1.00 82.00 661 LEU A N 1
ATOM 5171 C CA . LEU A 1 661 ? -35.721 -14.742 -12.180 1.00 82.00 661 LEU A CA 1
ATOM 5172 C C . LEU A 1 661 ? -34.856 -15.961 -12.531 1.00 82.00 661 LEU A C 1
ATOM 5174 O O . LEU A 1 661 ? -34.353 -16.627 -11.627 1.00 82.00 661 LEU A O 1
ATOM 5178 N N . TYR A 1 662 ? -34.662 -16.262 -13.817 1.00 83.00 662 TYR A N 1
ATOM 5179 C CA . TYR A 1 662 ? -33.872 -17.418 -14.249 1.00 83.00 662 TYR A CA 1
ATOM 5180 C C . TYR A 1 662 ? -32.368 -17.187 -14.100 1.00 83.00 662 TYR A C 1
ATOM 5182 O O . TYR A 1 662 ? -31.667 -18.108 -13.678 1.00 83.00 662 TYR A O 1
ATOM 5190 N N . VAL A 1 663 ? -31.889 -15.960 -14.336 1.00 84.69 663 VAL A N 1
ATOM 5191 C CA . VAL A 1 663 ? -30.498 -15.575 -14.037 1.00 84.69 663 VAL A CA 1
ATOM 5192 C C . VAL A 1 663 ? -30.191 -15.786 -12.551 1.00 84.69 663 VAL A C 1
ATOM 5194 O O . VAL A 1 663 ? -29.158 -16.357 -12.214 1.00 84.69 663 VAL A O 1
ATOM 5197 N N . LEU A 1 664 ? -31.113 -15.412 -11.655 1.00 82.12 664 LEU A N 1
ATOM 5198 C CA . LEU A 1 664 ? -30.959 -15.631 -10.211 1.00 82.12 664 LEU A CA 1
ATOM 5199 C C . LEU A 1 664 ? -31.055 -17.117 -9.820 1.00 82.12 664 LEU A C 1
ATOM 5201 O O . LEU A 1 664 ? -30.259 -17.587 -9.009 1.00 82.12 664 LEU A O 1
ATOM 5205 N N . LYS A 1 665 ? -31.986 -17.886 -10.407 1.00 83.12 665 LYS A N 1
ATOM 5206 C CA . LYS A 1 665 ? -32.126 -19.335 -10.143 1.00 83.12 665 LYS A CA 1
ATOM 5207 C C . LYS A 1 665 ? -30.911 -20.156 -10.606 1.00 83.12 665 LYS A C 1
ATOM 5209 O O . LYS A 1 665 ? -30.590 -21.175 -9.991 1.00 83.12 665 LYS A O 1
ATOM 5214 N N . LYS A 1 666 ? -30.253 -19.731 -11.689 1.00 84.69 666 LYS A N 1
ATOM 5215 C CA . LYS A 1 666 ? -29.100 -20.402 -12.322 1.00 84.69 666 LYS A CA 1
ATOM 5216 C C . LYS A 1 666 ? -27.796 -19.603 -12.180 1.00 84.69 666 LYS A C 1
ATOM 5218 O O . LYS A 1 666 ? -26.900 -19.715 -13.014 1.00 84.69 666 LYS A O 1
ATOM 5223 N N . TYR A 1 667 ? -27.688 -18.791 -11.129 1.00 85.50 667 TYR A N 1
ATOM 5224 C CA . TYR A 1 667 ? -26.586 -17.844 -10.931 1.00 85.50 667 TYR A CA 1
ATOM 5225 C C . TYR A 1 667 ? -25.199 -18.505 -10.890 1.00 85.50 667 TYR A C 1
ATOM 5227 O O . TYR A 1 667 ? -24.222 -17.959 -11.393 1.00 85.50 667 TYR A O 1
ATOM 5235 N N . ASP A 1 668 ? -25.103 -19.706 -10.330 1.00 84.06 668 ASP A N 1
ATOM 5236 C CA . ASP A 1 668 ? -23.891 -20.527 -10.311 1.00 84.06 668 ASP A CA 1
ATOM 5237 C C . ASP A 1 668 ? -23.447 -20.965 -11.715 1.00 84.06 668 ASP A C 1
ATOM 5239 O O . ASP A 1 668 ? -22.262 -20.875 -12.030 1.00 84.06 668 ASP A O 1
ATOM 5243 N N . LEU A 1 669 ? -24.383 -21.381 -12.574 1.00 85.44 669 LEU A N 1
ATOM 5244 C CA . LEU A 1 669 ? -24.094 -21.746 -13.963 1.00 85.44 669 LEU A CA 1
ATOM 5245 C C . LEU A 1 669 ? -23.633 -20.523 -14.762 1.00 85.44 669 LEU A C 1
ATOM 5247 O O . LEU A 1 669 ? -22.696 -20.631 -15.548 1.00 85.44 669 LEU A O 1
ATOM 5251 N N . VAL A 1 670 ? -24.229 -19.352 -14.510 1.00 87.25 670 VAL A N 1
ATOM 5252 C CA . VAL A 1 670 ? -23.787 -18.073 -15.093 1.00 87.25 670 VAL A CA 1
ATOM 5253 C C . VAL A 1 670 ? -22.365 -17.727 -14.636 1.00 87.25 670 VAL A C 1
ATOM 5255 O O . VAL A 1 670 ? -21.531 -17.376 -15.466 1.00 87.25 670 VAL A O 1
ATOM 5258 N N . CYS A 1 671 ? -22.041 -17.895 -13.347 1.00 86.94 671 CYS A N 1
ATOM 5259 C CA . CYS A 1 671 ? -20.679 -17.690 -12.836 1.00 86.94 671 CYS A CA 1
ATOM 5260 C C . CYS A 1 671 ? -19.649 -18.604 -13.516 1.00 86.94 671 CYS A C 1
ATOM 5262 O O . CYS A 1 671 ? -18.548 -18.155 -13.836 1.00 86.94 671 CYS A O 1
ATOM 5264 N N . LEU A 1 672 ? -19.986 -19.884 -13.705 1.00 86.69 672 LEU A N 1
ATOM 5265 C CA . LEU A 1 672 ? -19.106 -20.854 -14.363 1.00 86.69 672 LEU A CA 1
ATOM 5266 C C . LEU A 1 672 ? -18.918 -20.515 -15.843 1.00 86.69 672 LEU A C 1
ATOM 5268 O O . LEU A 1 672 ? -17.786 -20.474 -16.313 1.00 86.69 672 LEU A O 1
ATOM 5272 N N . LEU A 1 673 ? -20.006 -20.189 -16.542 1.00 87.19 673 LEU A N 1
ATOM 5273 C CA . LEU A 1 673 ? -19.971 -19.802 -17.950 1.00 87.19 673 LEU A CA 1
ATOM 5274 C C . LEU A 1 673 ? -19.102 -18.556 -18.178 1.00 87.19 673 LEU A C 1
ATOM 5276 O O . LEU A 1 673 ? -18.287 -18.535 -19.095 1.00 87.19 673 LEU A O 1
ATOM 5280 N N . VAL A 1 674 ? -19.227 -17.533 -17.323 1.00 87.19 674 VAL A N 1
ATOM 5281 C CA . VAL A 1 674 ? -18.402 -16.315 -17.413 1.00 87.19 674 VAL A CA 1
ATOM 5282 C C . VAL A 1 674 ? -16.931 -16.611 -17.142 1.00 87.19 674 VAL A C 1
ATOM 5284 O O . VAL A 1 674 ? -16.073 -16.050 -17.815 1.00 87.19 674 VAL A O 1
ATOM 5287 N N . ARG A 1 675 ? -16.623 -17.498 -16.190 1.00 84.88 675 ARG A N 1
ATOM 5288 C CA . ARG A 1 675 ? -15.241 -17.874 -15.863 1.00 84.88 675 ARG A CA 1
ATOM 5289 C C . ARG A 1 675 ? -14.540 -18.610 -17.007 1.00 84.88 675 ARG A C 1
ATOM 5291 O O . ARG A 1 675 ? -13.342 -18.419 -17.186 1.00 84.88 675 ARG A O 1
ATOM 5298 N N . GLU A 1 676 ? -15.269 -19.444 -17.743 1.00 84.44 676 GLU A N 1
ATOM 5299 C CA . GLU A 1 676 ? -14.754 -20.140 -18.931 1.00 84.44 676 GLU A CA 1
ATOM 5300 C C . GLU A 1 676 ? -14.656 -19.203 -20.144 1.00 84.44 676 GLU A C 1
ATOM 5302 O O . GLU A 1 676 ? -13.763 -19.344 -20.975 1.00 84.44 676 GLU A O 1
ATOM 5307 N N . PHE A 1 677 ? -15.542 -18.207 -20.230 1.00 83.94 677 PHE A N 1
ATOM 5308 C CA . PHE A 1 677 ? -15.524 -17.205 -21.293 1.00 83.94 677 PHE A CA 1
ATOM 5309 C C . PHE A 1 677 ? -14.387 -16.184 -21.129 1.00 83.94 677 PHE A C 1
ATOM 5311 O O . PHE A 1 677 ? -13.649 -15.931 -22.084 1.00 83.94 677 PHE A O 1
ATOM 5318 N N . VAL A 1 678 ? -14.221 -15.608 -19.931 1.00 84.38 678 VAL A N 1
ATOM 5319 C CA . VAL A 1 678 ? -13.217 -14.571 -19.647 1.00 84.38 678 VAL A CA 1
ATOM 5320 C C . VAL A 1 678 ? -12.444 -14.877 -18.366 1.00 84.38 678 VAL A C 1
ATOM 5322 O O . VAL A 1 678 ? -13.011 -14.960 -17.274 1.00 84.38 678 VAL A O 1
ATOM 5325 N N . PHE A 1 679 ? -11.116 -14.927 -18.482 1.00 78.38 679 PHE A N 1
ATOM 5326 C CA . PHE A 1 679 ? -10.201 -15.090 -17.354 1.00 78.38 679 PHE A CA 1
ATOM 5327 C C . PHE A 1 679 ? -9.237 -13.905 -17.266 1.00 78.38 679 PHE A C 1
ATOM 5329 O O . PHE A 1 679 ? -8.460 -13.656 -18.184 1.00 78.38 679 PHE A O 1
ATOM 5336 N N . ASN A 1 680 ? -9.282 -13.165 -16.151 1.00 72.50 680 ASN A N 1
ATOM 5337 C CA . ASN A 1 680 ? -8.463 -11.964 -15.919 1.00 72.50 680 ASN A CA 1
ATOM 5338 C C . ASN A 1 680 ? -8.500 -10.958 -17.092 1.00 72.50 680 ASN A C 1
ATOM 5340 O O . ASN A 1 680 ? -7.479 -10.376 -17.447 1.00 72.50 680 ASN A O 1
ATOM 5344 N N . GLY A 1 681 ? -9.679 -10.778 -17.697 1.00 66.19 681 GLY A N 1
ATOM 5345 C CA . GLY A 1 681 ? -9.918 -9.869 -18.821 1.00 66.19 681 GLY A CA 1
ATOM 5346 C C . GLY A 1 681 ? -9.397 -10.339 -20.182 1.00 66.19 681 GLY A C 1
ATOM 5347 O O . GLY A 1 681 ? -9.441 -9.555 -21.122 1.00 66.19 681 GLY A O 1
ATOM 5348 N N . VAL A 1 682 ? -8.952 -11.593 -20.318 1.00 75.75 682 VAL A N 1
ATOM 5349 C CA . VAL A 1 682 ? -8.650 -12.250 -21.606 1.00 75.75 682 VAL A CA 1
ATOM 5350 C C . VAL A 1 682 ? -9.841 -13.103 -22.031 1.00 75.75 682 VAL A C 1
ATOM 5352 O O . VAL A 1 682 ? -10.373 -13.850 -21.207 1.00 75.75 682 VAL A O 1
ATOM 5355 N N . ILE A 1 683 ? -10.235 -13.043 -23.305 1.00 79.81 683 ILE A N 1
ATOM 5356 C CA . ILE A 1 683 ? -11.276 -13.931 -23.849 1.00 79.81 683 ILE A CA 1
ATOM 5357 C C . ILE A 1 683 ? -10.654 -15.305 -24.116 1.00 79.81 683 ILE A C 1
ATOM 5359 O O . ILE A 1 683 ? -9.796 -15.447 -24.991 1.00 79.81 683 ILE A O 1
ATOM 5363 N N . CYS A 1 684 ? -11.085 -16.318 -23.366 1.00 77.00 684 CYS A N 1
ATOM 5364 C CA . CYS A 1 684 ? -10.505 -17.660 -23.405 1.00 77.00 684 CYS A CA 1
ATOM 5365 C C . CYS A 1 684 ? -11.145 -18.554 -24.470 1.00 77.00 684 CYS A C 1
ATOM 5367 O O . CYS A 1 684 ? -10.427 -19.223 -25.211 1.00 77.00 684 CYS A O 1
ATOM 5369 N N . GLU A 1 685 ? -12.473 -18.540 -24.576 1.00 75.69 685 GLU A N 1
ATOM 5370 C CA . GLU A 1 685 ? -13.232 -19.390 -25.496 1.00 75.69 685 GLU A CA 1
ATOM 5371 C C . GLU A 1 685 ? -14.292 -18.560 -26.228 1.00 75.69 685 GLU A C 1
ATOM 5373 O O . GLU A 1 685 ? -14.948 -17.705 -25.638 1.00 75.69 685 GLU A O 1
ATOM 5378 N N . ARG A 1 686 ? -14.446 -18.791 -27.535 1.00 78.25 686 ARG A N 1
ATOM 5379 C CA . ARG A 1 686 ? -15.369 -18.036 -28.407 1.00 78.25 686 ARG A CA 1
ATOM 5380 C C . ARG A 1 686 ? -16.474 -18.917 -28.972 1.00 78.25 686 ARG A C 1
ATOM 5382 O O . ARG A 1 686 ? -17.475 -18.403 -29.461 1.00 78.25 686 ARG A O 1
ATOM 5389 N N . ASN A 1 687 ? -16.288 -20.235 -28.941 1.00 81.00 687 ASN A N 1
ATOM 5390 C CA . ASN A 1 687 ? -17.244 -21.179 -29.484 1.00 81.00 687 ASN A CA 1
ATOM 5391 C C . ASN A 1 687 ? -18.351 -21.486 -28.466 1.00 81.00 687 ASN A C 1
ATOM 5393 O O . ASN A 1 687 ? -18.099 -21.999 -27.373 1.00 81.00 687 ASN A O 1
ATOM 5397 N N . THR A 1 688 ? -19.596 -21.239 -28.867 1.00 86.50 688 THR A N 1
ATOM 5398 C CA . THR A 1 688 ? -20.798 -21.507 -28.074 1.00 86.50 688 THR A CA 1
ATOM 5399 C C . THR A 1 688 ? -20.874 -22.952 -27.577 1.00 86.50 688 THR A C 1
ATOM 5401 O O . THR A 1 688 ? -21.207 -23.186 -26.418 1.00 86.50 688 THR A O 1
ATOM 5404 N N . ASP A 1 689 ? -20.552 -23.940 -28.416 1.00 83.94 689 ASP A N 1
ATOM 5405 C CA . ASP A 1 689 ? -20.718 -25.350 -28.041 1.00 83.94 689 ASP A CA 1
ATOM 5406 C C . ASP A 1 689 ? -19.632 -25.835 -27.072 1.00 83.94 689 ASP A C 1
ATOM 5408 O O . ASP A 1 689 ? -19.877 -26.740 -26.272 1.00 83.94 689 ASP A O 1
ATOM 5412 N N . ALA A 1 690 ? -18.446 -25.222 -27.108 1.00 82.19 690 ALA A N 1
ATOM 5413 C CA . ALA A 1 690 ? -17.385 -25.479 -26.138 1.00 82.19 690 ALA A CA 1
ATOM 5414 C C . ALA A 1 690 ? -17.746 -24.893 -24.761 1.00 82.19 690 ALA A C 1
ATOM 5416 O O . ALA A 1 690 ? -17.640 -25.597 -23.757 1.00 82.19 690 ALA A O 1
ATOM 5417 N N . LEU A 1 691 ? -18.276 -23.662 -24.733 1.00 84.81 691 LEU A N 1
ATOM 5418 C CA . LEU A 1 691 ? -18.754 -22.994 -23.515 1.00 84.81 691 LEU A CA 1
ATOM 5419 C C . LEU A 1 691 ? -19.913 -23.738 -22.836 1.00 84.81 691 LEU A C 1
ATOM 5421 O O . LEU A 1 691 ? -19.980 -23.809 -21.615 1.00 84.81 691 LEU A O 1
ATOM 5425 N N . VAL A 1 692 ? -20.841 -24.314 -23.604 1.00 84.88 692 VAL A N 1
ATOM 5426 C CA . VAL A 1 692 ? -21.951 -25.087 -23.018 1.00 84.88 692 VAL A CA 1
ATOM 5427 C C . VAL A 1 692 ? -21.463 -26.424 -22.453 1.00 84.88 692 VAL A C 1
ATOM 5429 O O . VAL A 1 692 ? -21.958 -26.862 -21.419 1.00 84.88 692 VAL A O 1
ATOM 5432 N N . LYS A 1 693 ? -20.479 -27.070 -23.095 1.00 83.81 693 LYS A N 1
ATOM 5433 C CA . LYS A 1 693 ? -19.906 -28.344 -22.625 1.00 83.81 693 LYS A CA 1
ATOM 5434 C C . LYS A 1 693 ? -19.062 -28.201 -21.359 1.00 83.81 693 LYS A C 1
ATOM 5436 O O . LYS A 1 693 ? -18.965 -29.167 -20.605 1.00 83.81 693 LYS A O 1
ATOM 5441 N N . SER A 1 694 ? -18.442 -27.044 -21.133 1.00 76.44 694 SER A N 1
ATOM 5442 C CA . SER A 1 694 ? -17.630 -26.799 -19.935 1.00 76.44 694 SER A CA 1
ATOM 5443 C C . SER A 1 694 ? -18.477 -26.598 -18.672 1.00 76.44 694 SER A C 1
ATOM 5445 O O . SER A 1 694 ? -17.988 -26.815 -17.562 1.00 76.44 694 SER A O 1
ATOM 5447 N N . VAL A 1 695 ? -19.760 -26.251 -18.818 1.00 80.62 695 VAL A N 1
ATOM 5448 C CA . VAL A 1 695 ? -20.689 -26.086 -17.696 1.00 80.62 695 VAL A CA 1
ATOM 5449 C C . VAL A 1 695 ? -21.349 -27.433 -17.341 1.00 80.62 695 VAL A C 1
ATOM 5451 O O . VAL A 1 695 ? -21.967 -28.066 -18.198 1.00 80.62 695 VAL A O 1
ATOM 5454 N N . PRO A 1 696 ? -21.272 -27.897 -16.078 1.00 75.12 696 PRO A N 1
ATOM 5455 C CA . PRO A 1 696 ? -21.849 -29.176 -15.673 1.00 75.12 696 PRO A CA 1
ATOM 5456 C C . PRO A 1 696 ? -23.385 -29.150 -15.713 1.00 75.12 696 PRO A C 1
ATOM 5458 O O . PRO A 1 696 ? -24.027 -28.224 -15.213 1.00 75.12 696 PRO A O 1
ATOM 5461 N N . VAL A 1 697 ? -23.987 -30.214 -16.252 1.00 67.06 697 VAL A N 1
ATOM 5462 C CA . VAL A 1 697 ? -25.446 -30.389 -16.278 1.00 67.06 697 VAL A CA 1
ATOM 5463 C C . VAL A 1 697 ? -25.943 -30.751 -14.876 1.00 67.06 697 VAL A C 1
ATOM 5465 O O . VAL A 1 697 ? -25.505 -31.737 -14.283 1.00 67.06 697 VAL A O 1
ATOM 5468 N N . ARG A 1 698 ? -26.884 -29.969 -14.335 1.00 65.56 698 ARG A N 1
ATOM 5469 C CA . ARG A 1 698 ? -27.539 -30.278 -13.056 1.00 65.56 698 ARG A CA 1
ATOM 5470 C C . ARG A 1 698 ? -28.422 -31.519 -13.211 1.00 65.56 698 ARG A C 1
ATOM 5472 O O . ARG A 1 698 ? -29.382 -31.507 -13.974 1.00 65.56 698 ARG A O 1
ATOM 5479 N N . SER A 1 699 ? -28.161 -32.556 -12.420 1.00 50.88 699 SER A N 1
ATOM 5480 C CA . SER A 1 699 ? -28.907 -33.826 -12.431 1.00 50.88 699 SER A CA 1
ATOM 5481 C C . SER A 1 699 ? -30.357 -33.736 -11.922 1.00 50.88 699 SER A C 1
ATOM 5483 O O . SER A 1 699 ? -31.079 -34.723 -11.987 1.00 50.88 699 SER A O 1
ATOM 5485 N N . PHE A 1 700 ? -30.795 -32.575 -11.417 1.00 52.38 700 PHE A N 1
ATOM 5486 C CA . PHE A 1 700 ? -32.099 -32.384 -10.762 1.00 52.38 700 PHE A CA 1
ATOM 5487 C C . PHE A 1 700 ? -33.047 -31.408 -11.490 1.00 52.38 700 PHE A C 1
ATOM 5489 O O . PHE A 1 700 ? -34.136 -31.130 -10.986 1.00 52.38 700 PHE A O 1
ATOM 5496 N N . GLU A 1 701 ? -32.687 -30.886 -12.670 1.00 50.47 701 GLU A N 1
ATOM 5497 C CA . GLU A 1 701 ? -33.582 -30.017 -13.456 1.00 50.47 701 GLU A CA 1
ATOM 5498 C C . GLU A 1 701 ? -34.703 -30.839 -14.126 1.00 50.47 701 GLU A C 1
ATOM 5500 O O . GLU A 1 701 ? -34.597 -31.239 -15.281 1.00 50.47 701 GLU A O 1
ATOM 5505 N N . GLY A 1 702 ? -35.777 -31.105 -13.374 1.00 50.12 702 GLY A N 1
ATOM 5506 C CA . GLY A 1 702 ? -36.974 -31.826 -13.838 1.00 50.12 702 GLY A CA 1
ATOM 5507 C C . GLY A 1 702 ? -37.844 -32.432 -12.726 1.00 50.12 702 GLY A C 1
ATOM 5508 O O . GLY A 1 702 ? -39.005 -32.755 -12.960 1.00 50.12 702 GLY A O 1
ATOM 5509 N N . LEU A 1 703 ? -37.326 -32.538 -11.496 1.00 47.94 703 LEU A N 1
ATOM 5510 C CA . LEU A 1 703 ? -38.025 -33.189 -10.375 1.00 47.94 703 LEU A CA 1
ATOM 5511 C C . LEU A 1 703 ? -39.151 -32.359 -9.733 1.00 47.94 703 LEU A C 1
ATOM 5513 O O . LEU A 1 703 ? -39.914 -32.900 -8.941 1.00 47.94 703 LEU A O 1
ATOM 5517 N N . GLU A 1 704 ? -39.324 -31.086 -10.106 1.00 46.06 704 GLU A N 1
ATOM 5518 C CA . GLU A 1 704 ? -40.440 -30.246 -9.625 1.00 46.06 704 GLU A CA 1
ATOM 5519 C C . GLU A 1 704 ? -41.816 -30.687 -10.174 1.00 46.06 704 GLU A C 1
ATOM 5521 O O . GLU A 1 704 ? -42.842 -30.184 -9.731 1.00 46.06 704 GLU A O 1
ATOM 5526 N N . THR A 1 705 ? -41.855 -31.644 -11.112 1.00 41.41 705 THR A N 1
ATOM 5527 C CA . THR A 1 705 ? -43.092 -32.145 -11.750 1.00 41.41 705 THR A CA 1
ATOM 5528 C C . THR A 1 705 ? -43.353 -33.636 -11.529 1.00 41.41 705 THR A C 1
ATOM 5530 O O . THR A 1 705 ? -44.146 -34.241 -12.249 1.00 41.41 705 THR A O 1
ATOM 5533 N N . MET A 1 706 ? -42.734 -34.264 -10.523 1.00 41.84 706 MET A N 1
ATOM 5534 C CA . MET A 1 706 ? -43.221 -35.574 -10.087 1.00 41.84 706 MET A CA 1
ATOM 5535 C C . MET A 1 706 ? -44.535 -35.384 -9.320 1.00 41.84 706 MET A C 1
ATOM 5537 O O . MET A 1 706 ? -44.533 -34.980 -8.158 1.00 41.84 706 MET A O 1
ATOM 5541 N N . ASN A 1 707 ? -45.663 -35.696 -9.966 1.00 51.12 707 ASN A N 1
ATOM 5542 C CA . ASN A 1 707 ? -46.911 -35.979 -9.260 1.00 51.12 707 ASN A CA 1
ATOM 5543 C C . ASN A 1 707 ? -46.647 -37.156 -8.319 1.00 51.12 707 ASN A C 1
ATOM 5545 O O . ASN A 1 707 ? -46.524 -38.299 -8.758 1.00 51.12 707 ASN A O 1
ATOM 5549 N N . ILE A 1 708 ? -46.521 -36.862 -7.027 1.00 50.62 708 ILE A N 1
ATOM 5550 C CA . ILE A 1 708 ? -46.390 -37.875 -5.985 1.00 50.62 708 ILE A CA 1
ATOM 5551 C C . ILE A 1 708 ? -47.661 -38.740 -6.051 1.00 50.62 708 ILE A C 1
ATOM 5553 O O . ILE A 1 708 ? -48.760 -38.197 -5.896 1.00 50.62 708 ILE A O 1
ATOM 5557 N N . PRO A 1 709 ? -47.567 -40.061 -6.294 1.00 48.47 709 PRO A N 1
ATOM 5558 C CA . PRO A 1 709 ? -48.734 -40.933 -6.260 1.00 48.47 709 PRO A CA 1
ATOM 5559 C C . PRO A 1 709 ? -49.377 -40.841 -4.875 1.00 48.47 709 PRO A C 1
ATOM 5561 O O . PRO A 1 709 ? -48.673 -40.938 -3.868 1.00 48.47 709 PRO A O 1
ATOM 5564 N N . GLN A 1 710 ? -50.701 -40.673 -4.799 1.00 51.44 710 GLN A N 1
ATOM 5565 C CA . GLN A 1 710 ? -51.405 -40.453 -3.525 1.00 51.44 710 GLN A CA 1
ATOM 5566 C C . GLN A 1 710 ? -51.129 -41.528 -2.452 1.00 51.44 710 GLN A C 1
ATOM 5568 O O . GLN A 1 710 ? -51.233 -41.236 -1.264 1.00 51.44 710 GLN A O 1
ATOM 5573 N N . GLY A 1 711 ? -50.690 -42.732 -2.838 1.00 51.12 711 GLY A N 1
ATOM 5574 C CA . GLY A 1 711 ? -50.289 -43.797 -1.910 1.00 51.12 711 GLY A CA 1
ATOM 5575 C C . GLY A 1 711 ? -48.964 -43.577 -1.160 1.00 51.12 711 GLY A C 1
ATOM 5576 O O . GLY A 1 711 ? -48.683 -44.305 -0.216 1.00 51.12 711 GLY A O 1
ATOM 5577 N N . PHE A 1 712 ? -48.139 -42.591 -1.535 1.00 44.00 712 PHE A N 1
ATOM 5578 C CA . PHE A 1 712 ? -46.883 -42.288 -0.825 1.00 44.00 712 PHE A CA 1
ATOM 5579 C C . PHE A 1 712 ? -47.067 -41.249 0.297 1.00 44.00 712 PHE A C 1
ATOM 5581 O O . PHE A 1 712 ? -46.256 -41.174 1.218 1.00 44.00 712 PHE A O 1
ATOM 5588 N N . LEU A 1 713 ? -48.168 -40.487 0.271 1.00 48.44 713 LEU A N 1
ATOM 5589 C CA . LEU A 1 713 ? -48.541 -39.544 1.334 1.00 48.44 713 LEU A CA 1
ATOM 5590 C C . LEU A 1 713 ? -49.122 -40.247 2.574 1.00 48.44 713 LEU A C 1
ATOM 5592 O O . LEU A 1 713 ? -49.023 -39.711 3.674 1.00 48.44 713 LEU A O 1
ATOM 5596 N N . SER A 1 714 ? -49.651 -41.468 2.437 1.00 49.94 714 SER A N 1
ATOM 5597 C CA . SER A 1 714 ? -50.160 -42.260 3.568 1.00 49.94 714 SER A CA 1
ATOM 5598 C C . SER A 1 714 ? -49.064 -42.870 4.450 1.00 49.94 714 SER A C 1
ATOM 5600 O O . SER A 1 714 ? -49.366 -43.330 5.544 1.00 49.94 714 SER A O 1
ATOM 5602 N N . PHE A 1 715 ? -47.799 -42.853 4.013 1.00 46.53 715 PHE A N 1
ATOM 5603 C CA . PHE A 1 715 ? -46.650 -43.314 4.809 1.00 46.53 715 PHE A CA 1
ATOM 5604 C C . PHE A 1 715 ? -46.044 -42.227 5.711 1.00 46.53 715 PHE A C 1
ATOM 5606 O O . PHE A 1 715 ? -45.314 -42.551 6.643 1.00 46.53 715 PHE A O 1
ATOM 5613 N N . PHE A 1 716 ? -46.350 -40.950 5.455 1.00 46.44 716 PHE A N 1
ATOM 5614 C CA . PHE A 1 716 ? -45.836 -39.804 6.220 1.00 46.44 716 PHE A CA 1
ATOM 5615 C C . PHE A 1 716 ? -46.899 -39.132 7.108 1.00 46.44 716 PHE A C 1
ATOM 5617 O O . PHE A 1 716 ? -46.622 -38.108 7.731 1.00 46.44 716 PHE A O 1
ATOM 5624 N N . ALA A 1 717 ? -48.107 -39.699 7.193 1.00 41.31 717 ALA A N 1
ATOM 5625 C CA . ALA A 1 717 ? -49.126 -39.264 8.142 1.00 41.31 717 ALA A CA 1
ATOM 5626 C C . ALA A 1 717 ? -48.925 -39.971 9.496 1.00 41.31 717 ALA A C 1
ATOM 5628 O O . ALA A 1 717 ? -49.169 -41.168 9.627 1.00 41.31 717 ALA A O 1
ATOM 5629 N N . ASP A 1 718 ? -48.482 -39.219 10.506 1.00 34.94 718 ASP A N 1
ATOM 5630 C CA . ASP A 1 718 ? -48.385 -39.671 11.900 1.00 34.94 718 ASP A CA 1
ATOM 5631 C C . ASP A 1 718 ? -49.732 -40.217 12.434 1.00 34.94 718 ASP A C 1
ATOM 5633 O O . ASP A 1 718 ? -50.780 -39.588 12.229 1.00 34.94 718 ASP A O 1
ATOM 5637 N N . PRO A 1 719 ? -49.742 -41.312 13.219 1.00 38.34 719 PRO A N 1
ATOM 5638 C CA . PRO A 1 719 ? -50.952 -41.851 13.826 1.00 38.34 719 PRO A CA 1
ATOM 5639 C C . PRO A 1 719 ? -51.321 -41.056 15.088 1.00 38.34 719 PRO A C 1
ATOM 5641 O O . PRO A 1 719 ? -51.044 -41.458 16.218 1.00 38.34 719 PRO A O 1
ATOM 5644 N N . LYS A 1 720 ? -52.006 -39.920 14.932 1.00 36.53 720 LYS A N 1
ATOM 5645 C CA . LYS A 1 720 ? -52.760 -39.311 16.041 1.00 36.53 720 LYS A CA 1
ATOM 5646 C C . LYS A 1 720 ? -54.139 -39.955 16.133 1.00 36.53 720 LYS A C 1
ATOM 5648 O O . LYS A 1 720 ? -55.114 -39.410 15.628 1.00 36.53 720 LYS A O 1
ATOM 5653 N N . GLY A 1 721 ? -54.228 -41.105 16.803 1.00 37.28 721 GLY A N 1
ATOM 5654 C CA . GLY A 1 721 ? -55.534 -41.723 17.028 1.00 37.28 721 GLY A CA 1
ATOM 5655 C C . GLY A 1 721 ? -55.569 -43.085 17.710 1.00 37.28 721 GLY A C 1
ATOM 5656 O O . GLY A 1 721 ? -56.179 -43.976 17.151 1.00 37.28 721 GLY A O 1
ATOM 5657 N N . SER A 1 722 ? -54.995 -43.250 18.909 1.00 34.06 722 SER A N 1
ATOM 5658 C CA . SER A 1 722 ? -55.627 -44.051 19.983 1.00 34.06 722 SER A CA 1
ATOM 5659 C C . SER A 1 722 ? -54.767 -44.069 21.251 1.00 34.06 722 SER A C 1
ATOM 5661 O O . SER A 1 722 ? -53.911 -44.928 21.430 1.00 34.06 722 SER A O 1
ATOM 5663 N N . LEU A 1 723 ? -55.017 -43.150 22.180 1.00 33.78 723 LEU A N 1
ATOM 5664 C CA . LEU A 1 723 ? -54.651 -43.363 23.584 1.00 33.78 723 LEU A CA 1
ATOM 5665 C C . LEU A 1 723 ? -55.635 -42.604 24.477 1.00 33.78 723 LEU A C 1
ATOM 5667 O O . LEU A 1 723 ? -55.390 -41.497 24.949 1.00 33.78 723 LEU A O 1
ATOM 5671 N N . LYS A 1 724 ? -56.798 -43.229 24.688 1.00 32.38 724 LYS A N 1
ATOM 5672 C CA . LYS A 1 724 ? -57.690 -42.954 25.816 1.00 32.38 724 LYS A CA 1
ATOM 5673 C C . LYS A 1 724 ? -58.132 -44.289 26.431 1.00 32.38 724 LYS A C 1
ATOM 5675 O O . LYS A 1 724 ? -58.952 -44.986 25.854 1.00 32.38 724 LYS A O 1
ATOM 5680 N N . ARG A 1 725 ? -57.573 -44.551 27.620 1.00 32.09 725 ARG A N 1
ATOM 5681 C CA . ARG A 1 725 ? -58.071 -45.340 28.769 1.00 32.09 725 ARG A CA 1
ATOM 5682 C C . ARG A 1 725 ? -58.485 -46.810 28.578 1.00 32.09 725 ARG A C 1
ATOM 5684 O O . ARG A 1 725 ? -59.490 -47.090 27.943 1.00 32.09 725 ARG A O 1
ATOM 5691 N N . ARG A 1 726 ? -57.833 -47.677 29.364 1.00 27.81 726 ARG A N 1
ATOM 5692 C CA . ARG A 1 726 ? -58.398 -48.718 30.260 1.00 27.81 726 ARG A CA 1
ATOM 5693 C C . ARG A 1 726 ? -57.274 -49.077 31.250 1.00 27.81 726 ARG A C 1
ATOM 5695 O O . ARG A 1 726 ? -56.188 -49.402 30.800 1.00 27.81 726 ARG A O 1
ATOM 5702 N N . SER A 1 727 ? -57.328 -48.661 32.518 1.00 33.47 727 SER A N 1
ATOM 5703 C CA . SER A 1 727 ? -57.909 -49.404 33.653 1.00 33.47 727 SER A CA 1
ATOM 5704 C C . SER A 1 727 ? -57.512 -50.883 33.662 1.00 33.47 727 SER A C 1
ATOM 5706 O O . SER A 1 727 ? -58.056 -51.666 32.882 1.00 33.47 727 SER A O 1
ATOM 5708 N N . GLY A 1 728 ? -56.591 -51.199 34.570 1.00 32.41 728 GLY A N 1
ATOM 5709 C CA . GLY A 1 728 ? -56.046 -52.500 34.936 1.00 32.41 728 GLY A CA 1
ATOM 5710 C C . GLY A 1 728 ? -55.007 -52.240 36.007 1.00 32.41 728 GLY A C 1
ATOM 5711 O O . GLY A 1 728 ? -53.898 -51.832 35.603 1.00 32.41 728 GLY A O 1
#